Protein AF-0000000087192791 (afdb_homodimer)

Foldseek 3Di:
DFKEKEKEAEFFDADPQLHHDPLRLVLLLLLLVVCLVDQAAEEEFAPGNRGLVSSVNSVVSHVNYYYYYDNLQADAQQADDPDDDPVCCVVCPPPDPVSRVVSNVSLVVNCVVRVAGDPYYHHYYYHHHFLSLLSSVCVLVVHDNVRSPPGGEAHSFIWIWMHGPPDGIDTPDDRHSPSDDPVSGPHPDDDDDDD/DFKEKEKEAEFFDADPQLHHDPLRLVLLLLLLVVCLVDQAAEEEFAPGNRGLVSSVNSVVSHVNYYYYYDNLQADAQQADDPDDDPVCCVVCPPPDPVSRVVSNVSLVVNCVVRVAGDPYYHHYYYHHHFLSLLSSVCVLVVHDNVRSPPGGEAHSFIWIWMHGPPDGIDTPDDRHSPSDDPVSGPHPDDDDDDD

InterPro domains:
  IPR013078 Histidine phosphatase superfamily, clade-1 [PF00300] (6-73)
  IPR013078 Histidine phosphatase superfamily, clade-1 [PF00300] (95-176)
  IPR013078 Histidine phosphatase superfamily, clade-1 [cd07067] (5-175)
  IPR029033 Histidine phosphatase superfamily [G3DSA:3.40.50.1240] (1-186)
  IPR029033 Histidine phosphatase superfamily [SSF53254] (1-183)
  IPR051021 Mitochondrial serine/threonine phosphatase [PTHR20935] (2-183)

pLDDT: mean 96.78, std 3.1, range [84.69, 99.0]

Organism: Streptomyces mobaraensis (NCBI:txid35621)

Structure (mmCIF, N/CA/C/O backbone):
data_AF-0000000087192791-model_v1
#
loop_
_entity.id
_entity.type
_entity.pdbx_description
1 polymer 'Histidine phosphatase family protein'
#
loop_
_atom_site.group_PDB
_atom_site.id
_atom_site.type_symbol
_atom_site.label_atom_id
_atom_site.label_alt_id
_atom_site.label_comp_id
_atom_site.label_asym_id
_atom_site.label_entity_id
_atom_site.label_seq_id
_atom_site.pdbx_PDB_ins_code
_atom_site.Cartn_x
_atom_site.Cartn_y
_atom_site.Cartn_z
_atom_site.occupancy
_atom_site.B_iso_or_equiv
_atom_site.auth_seq_id
_atom_site.auth_comp_id
_atom_site.auth_asym_id
_atom_site.auth_atom_id
_atom_site.pdbx_PDB_model_num
ATOM 1 N N . MET A 1 1 ? -20.125 0.944 16.188 1 90.75 1 MET A N 1
ATOM 2 C CA . MET A 1 1 ? -19.469 2.01 15.43 1 90.75 1 MET A CA 1
ATOM 3 C C . MET A 1 1 ? -19.578 1.751 13.93 1 90.75 1 MET A C 1
ATOM 5 O O . MET A 1 1 ? -19.953 0.657 13.508 1 90.75 1 MET A O 1
ATOM 9 N N . ALA A 1 2 ? -19.375 2.889 13.156 1 94.38 2 ALA A N 1
ATOM 10 C CA . ALA A 1 2 ? -19.484 2.826 11.703 1 94.38 2 ALA A CA 1
ATOM 11 C C . ALA A 1 2 ? -18.109 2.906 11.047 1 94.38 2 ALA A C 1
ATOM 13 O O . ALA A 1 2 ? -17.109 3.189 11.711 1 94.38 2 ALA A O 1
ATOM 14 N N . THR A 1 3 ? -18.094 2.604 9.758 1 96.12 3 THR A N 1
ATOM 15 C CA . THR A 1 3 ? -16.844 2.604 9.016 1 96.12 3 THR A CA 1
ATOM 16 C C . THR A 1 3 ? -16.328 4.027 8.844 1 96.12 3 THR A C 1
ATOM 18 O O . THR A 1 3 ? -17.078 4.934 8.492 1 96.12 3 THR A O 1
ATOM 21 N N . ARG A 1 4 ? -15.094 4.25 9.164 1 98.25 4 ARG A N 1
ATOM 22 C CA . ARG A 1 4 ? -14.367 5.465 8.82 1 98.25 4 ARG A CA 1
ATOM 23 C C . ARG A 1 4 ? -13.461 5.234 7.621 1 98.25 4 ARG A C 1
ATOM 25 O O . ARG A 1 4 ? -12.547 4.406 7.68 1 98.25 4 ARG A O 1
ATOM 32 N N . HIS A 1 5 ? -13.781 5.902 6.496 1 98.38 5 HIS A N 1
ATOM 33 C CA . HIS A 1 5 ? -12.914 5.879 5.32 1 98.38 5 HIS A CA 1
ATOM 34 C C . HIS A 1 5 ? -11.898 7.02 5.359 1 98.38 5 HIS A C 1
ATOM 36 O O . HIS A 1 5 ? -12.273 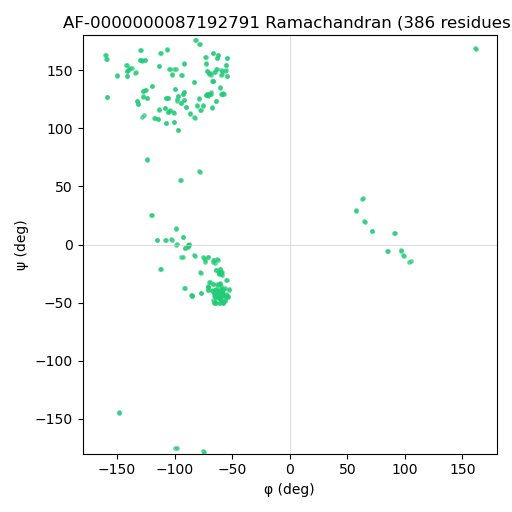8.195 5.332 1 98.38 5 HIS A O 1
ATOM 42 N N . VAL A 1 6 ? -10.648 6.668 5.395 1 98.81 6 VAL A N 1
ATOM 43 C CA . VAL A 1 6 ? -9.594 7.664 5.516 1 98.81 6 VAL A CA 1
ATOM 44 C C . VAL A 1 6 ? -8.758 7.684 4.238 1 98.81 6 VAL A C 1
ATOM 46 O O . VAL A 1 6 ? -8.141 6.68 3.873 1 98.81 6 VAL A O 1
ATOM 49 N N . TYR A 1 7 ? -8.773 8.797 3.537 1 98.94 7 TYR A N 1
ATOM 50 C CA . TYR A 1 7 ? -7.988 9.039 2.334 1 98.94 7 TYR A CA 1
ATOM 51 C C . TYR A 1 7 ? -6.758 9.883 2.645 1 98.94 7 TYR A C 1
ATOM 53 O O . TYR A 1 7 ? -6.871 11.094 2.844 1 98.94 7 TYR A O 1
ATOM 61 N N . LEU A 1 8 ? -5.617 9.242 2.664 1 98.94 8 LEU A N 1
ATOM 62 C CA . LEU A 1 8 ? -4.363 9.898 3.012 1 98.94 8 LEU A CA 1
ATOM 63 C C . LEU A 1 8 ? -3.66 10.422 1.764 1 98.94 8 LEU A C 1
ATOM 65 O O . LEU A 1 8 ? -3.455 9.68 0.803 1 98.94 8 LEU A O 1
ATOM 69 N N . VAL A 1 9 ? -3.287 11.695 1.834 1 98.94 9 VAL A N 1
ATOM 70 C CA . VAL A 1 9 ? -2.6 12.336 0.716 1 98.94 9 VAL A CA 1
ATOM 71 C C . VAL A 1 9 ? -1.372 13.086 1.226 1 98.94 9 VAL A C 1
ATOM 73 O O . VAL A 1 9 ? -1.489 13.984 2.068 1 98.94 9 VAL A O 1
ATOM 76 N N . ARG A 1 10 ? -0.177 12.742 0.73 1 98.94 10 ARG A N 1
ATOM 77 C CA . ARG A 1 10 ? 0.943 13.648 0.944 1 98.94 10 ARG A CA 1
ATOM 78 C C . ARG A 1 10 ? 0.739 14.961 0.187 1 98.94 10 ARG A C 1
ATOM 80 O O . ARG A 1 10 ? 0.28 14.953 -0.958 1 98.94 10 ARG A O 1
ATOM 87 N N . HIS A 1 11 ? 1.088 16.016 0.754 1 98.94 11 HIS A N 1
ATOM 88 C CA . HIS A 1 11 ? 0.929 17.312 0.115 1 98.94 11 HIS A CA 1
ATOM 89 C C . HIS A 1 11 ? 1.596 17.344 -1.257 1 98.94 11 HIS A C 1
ATOM 91 O O . HIS A 1 11 ? 2.451 16.5 -1.552 1 98.94 11 HIS A O 1
ATOM 97 N N . GLY A 1 12 ? 1.159 18.328 -2.092 1 98.94 12 GLY A N 1
ATOM 98 C CA . GLY A 1 12 ? 1.777 18.5 -3.395 1 98.94 12 GLY A CA 1
ATOM 99 C C . GLY A 1 12 ? 3.221 18.969 -3.311 1 98.94 12 GLY A C 1
ATOM 100 O O . GLY A 1 12 ? 3.668 19.438 -2.262 1 98.94 12 GLY A O 1
ATOM 101 N N . ALA A 1 13 ? 3.898 18.844 -4.426 1 98.88 13 ALA A N 1
ATOM 102 C CA . ALA A 1 13 ? 5.293 19.266 -4.484 1 98.88 13 ALA A CA 1
ATOM 103 C C . ALA A 1 13 ? 5.438 20.734 -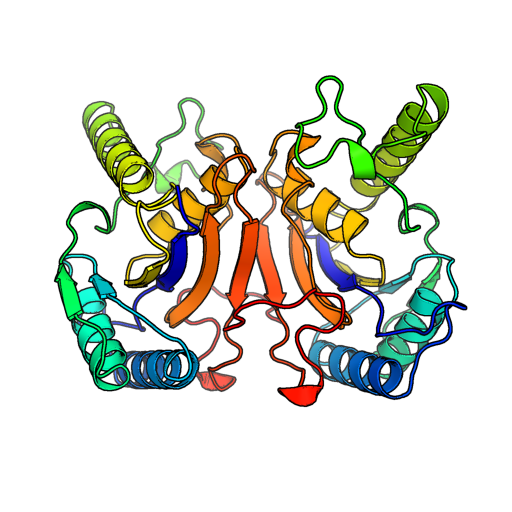4.105 1 98.88 13 ALA A C 1
ATOM 105 O O . ALA A 1 13 ? 4.684 21.578 -4.59 1 98.88 13 ALA A O 1
ATOM 106 N N . ALA A 1 14 ? 6.301 21.031 -3.238 1 98.75 14 ALA A N 1
ATOM 107 C CA . ALA A 1 14 ? 6.516 22.375 -2.725 1 98.75 14 ALA A CA 1
ATOM 108 C C . ALA A 1 14 ? 7.996 22.75 -2.771 1 98.75 14 ALA A C 1
ATOM 110 O O . ALA A 1 14 ? 8.859 21.875 -2.836 1 98.75 14 ALA A O 1
ATOM 111 N N . ASP A 1 15 ? 8.305 24.016 -2.75 1 98 15 ASP A N 1
ATOM 112 C CA . ASP A 1 15 ? 9.695 24.469 -2.703 1 98 15 ASP A CA 1
ATOM 113 C C . ASP A 1 15 ? 10.227 24.438 -1.274 1 98 15 ASP A C 1
ATOM 115 O O . ASP A 1 15 ? 9.508 24.078 -0.341 1 98 15 ASP A O 1
ATOM 119 N N . PRO A 1 16 ? 11.461 24.734 -1.087 1 95.31 16 PRO A N 1
ATOM 120 C CA . PRO A 1 16 ? 12.078 24.609 0.237 1 95.31 16 PRO A CA 1
ATOM 121 C C . PRO A 1 16 ? 11.438 25.547 1.268 1 95.31 16 PRO A C 1
ATOM 123 O O . PRO A 1 16 ? 11.648 25.375 2.471 1 95.31 16 PRO A O 1
ATOM 126 N N . PHE A 1 17 ? 10.633 26.484 0.825 1 95.56 17 PHE A N 1
ATOM 127 C CA . PHE A 1 17 ? 10.016 27.453 1.732 1 95.56 17 PHE A CA 1
ATOM 128 C C . PHE A 1 17 ? 8.586 27.031 2.059 1 95.56 17 PHE A C 1
ATOM 130 O O . PHE A 1 17 ? 7.895 27.719 2.818 1 95.56 17 PHE A O 1
ATOM 137 N N . GLY A 1 18 ? 8.172 25.922 1.483 1 97 18 GLY A N 1
ATOM 138 C CA . GLY A 1 18 ? 6.855 25.391 1.811 1 97 18 GLY A CA 1
ATOM 139 C C . GLY A 1 18 ? 5.762 25.891 0.883 1 97 18 GLY A C 1
ATOM 140 O O . GLY A 1 18 ? 4.578 25.656 1.133 1 97 18 GLY A O 1
ATOM 141 N N . THR A 1 19 ? 6.184 26.531 -0.157 1 98.06 19 THR A N 1
ATOM 142 C CA . THR A 1 19 ? 5.219 27 -1.146 1 98.06 19 THR A CA 1
ATOM 143 C C . THR A 1 19 ? 5.027 25.969 -2.248 1 98.06 19 THR A C 1
ATOM 145 O O . THR A 1 19 ? 6 25.469 -2.814 1 98.06 19 THR A O 1
ATOM 148 N N . LEU A 1 20 ? 3.764 25.688 -2.543 1 98.5 20 LEU A N 1
ATOM 149 C CA . LEU A 1 20 ? 3.514 24.75 -3.627 1 98.5 20 LEU A CA 1
ATOM 150 C C . LEU A 1 20 ? 4.086 25.266 -4.941 1 98.5 20 LEU A C 1
ATOM 152 O O . LEU A 1 20 ? 3.955 26.438 -5.258 1 98.5 20 LEU A O 1
ATOM 156 N N . THR A 1 21 ? 4.738 24.422 -5.648 1 98.69 21 THR A N 1
ATOM 157 C CA . THR A 1 21 ? 5.141 24.719 -7.02 1 98.69 21 THR A CA 1
ATOM 158 C C . THR A 1 21 ? 3.965 24.562 -7.977 1 98.69 21 THR A C 1
ATOM 160 O O . THR A 1 21 ? 2.887 24.109 -7.574 1 98.69 21 THR A O 1
ATOM 163 N N . ASP A 1 22 ? 4.148 24.938 -9.188 1 98.56 22 ASP A N 1
ATOM 164 C CA . ASP A 1 22 ? 3.111 24.688 -10.188 1 98.56 22 ASP A CA 1
ATOM 165 C C . ASP A 1 22 ? 2.801 23.203 -10.305 1 98.56 22 ASP A C 1
ATOM 167 O O . ASP A 1 22 ? 1.644 22.812 -10.492 1 98.56 22 ASP A O 1
ATOM 171 N N . VAL A 1 23 ? 3.795 22.438 -10.219 1 98.75 23 VAL A N 1
ATOM 172 C CA . VAL A 1 23 ? 3.633 20.984 -10.219 1 98.75 23 VAL A CA 1
ATOM 173 C C . VAL A 1 23 ? 2.732 20.578 -9.055 1 98.75 23 VAL A C 1
ATOM 175 O O . VAL A 1 23 ? 1.772 19.812 -9.242 1 98.75 23 VAL A O 1
ATOM 178 N N . GLY A 1 24 ? 3.029 21.062 -7.898 1 98.88 24 GLY A N 1
ATOM 179 C CA . GLY A 1 24 ? 2.266 20.734 -6.707 1 98.88 24 GLY A CA 1
ATOM 180 C C . GLY A 1 24 ? 0.813 21.172 -6.789 1 98.88 24 GLY A C 1
ATOM 181 O O . GLY A 1 24 ? -0.079 20.453 -6.316 1 98.88 24 GLY A O 1
ATOM 182 N N . LYS A 1 25 ? 0.624 22.328 -7.328 1 98.88 25 LYS A N 1
ATOM 183 C CA . LYS A 1 25 ? -0.74 22.828 -7.504 1 98.88 25 LYS A CA 1
ATOM 184 C C . LYS A 1 25 ? -1.532 21.922 -8.445 1 98.88 25 LYS A C 1
ATOM 186 O O . LYS A 1 25 ? -2.672 21.547 -8.148 1 98.88 25 LYS A O 1
ATOM 191 N N . ARG A 1 26 ? -0.875 21.562 -9.555 1 98.88 26 ARG A N 1
ATOM 192 C CA . ARG A 1 26 ? -1.536 20.688 -10.516 1 98.88 26 ARG A CA 1
ATOM 193 C C . ARG A 1 26 ? -1.806 19.312 -9.906 1 98.88 26 ARG A C 1
ATOM 195 O O . ARG A 1 26 ? -2.879 18.75 -10.102 1 98.88 26 ARG A O 1
ATOM 202 N N . GLN A 1 27 ? -0.915 18.797 -9.188 1 98.94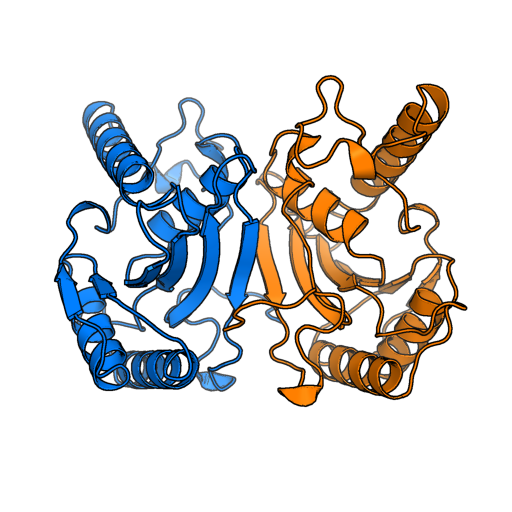 27 GLN A N 1
ATOM 203 C CA . GLN A 1 27 ? -1.085 17.531 -8.477 1 98.94 27 GLN A CA 1
ATOM 204 C C . GLN A 1 27 ? -2.295 17.578 -7.551 1 98.94 27 GLN A C 1
ATOM 206 O O . GLN A 1 27 ? -3.125 16.672 -7.555 1 98.94 27 GLN A O 1
ATOM 211 N N . SER A 1 28 ? -2.354 18.641 -6.781 1 98.94 28 SER A N 1
ATOM 212 C CA . SER A 1 28 ? -3.439 18.797 -5.816 1 98.94 28 SER A CA 1
ATOM 213 C C . SER A 1 28 ? -4.793 18.891 -6.52 1 98.94 28 SER A C 1
ATOM 215 O O . SER A 1 28 ? -5.777 18.312 -6.047 1 98.94 28 SER A O 1
ATOM 217 N N . GLN A 1 29 ? -4.809 19.578 -7.594 1 98.94 29 GLN A N 1
ATOM 218 C CA . GLN A 1 29 ? -6.027 19.656 -8.391 1 98.94 29 GLN A CA 1
ATOM 219 C C . GLN A 1 29 ? -6.484 18.281 -8.844 1 98.94 29 GLN A C 1
ATOM 221 O O . GLN A 1 29 ? -7.668 17.953 -8.758 1 98.94 29 GLN A O 1
ATOM 226 N N . LEU A 1 30 ? -5.555 17.484 -9.297 1 98.88 30 LEU A N 1
ATOM 227 C CA . LEU A 1 30 ? -5.867 16.156 -9.836 1 98.88 30 LEU A CA 1
ATOM 228 C C . LEU A 1 30 ? -6.324 15.211 -8.727 1 98.88 30 LEU A C 1
ATOM 230 O O . LEU A 1 30 ? -7.168 14.344 -8.953 1 98.88 30 LEU A O 1
ATOM 234 N N . VAL A 1 31 ? -5.816 15.359 -7.508 1 98.81 31 VAL A N 1
ATOM 235 C CA . VAL A 1 31 ? -6.32 14.609 -6.363 1 98.81 31 VAL A CA 1
ATOM 236 C C . VAL A 1 31 ? -7.793 14.938 -6.137 1 98.81 31 VAL A C 1
ATOM 238 O O . VAL A 1 31 ? -8.617 14.039 -5.953 1 98.81 31 VAL A O 1
ATOM 241 N N . GLY A 1 32 ? -8.023 16.266 -6.094 1 98.81 32 GLY A N 1
ATOM 242 C CA . GLY A 1 32 ? -9.398 16.703 -5.914 1 98.81 32 GLY A CA 1
ATOM 243 C C . GLY A 1 32 ? -10.352 16.109 -6.938 1 98.81 32 GLY A C 1
ATOM 244 O O . GLY A 1 32 ? -11.43 15.625 -6.582 1 98.81 32 GLY A O 1
ATOM 245 N N . GLU A 1 33 ? -9.945 16.109 -8.164 1 98.5 33 GLU A N 1
ATOM 246 C CA . GLU A 1 33 ? -10.758 15.547 -9.234 1 98.5 33 GLU A CA 1
ATOM 247 C C . GLU A 1 33 ? -11 14.055 -9.023 1 98.5 33 GLU A C 1
ATOM 249 O O . GLU A 1 33 ? -12.109 13.57 -9.227 1 98.5 33 GLU A O 1
ATOM 254 N N . ARG A 1 34 ? -10 13.352 -8.609 1 98.06 34 ARG A N 1
ATOM 255 C CA . ARG A 1 34 ? -10.109 11.914 -8.375 1 98.06 34 ARG A CA 1
ATOM 256 C C . ARG A 1 34 ? -11.117 11.625 -7.262 1 98.06 34 ARG A C 1
ATOM 258 O O . ARG A 1 34 ? -11.859 10.641 -7.332 1 98.06 34 ARG A O 1
ATOM 265 N N . LEU A 1 35 ? -11.18 12.469 -6.273 1 98.25 35 LEU A N 1
ATOM 266 C CA . LEU A 1 35 ? -11.977 12.203 -5.082 1 98.25 35 LEU A CA 1
ATOM 267 C C . LEU A 1 35 ? -13.375 12.805 -5.219 1 98.25 35 LEU A C 1
ATOM 269 O O . LEU A 1 35 ? -14.25 12.547 -4.383 1 98.25 35 LEU A O 1
ATOM 273 N N . ALA A 1 36 ? -13.625 13.609 -6.195 1 96.81 36 ALA A N 1
ATOM 274 C CA . ALA A 1 36 ? -14.859 14.383 -6.367 1 96.81 36 ALA A CA 1
ATOM 275 C C . ALA A 1 36 ? -16.078 13.461 -6.453 1 96.81 36 ALA A C 1
ATOM 277 O O . ALA A 1 36 ? -17.188 13.852 -6.078 1 96.81 36 ALA A O 1
ATOM 278 N N . GLY A 1 37 ? -15.953 12.211 -6.824 1 92.19 37 GLY A N 1
ATOM 279 C CA . GLY A 1 37 ? -17.094 11.312 -6.922 1 92.19 37 GLY A CA 1
ATOM 280 C C . GLY A 1 37 ? -17.406 10.609 -5.609 1 92.19 37 GLY A C 1
ATOM 281 O O . GLY A 1 37 ? -18.422 9.906 -5.508 1 92.19 37 GLY A O 1
ATOM 282 N N . LEU A 1 38 ? -16.703 10.852 -4.574 1 97.06 38 LEU A N 1
ATOM 283 C CA . LEU A 1 38 ? -16.875 10.227 -3.266 1 97.06 38 LEU A CA 1
ATOM 284 C C . LEU A 1 38 ? -17.625 11.156 -2.316 1 97.06 38 LEU A C 1
ATOM 286 O O . LEU A 1 38 ? -17.594 12.383 -2.479 1 97.06 38 LEU A O 1
ATOM 290 N N . PRO A 1 39 ? -18.344 10.625 -1.383 1 96.69 39 PRO A N 1
ATOM 291 C CA . PRO A 1 39 ? -19.047 11.445 -0.395 1 96.69 39 PRO A CA 1
ATOM 292 C C . PRO A 1 39 ? -18.125 11.961 0.707 1 96.69 39 PRO A C 1
ATOM 294 O O . PRO A 1 39 ? -18.359 11.688 1.887 1 96.69 39 PRO A O 1
ATOM 297 N N . VAL A 1 40 ? -17.141 12.781 0.356 1 98.38 40 VAL A N 1
ATOM 298 C CA . VAL A 1 40 ? -16.156 13.281 1.301 1 98.38 40 VAL A CA 1
ATOM 299 C C . VAL A 1 40 ? -16.797 14.289 2.248 1 98.38 40 VAL A C 1
ATOM 301 O O . VAL A 1 40 ? -17.422 15.25 1.805 1 98.38 40 VAL A O 1
ATOM 304 N N . ASP A 1 41 ? -16.594 14.031 3.549 1 97.94 41 ASP A N 1
ATOM 305 C CA . ASP A 1 41 ? -17.172 14.875 4.582 1 97.94 41 ASP A CA 1
ATOM 306 C C . ASP A 1 41 ? -16.234 16 4.977 1 97.94 41 ASP A C 1
ATOM 308 O O . ASP A 1 41 ? -16.672 17.109 5.293 1 97.94 41 ASP A O 1
ATOM 312 N N . SER A 1 42 ? -14.984 15.688 5.008 1 98.56 42 SER A N 1
ATOM 313 C CA . SER A 1 42 ? -14 16.625 5.531 1 98.56 42 SER A CA 1
ATOM 314 C C . SER A 1 42 ? -12.641 16.453 4.859 1 98.56 42 SER A C 1
ATOM 316 O O . SER A 1 42 ? -12.281 15.336 4.465 1 98.56 42 SER A O 1
ATOM 318 N N . VAL A 1 43 ? -11.992 17.547 4.703 1 98.88 43 VAL A N 1
ATOM 319 C CA . VAL A 1 43 ? -10.578 17.594 4.34 1 98.88 43 VAL A CA 1
ATOM 320 C C . VAL A 1 43 ? -9.766 18.188 5.492 1 98.88 43 VAL A C 1
ATOM 322 O O . VAL A 1 43 ? -9.875 19.375 5.789 1 98.88 43 VAL A O 1
ATOM 325 N N . TRP A 1 44 ? -9.031 17.312 6.121 1 98.94 44 TRP A N 1
ATOM 326 C CA . TRP A 1 44 ? -8.125 17.75 7.184 1 98.94 44 TRP A CA 1
ATOM 327 C C . TRP A 1 44 ? -6.727 17.984 6.637 1 98.94 44 TRP A C 1
ATOM 329 O O . TRP A 1 44 ? -6.285 17.297 5.715 1 98.94 44 TRP A O 1
ATOM 339 N N . HIS A 1 45 ? -6.035 18.969 7.199 1 98.94 45 HIS A N 1
ATOM 340 C CA . HIS A 1 45 ? -4.684 19.203 6.703 1 98.94 45 HIS A CA 1
ATOM 341 C C . HIS A 1 45 ? -3.732 19.562 7.844 1 98.94 45 HIS A C 1
ATOM 343 O O . HIS A 1 45 ? -4.156 20.125 8.859 1 98.94 45 HIS A O 1
ATOM 349 N N . SER A 1 46 ? -2.494 19.188 7.648 1 98.75 46 SER A N 1
ATOM 350 C CA . SER A 1 46 ? -1.401 19.656 8.492 1 98.75 46 SER A CA 1
ATOM 351 C C . SER A 1 46 ? -1.354 21.172 8.539 1 98.75 46 SER A C 1
ATOM 353 O O . SER A 1 46 ? -1.724 21.844 7.57 1 98.75 46 SER A O 1
ATOM 355 N N . PRO A 1 47 ? -0.79 21.797 9.648 1 98.62 47 PRO A N 1
ATOM 356 C CA . PRO A 1 47 ? -0.735 23.25 9.75 1 98.62 47 PRO A CA 1
ATOM 357 C C . PRO A 1 47 ? 0.314 23.875 8.828 1 98.62 47 PRO A C 1
ATOM 359 O O . PRO A 1 47 ? 0.333 25.094 8.641 1 98.62 47 PRO A O 1
ATOM 362 N N . LEU A 1 48 ? 1.208 23.125 8.273 1 98.62 48 LEU A N 1
ATOM 363 C CA . LEU A 1 48 ? 2.266 23.688 7.438 1 98.62 48 LEU A CA 1
ATOM 364 C C . LEU A 1 48 ? 1.699 24.203 6.121 1 98.62 48 LEU A C 1
ATOM 366 O O . LEU A 1 48 ? 0.799 23.594 5.539 1 98.62 48 LEU A O 1
ATOM 370 N N . PRO A 1 49 ? 2.211 25.219 5.562 1 98.56 49 PRO A N 1
ATOM 371 C CA . PRO A 1 49 ? 1.629 25.906 4.406 1 98.56 49 PRO A CA 1
ATOM 372 C C . PRO A 1 49 ? 1.483 25 3.189 1 98.56 49 PRO A C 1
ATOM 374 O O . PRO A 1 49 ? 0.479 25.078 2.477 1 98.56 49 PRO A O 1
ATOM 377 N N . ARG A 1 50 ? 2.451 24.172 2.885 1 98.75 50 ARG A N 1
ATOM 378 C CA . ARG A 1 50 ? 2.391 23.281 1.724 1 98.75 50 ARG A CA 1
ATOM 379 C C . ARG A 1 50 ? 1.182 22.359 1.803 1 98.75 50 ARG A C 1
ATOM 381 O O . ARG A 1 50 ? 0.515 22.109 0.795 1 98.75 50 ARG A O 1
ATOM 388 N N . ALA A 1 51 ? 0.838 21.875 2.98 1 98.88 51 ALA A N 1
ATOM 389 C CA . ALA A 1 51 ? -0.314 21 3.172 1 98.88 51 ALA A CA 1
ATOM 390 C C . ALA A 1 51 ? -1.616 21.781 3.166 1 98.88 51 ALA A C 1
ATOM 392 O O . ALA A 1 51 ? -2.607 21.359 2.566 1 98.88 51 ALA A O 1
ATOM 393 N N . ALA A 1 52 ? -1.575 22.922 3.816 1 98.81 52 ALA A N 1
ATOM 394 C CA . ALA A 1 52 ? -2.76 23.766 3.863 1 98.81 52 ALA A CA 1
ATOM 395 C C . ALA A 1 52 ? -3.178 24.203 2.461 1 98.81 52 ALA A C 1
ATOM 397 O O . ALA A 1 52 ? -4.359 24.156 2.113 1 98.81 52 ALA A O 1
ATOM 398 N N . HIS A 1 53 ? -2.195 24.625 1.688 1 98.81 53 HIS A N 1
ATOM 399 C CA . HIS A 1 53 ? -2.486 25.062 0.326 1 98.81 53 HIS A CA 1
ATOM 400 C C . HIS A 1 53 ? -2.986 23.906 -0.525 1 98.81 53 HIS A 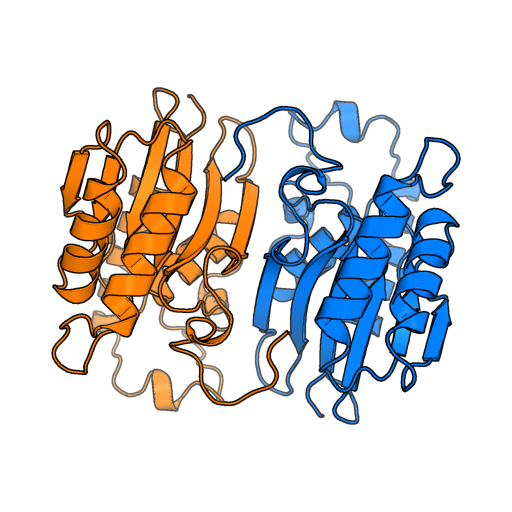C 1
ATOM 402 O O . HIS A 1 53 ? -3.955 24.047 -1.275 1 98.81 53 HIS A O 1
ATOM 408 N N . SER A 1 54 ? -2.354 22.75 -0.408 1 98.94 54 SER A N 1
ATOM 409 C CA . SER A 1 54 ? -2.83 21.562 -1.104 1 98.94 54 SER A CA 1
ATOM 410 C C . SER A 1 54 ? -4.277 21.25 -0.742 1 98.94 54 SER A C 1
ATOM 412 O O . SER A 1 54 ? -5.094 20.969 -1.619 1 98.94 54 SER A O 1
ATOM 414 N N . ALA A 1 55 ? -4.582 21.328 0.542 1 98.94 55 ALA A N 1
ATOM 415 C CA . ALA A 1 55 ? -5.914 20.984 1.038 1 98.94 55 ALA A CA 1
ATOM 416 C C . ALA A 1 55 ? -6.965 21.953 0.484 1 98.94 55 ALA A C 1
ATOM 418 O O . ALA A 1 55 ? -8.086 21.531 0.174 1 98.94 55 ALA A O 1
ATOM 419 N N . ARG A 1 56 ? -6.609 23.156 0.416 1 98.62 56 ARG A N 1
ATOM 420 C CA . ARG A 1 56 ? -7.535 24.141 -0.138 1 98.62 56 ARG A CA 1
ATOM 421 C C . ARG A 1 56 ? -7.867 23.828 -1.593 1 98.62 56 ARG A C 1
ATOM 423 O O . ARG A 1 56 ? -9.031 23.891 -1.999 1 98.62 56 ARG A O 1
ATOM 430 N N . ILE A 1 57 ? -6.863 23.484 -2.375 1 98.88 57 ILE A N 1
ATOM 431 C CA . ILE A 1 57 ? -7.062 23.141 -3.779 1 98.88 57 ILE A CA 1
ATOM 432 C C . ILE A 1 57 ? -7.922 21.891 -3.885 1 98.88 57 ILE A C 1
ATOM 434 O O . ILE A 1 57 ? -8.875 21.844 -4.664 1 98.88 57 ILE A O 1
ATOM 438 N N . VAL A 1 58 ? -7.621 20.844 -3.072 1 98.88 58 VAL A N 1
ATOM 439 C CA . VAL A 1 58 ? -8.391 19.609 -3.061 1 98.88 58 VAL A CA 1
ATOM 440 C C . VAL A 1 58 ? -9.836 19.891 -2.666 1 98.88 58 VAL A C 1
ATOM 442 O O . VAL A 1 58 ? -10.773 19.422 -3.318 1 98.88 58 VAL A O 1
ATOM 445 N N . GLY A 1 59 ? -9.977 20.672 -1.615 1 98.62 59 GLY A N 1
ATOM 446 C CA . GLY A 1 59 ? -11.289 21 -1.095 1 98.62 59 GLY A CA 1
ATOM 447 C C . GLY A 1 59 ? -12.164 21.734 -2.094 1 98.62 59 GLY A C 1
ATOM 448 O O . GLY A 1 59 ? -13.391 21.578 -2.086 1 98.62 59 GLY A O 1
ATOM 449 N N . ALA A 1 60 ? -11.562 22.516 -2.906 1 98.19 60 ALA A N 1
ATOM 450 C CA . ALA A 1 60 ? -12.305 23.266 -3.912 1 98.19 60 ALA A CA 1
ATOM 451 C C . ALA A 1 60 ? -13.023 22.344 -4.883 1 98.19 60 ALA A C 1
ATOM 453 O O . ALA A 1 60 ? -14.055 22.703 -5.457 1 98.19 60 ALA A O 1
ATOM 454 N N . ALA A 1 61 ? -12.539 21.172 -5.027 1 97.88 61 ALA A N 1
ATOM 455 C CA . ALA A 1 61 ? -13.133 20.188 -5.926 1 97.88 61 ALA A CA 1
ATOM 456 C C . ALA A 1 61 ? -14.172 19.328 -5.199 1 97.88 61 ALA A C 1
ATOM 458 O O . ALA A 1 61 ? -14.82 18.484 -5.812 1 97.88 61 ALA A O 1
ATOM 459 N N . LEU A 1 62 ? -14.312 19.578 -3.883 1 98.06 62 LEU A N 1
ATOM 460 C CA . LEU A 1 62 ? -15.18 18.781 -3.035 1 98.06 62 LEU A CA 1
ATOM 461 C C . LEU A 1 62 ? -16.203 19.656 -2.312 1 98.06 62 LEU A C 1
ATOM 463 O O . LEU A 1 62 ? -16.109 19.844 -1.096 1 98.06 62 LEU A O 1
ATOM 467 N N . PRO A 1 63 ? -17.109 20.125 -2.924 1 89.69 63 PRO A N 1
ATOM 468 C CA . PRO A 1 63 ? -18 21.156 -2.369 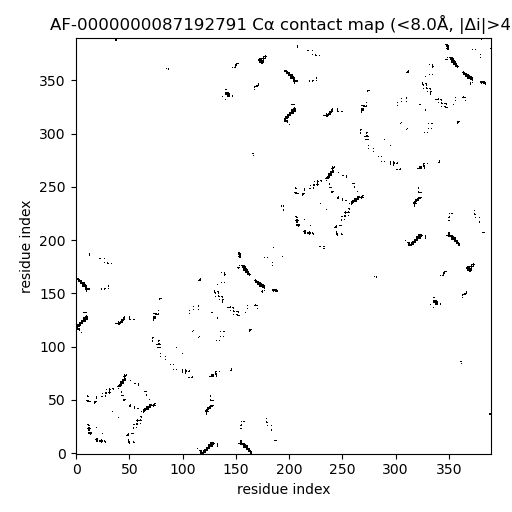1 89.69 63 PRO A CA 1
ATOM 469 C C . PRO A 1 63 ? -18.75 20.688 -1.122 1 89.69 63 PRO A C 1
ATOM 471 O O . PRO A 1 63 ? -19.125 21.5 -0.28 1 89.69 63 PRO A O 1
ATOM 474 N N . GLY A 1 64 ? -18.922 19.484 -0.854 1 93.38 64 GLY A N 1
ATOM 475 C CA . GLY A 1 64 ? -19.594 19.016 0.347 1 93.38 64 GLY A CA 1
ATOM 476 C C . GLY A 1 64 ? -18.656 18.844 1.53 1 93.38 64 GLY A C 1
ATOM 477 O O . GLY A 1 64 ? -19.109 18.609 2.652 1 93.38 64 GLY A O 1
ATOM 478 N N . ALA A 1 65 ? -17.453 19.125 1.296 1 97.56 65 ALA A N 1
ATOM 479 C CA . ALA A 1 65 ? -16.469 18.828 2.332 1 97.56 65 ALA A CA 1
ATOM 480 C C . ALA A 1 65 ? -16.062 20.094 3.082 1 97.56 65 ALA A C 1
ATOM 482 O O . ALA A 1 65 ? -15.977 21.172 2.49 1 97.56 65 ALA A O 1
ATOM 483 N N . VAL A 1 66 ? -15.789 20 4.344 1 98.25 66 VAL A N 1
ATOM 484 C CA . VAL A 1 66 ? -15.242 21.078 5.16 1 98.25 66 VAL A CA 1
ATOM 485 C C . VAL A 1 66 ? -13.727 20.938 5.27 1 98.25 66 VAL A C 1
ATOM 487 O O . VAL A 1 66 ? -13.219 19.875 5.602 1 98.25 66 VAL A O 1
ATOM 490 N N . VAL A 1 67 ? -13.047 22.031 4.949 1 98.69 67 VAL A N 1
ATOM 491 C CA . VAL A 1 67 ? -11.586 22.031 5.039 1 98.69 67 VAL A CA 1
ATOM 492 C C . VAL A 1 67 ? -11.156 22.594 6.391 1 98.69 67 VAL A C 1
ATOM 494 O O . VAL A 1 67 ? -11.516 23.719 6.75 1 98.69 67 VAL A O 1
ATOM 497 N N . ARG A 1 68 ? -10.391 21.781 7.16 1 98.69 68 ARG A N 1
ATOM 498 C CA . ARG A 1 68 ? -9.992 22.188 8.508 1 98.69 68 ARG A CA 1
ATOM 499 C C . ARG A 1 68 ? -8.57 21.734 8.812 1 98.69 68 ARG A C 1
ATOM 501 O O . ARG A 1 68 ? -8.086 20.75 8.25 1 98.69 68 ARG A O 1
ATOM 508 N N . GLU A 1 69 ? -8 22.484 9.719 1 98.81 69 GLU A N 1
ATOM 509 C CA . GLU A 1 69 ? -6.664 22.156 10.203 1 98.81 69 GLU A CA 1
ATOM 510 C C . GLU A 1 69 ? -6.719 21.094 11.289 1 98.81 69 GLU A C 1
ATOM 512 O O . GLU A 1 69 ? -7.602 21.109 12.148 1 98.81 69 GLU A O 1
ATOM 517 N N . ALA A 1 70 ? -5.84 20.156 11.312 1 98.81 70 ALA A N 1
ATOM 518 C CA . ALA A 1 70 ? -5.617 19.156 12.359 1 98.81 70 ALA A CA 1
ATOM 519 C C . ALA A 1 70 ? -4.152 19.125 12.789 1 98.81 70 ALA A C 1
ATOM 521 O O . ALA A 1 70 ? -3.293 18.641 12.047 1 98.81 70 ALA A O 1
ATOM 522 N N . PRO A 1 71 ? -3.828 19.578 14 1 98.56 71 PRO A N 1
ATOM 523 C CA . PRO A 1 71 ? -2.43 19.641 14.43 1 98.56 71 PRO A CA 1
ATOM 524 C C . PRO A 1 71 ? -1.75 18.266 14.438 1 98.56 71 PRO A C 1
ATOM 526 O O . PRO A 1 71 ? -0.531 18.188 14.266 1 98.56 71 PRO A O 1
ATOM 529 N N . GLU A 1 72 ? -2.51 17.188 14.57 1 98.56 72 GLU A N 1
ATOM 530 C CA . GLU A 1 72 ? -1.979 15.828 14.641 1 98.56 72 GLU A CA 1
ATOM 531 C C . GLU A 1 72 ? -1.331 15.422 13.32 1 98.56 72 GLU A C 1
ATOM 533 O O . GLU A 1 72 ? -0.572 14.453 13.273 1 98.56 72 GLU A O 1
ATOM 538 N N . LEU A 1 73 ? -1.601 16.172 12.242 1 98.81 73 LEU A N 1
ATOM 539 C CA . LEU A 1 73 ? -1.137 15.805 10.906 1 98.81 73 LEU A CA 1
ATOM 540 C C . LEU A 1 73 ? 0.205 16.453 10.594 1 98.81 73 LEU A C 1
ATOM 542 O O . LEU A 1 73 ? 0.739 16.297 9.5 1 98.81 73 LEU A O 1
ATOM 546 N N . VAL A 1 74 ? 0.82 17.125 11.57 1 98.69 74 VAL A N 1
ATOM 547 C CA . VAL A 1 74 ? 2.021 17.906 11.328 1 98.69 74 VAL A CA 1
ATOM 548 C C . VAL A 1 74 ? 3.197 16.984 11.023 1 98.69 74 VAL A C 1
ATOM 550 O O . VAL A 1 74 ? 3.289 15.891 11.57 1 98.69 74 VAL A O 1
ATOM 553 N N . ASP A 1 75 ? 4.078 17.5 10.172 1 97.94 75 ASP A N 1
ATOM 554 C CA . ASP A 1 75 ? 5.273 16.766 9.773 1 97.94 75 ASP A CA 1
ATOM 555 C C . ASP A 1 75 ? 6.234 16.609 10.953 1 97.94 75 ASP A C 1
ATOM 557 O O . ASP A 1 75 ? 6.703 17.594 11.516 1 97.94 75 ASP A O 1
ATOM 561 N N . HIS A 1 76 ? 6.512 15.414 11.359 1 97.69 76 HIS A N 1
ATOM 562 C CA . HIS A 1 76 ? 7.445 15.094 12.43 1 97.69 76 HIS A CA 1
ATOM 563 C C . HIS A 1 76 ? 7.906 13.641 12.336 1 97.69 76 HIS A C 1
ATOM 565 O O . HIS A 1 76 ? 7.305 12.836 11.617 1 97.69 76 HIS A O 1
ATOM 571 N N . ILE A 1 77 ? 8.992 13.312 13.008 1 97.56 77 ILE A N 1
ATOM 572 C CA . ILE A 1 77 ? 9.469 11.938 13.125 1 97.56 77 ILE A CA 1
ATOM 573 C C . ILE A 1 77 ? 8.617 11.18 14.141 1 97.56 77 ILE A C 1
ATOM 575 O O . ILE A 1 77 ? 8.68 11.461 15.336 1 97.56 77 ILE A O 1
ATOM 579 N N . PRO A 1 78 ? 7.918 10.195 13.703 1 98.06 78 PRO A N 1
ATOM 580 C CA . PRO A 1 78 ? 6.934 9.594 14.602 1 98.06 78 PRO A CA 1
ATOM 581 C C . PRO A 1 78 ? 7.566 8.656 15.625 1 98.06 78 PRO A C 1
ATOM 583 O O . PRO A 1 78 ? 6.973 8.391 16.672 1 98.06 78 PRO A O 1
ATOM 586 N N . TYR A 1 79 ? 8.727 8.117 15.336 1 97.81 79 TYR A N 1
ATOM 587 C CA . TYR A 1 79 ? 9.359 7.129 16.203 1 97.81 79 TYR A CA 1
ATOM 588 C C . TYR A 1 79 ? 10.859 7.055 15.945 1 97.81 79 TYR A C 1
ATOM 590 O O . TYR A 1 79 ? 11.289 6.887 14.805 1 97.81 79 TYR A O 1
ATOM 598 N N . VAL A 1 80 ? 11.594 7.191 17 1 96.75 80 VAL A N 1
ATOM 599 C CA . VAL A 1 80 ? 13.039 6.996 16.953 1 96.75 80 VAL A CA 1
ATOM 600 C C . VAL A 1 80 ? 13.398 5.648 17.578 1 96.75 80 VAL A C 1
ATOM 602 O O . VAL A 1 80 ? 13.188 5.438 18.781 1 96.75 80 VAL A O 1
ATOM 605 N N . PRO A 1 81 ? 13.938 4.77 16.766 1 94.25 81 PRO A N 1
ATOM 606 C CA . PRO A 1 81 ? 14.258 3.453 17.328 1 94.25 81 PRO A CA 1
ATOM 607 C C . PRO A 1 81 ? 15.359 3.516 18.391 1 94.25 81 PRO A C 1
ATOM 609 O O . PRO A 1 81 ? 16.281 4.34 18.281 1 94.25 81 PRO A O 1
ATOM 612 N N . VAL A 1 82 ? 15.219 2.576 19.344 1 90.81 82 VAL A N 1
ATOM 613 C CA . VAL A 1 82 ? 16.266 2.455 20.359 1 90.81 82 VAL A CA 1
ATOM 614 C C . VAL A 1 82 ? 17.562 1.983 19.688 1 90.81 82 VAL A C 1
ATOM 616 O O . VAL A 1 82 ? 18.625 2.588 19.891 1 90.81 82 VAL A O 1
ATOM 619 N N . ASP A 1 83 ? 17.469 0.939 18.922 1 90.94 83 ASP A N 1
ATOM 620 C CA . ASP A 1 83 ? 18.578 0.459 18.094 1 90.94 83 ASP A CA 1
ATOM 621 C C . ASP A 1 83 ? 18.469 0.971 16.656 1 90.94 83 ASP A C 1
ATOM 623 O O . ASP A 1 83 ? 17.766 0.371 15.836 1 90.94 83 ASP A O 1
ATOM 627 N N . ILE A 1 84 ? 19.203 2.008 16.406 1 90.12 84 ILE A N 1
ATOM 628 C CA . ILE A 1 84 ? 19.125 2.635 15.086 1 90.12 84 ILE A CA 1
ATOM 629 C C . ILE A 1 84 ? 19.875 1.773 14.07 1 90.12 84 ILE A C 1
ATOM 631 O O . ILE A 1 84 ? 21.062 1.516 14.219 1 90.12 84 ILE A O 1
ATOM 635 N N . PRO A 1 85 ? 19.109 1.341 13.094 1 85.56 85 PRO A N 1
ATOM 636 C CA . PRO A 1 85 ? 19.859 0.645 12.039 1 85.56 85 PRO A CA 1
ATOM 637 C C . PRO A 1 85 ? 21 1.485 11.461 1 85.56 85 PRO A C 1
ATOM 639 O O . PRO A 1 85 ? 20.844 2.697 11.289 1 85.56 85 PRO A O 1
ATOM 642 N N . PRO A 1 86 ? 22.078 0.847 11.102 1 88.44 86 PRO A N 1
ATOM 643 C CA . PRO A 1 86 ? 23.25 1.597 10.633 1 88.44 86 PRO A CA 1
ATOM 644 C C . PRO A 1 86 ? 22.922 2.49 9.43 1 88.44 86 PRO A C 1
ATOM 646 O O . PRO A 1 86 ? 23.422 3.615 9.344 1 88.44 86 PRO A O 1
ATOM 649 N N . SER A 1 87 ? 22.109 1.994 8.578 1 87.5 87 SER A N 1
ATOM 650 C CA . SER A 1 87 ? 21.766 2.727 7.359 1 87.5 87 SER A CA 1
ATOM 651 C C . SER A 1 87 ? 21 4.008 7.68 1 87.5 87 SER A C 1
ATOM 653 O O . SER A 1 87 ? 20.891 4.898 6.836 1 87.5 87 SER A O 1
ATOM 655 N N . TRP A 1 88 ? 20.5 4.176 8.93 1 91.56 88 TRP A N 1
ATOM 656 C CA . TRP A 1 88 ? 19.672 5.32 9.297 1 91.56 88 TRP A CA 1
ATOM 657 C C . TRP A 1 88 ? 20.375 6.191 10.328 1 91.56 88 TRP A C 1
ATOM 659 O O . TRP A 1 88 ? 19.812 7.168 10.82 1 91.56 88 TRP A O 1
ATOM 669 N N . ALA A 1 89 ? 21.562 5.836 10.633 1 91.81 89 ALA A N 1
ATOM 670 C CA . ALA A 1 89 ? 22.297 6.539 11.68 1 91.81 89 ALA A CA 1
ATOM 671 C C . ALA A 1 89 ? 22.359 8.039 11.398 1 91.81 89 ALA A C 1
ATOM 673 O O . ALA A 1 89 ? 22.094 8.852 12.281 1 91.81 89 ALA A O 1
ATOM 674 N N . ALA A 1 90 ? 22.656 8.414 10.156 1 93.31 90 ALA A N 1
ATOM 675 C CA . ALA A 1 90 ? 22.766 9.82 9.789 1 93.31 90 ALA A CA 1
ATOM 676 C C . ALA A 1 90 ? 21.406 10.523 9.883 1 93.31 90 ALA A C 1
ATOM 678 O O . ALA A 1 90 ? 21.328 11.68 10.289 1 93.31 90 ALA A O 1
ATOM 679 N N . PHE A 1 91 ? 20.375 9.82 9.586 1 92.88 91 PHE A N 1
ATOM 680 C CA . PHE A 1 91 ? 19.016 10.336 9.586 1 92.88 91 PHE A CA 1
ATOM 681 C C . PHE A 1 91 ? 18.594 10.742 10.992 1 92.88 91 PHE A C 1
ATOM 683 O O . PHE A 1 91 ? 17.953 11.781 11.172 1 92.88 91 PHE A O 1
ATOM 690 N N . PHE A 1 92 ? 18.953 9.992 11.961 1 95.31 92 PHE A N 1
ATOM 691 C CA . PHE A 1 92 ? 18.5 10.234 13.32 1 95.31 92 PHE A CA 1
ATOM 692 C C . PHE A 1 92 ? 19.562 10.984 14.125 1 95.31 92 PHE A C 1
ATOM 694 O O . PHE A 1 92 ? 19.453 11.102 15.344 1 95.31 92 PHE A O 1
ATOM 701 N N . ASP A 1 93 ? 20.469 11.477 13.367 1 91.75 93 ASP A N 1
ATOM 702 C CA . ASP A 1 93 ? 21.516 12.234 14.039 1 91.75 93 ASP A CA 1
ATOM 703 C C . ASP A 1 93 ? 20.953 13.484 14.711 1 91.75 93 ASP A C 1
ATOM 705 O O . ASP A 1 93 ? 20.234 14.258 14.078 1 91.75 93 ASP A O 1
ATOM 709 N N . GLY A 1 94 ? 21.156 13.641 16.016 1 89.44 94 GLY A N 1
ATOM 710 C CA . GLY A 1 94 ? 20.75 14.844 16.734 1 89.44 94 GLY A CA 1
ATOM 711 C C . GLY A 1 94 ? 19.422 14.68 17.469 1 89.44 94 GLY A C 1
ATOM 712 O O . GLY A 1 94 ? 19 15.578 18.188 1 89.44 94 GLY A O 1
ATOM 713 N N . TYR A 1 95 ? 18.859 13.602 17.156 1 91.94 95 TYR A N 1
ATOM 714 C CA . TYR A 1 95 ? 17.625 13.367 17.891 1 91.94 95 TYR A CA 1
ATOM 715 C C . TYR A 1 95 ? 17.906 12.82 19.281 1 91.94 95 TYR A C 1
ATOM 717 O O . TYR A 1 95 ? 18.562 11.789 19.438 1 91.94 95 TYR A O 1
ATOM 725 N N . GLY A 1 96 ? 17.469 13.594 20.328 1 91.38 96 GLY A N 1
ATOM 726 C CA . GLY A 1 96 ? 17.609 13.148 21.703 1 91.38 96 GLY A CA 1
ATOM 727 C C . GLY A 1 96 ? 16.359 12.531 22.266 1 91.38 96 GLY A C 1
ATOM 728 O O . GLY A 1 96 ? 15.352 12.375 21.562 1 91.38 96 GLY A O 1
ATOM 729 N N . ALA A 1 97 ? 16.391 12.203 23.5 1 93.25 97 ALA A N 1
ATOM 730 C CA . ALA A 1 97 ? 15.297 11.523 24.188 1 93.25 97 ALA A CA 1
ATOM 731 C C . ALA A 1 97 ? 14.047 12.391 24.219 1 93.25 97 ALA A C 1
ATOM 733 O O . ALA A 1 97 ? 12.93 11.891 24.062 1 93.25 97 ALA A O 1
ATOM 734 N N . GLU A 1 98 ? 14.203 13.594 24.422 1 95 98 GLU A N 1
ATOM 735 C CA . GLU A 1 98 ? 13.062 14.508 24.5 1 95 98 GLU A CA 1
ATOM 736 C C . GLU A 1 98 ? 12.352 14.633 23.156 1 95 98 GLU A C 1
ATOM 738 O O . GLU A 1 98 ? 11.125 14.578 23.094 1 95 98 GLU A O 1
ATOM 743 N N . GLU A 1 99 ? 13.172 14.844 22.156 1 94.31 99 GLU A N 1
ATOM 744 C CA . GLU A 1 99 ? 12.617 14.922 20.812 1 94.31 99 GLU A CA 1
ATOM 745 C C . GLU A 1 99 ? 11.898 13.633 20.438 1 94.31 99 GLU A C 1
ATOM 747 O O . GLU A 1 99 ? 10.82 13.664 19.844 1 94.31 99 GLU A O 1
ATOM 752 N N . ALA A 1 100 ? 12.484 12.578 20.812 1 95.5 100 ALA A N 1
ATOM 753 C CA . ALA A 1 100 ? 11.891 11.273 20.531 1 95.5 100 ALA A CA 1
ATOM 754 C C . ALA A 1 100 ? 10.547 11.117 21.234 1 95.5 100 ALA A C 1
ATOM 756 O O . ALA A 1 100 ? 9.578 10.625 20.641 1 95.5 100 ALA A O 1
ATOM 757 N N . GLU A 1 101 ? 10.484 11.523 22.438 1 96.62 101 GLU A N 1
ATOM 758 C CA . GLU A 1 101 ? 9.25 11.422 23.203 1 96.62 101 GLU A CA 1
ATOM 759 C C . GLU A 1 101 ? 8.156 12.312 22.625 1 96.62 101 GLU A C 1
ATOM 761 O O . GLU A 1 101 ? 6.992 11.922 22.562 1 96.62 101 GLU A O 1
ATOM 766 N N . ASP A 1 102 ? 8.531 13.453 22.266 1 96.38 102 ASP A N 1
ATOM 767 C CA . ASP A 1 102 ? 7.578 14.359 21.641 1 96.38 102 ASP A CA 1
ATOM 768 C C . ASP A 1 102 ? 7.02 13.758 20.344 1 96.38 102 ASP A C 1
ATOM 770 O O . ASP A 1 102 ? 5.816 13.828 20.094 1 96.38 102 ASP A O 1
ATOM 774 N N . GLY A 1 103 ? 7.934 13.242 19.531 1 96.5 103 GLY A N 1
ATOM 775 C CA . GLY A 1 103 ? 7.504 12.562 18.312 1 96.5 103 GLY A CA 1
ATOM 776 C C . GLY A 1 103 ? 6.516 11.445 18.578 1 96.5 103 GLY A C 1
ATOM 777 O O . GLY A 1 103 ? 5.484 11.352 17.906 1 96.5 103 GLY A O 1
ATOM 778 N N . ARG A 1 104 ? 6.793 10.703 19.562 1 96.75 104 ARG A N 1
ATOM 779 C CA . ARG A 1 104 ? 5.934 9.586 19.922 1 96.75 104 ARG A CA 1
ATOM 780 C C . ARG A 1 104 ? 4.559 10.062 20.375 1 96.75 104 ARG A C 1
ATOM 782 O O . ARG A 1 104 ? 3.535 9.492 19.984 1 96.75 104 ARG A O 1
ATOM 789 N N . ARG A 1 105 ? 4.562 11.047 21.156 1 97.88 105 ARG A N 1
ATOM 790 C CA . ARG A 1 105 ? 3.307 11.602 21.641 1 97.88 105 ARG A CA 1
ATOM 791 C C . ARG A 1 105 ? 2.439 12.102 20.5 1 97.88 105 ARG A C 1
ATOM 793 O O . ARG A 1 105 ? 1.23 11.867 20.469 1 97.88 105 ARG A O 1
ATOM 800 N N . ARG A 1 106 ? 3.014 12.781 19.594 1 98.12 106 ARG A N 1
ATOM 801 C CA . ARG A 1 106 ? 2.287 13.297 18.438 1 98.12 106 ARG A CA 1
ATOM 802 C C . ARG A 1 106 ? 1.77 12.164 17.562 1 98.12 106 ARG A C 1
ATOM 804 O O . ARG A 1 106 ? 0.635 12.211 17.078 1 98.12 106 ARG A O 1
ATOM 811 N N . ALA A 1 107 ? 2.627 11.164 17.391 1 98.44 107 ALA A N 1
ATOM 812 C CA . ALA A 1 107 ? 2.219 10 16.625 1 98.44 107 ALA A CA 1
ATOM 813 C C . ALA A 1 107 ? 1.048 9.281 17.281 1 98.44 107 ALA A C 1
ATOM 815 O O . ALA A 1 107 ? 0.115 8.844 16.594 1 98.44 107 ALA A O 1
ATOM 816 N N . ASP A 1 108 ? 1.092 9.203 18.594 1 98.12 108 ASP A N 1
ATOM 817 C CA . ASP A 1 108 ? -0.001 8.586 19.344 1 98.12 108 ASP A CA 1
ATOM 818 C C . ASP A 1 108 ? -1.291 9.391 19.188 1 98.12 108 ASP A C 1
ATOM 820 O O . ASP A 1 108 ? -2.373 8.812 19.047 1 98.12 108 ASP A O 1
ATOM 824 N N . ALA A 1 109 ? -1.181 10.625 19.219 1 98.69 109 ALA A N 1
ATOM 825 C CA . ALA A 1 109 ? -2.344 11.492 19.047 1 98.69 109 ALA A CA 1
ATOM 826 C C . ALA A 1 109 ? -2.957 11.336 17.672 1 98.69 109 ALA A C 1
ATOM 828 O O . ALA A 1 109 ? -4.184 11.328 17.516 1 98.69 109 ALA A O 1
ATOM 829 N N . LEU A 1 110 ? -2.121 11.242 16.688 1 98.81 110 LEU A N 1
ATOM 830 C CA . LEU A 1 110 ? -2.568 11.023 15.312 1 98.81 110 LEU A CA 1
ATOM 831 C C . LEU A 1 110 ? -3.389 9.742 15.203 1 98.81 110 LEU A C 1
ATOM 833 O O . LEU A 1 110 ? -4.508 9.758 14.68 1 98.81 110 LEU A O 1
ATOM 837 N N . THR A 1 111 ? -2.893 8.633 15.711 1 98.69 111 THR A N 1
ATOM 838 C CA . THR A 1 111 ? -3.576 7.348 15.633 1 98.69 111 THR A CA 1
ATOM 839 C C . THR A 1 111 ? -4.848 7.363 16.469 1 98.69 111 THR A C 1
ATOM 841 O O . THR A 1 111 ? -5.883 6.844 16.062 1 98.69 111 THR A O 1
ATOM 844 N N . ALA A 1 112 ? -4.754 7.988 17.641 1 98.38 112 ALA A N 1
ATOM 845 C CA . ALA A 1 112 ? -5.914 8.047 18.531 1 98.38 112 ALA A CA 1
ATOM 846 C C . ALA A 1 112 ? -7.082 8.766 17.859 1 98.38 112 ALA A C 1
ATOM 848 O O . ALA A 1 112 ? -8.242 8.367 18.031 1 98.38 112 ALA A O 1
ATOM 849 N N . ARG A 1 113 ? -6.785 9.695 17.094 1 98.5 113 ARG A N 1
ATOM 850 C CA . ARG A 1 113 ? -7.855 10.492 16.5 1 98.5 113 ARG A CA 1
ATOM 851 C C . ARG A 1 113 ? -8.391 9.828 15.242 1 98.5 113 ARG A C 1
ATOM 853 O O . ARG A 1 113 ? -9.609 9.75 15.039 1 98.5 113 ARG A O 1
ATOM 860 N N . PHE A 1 114 ? -7.492 9.328 14.383 1 98.62 114 PHE A N 1
ATOM 861 C CA . PHE A 1 114 ? -7.934 9.055 13.016 1 98.62 114 PHE A CA 1
ATOM 862 C C . PHE A 1 114 ? -7.938 7.555 12.742 1 98.62 114 PHE A C 1
ATOM 864 O O . PHE A 1 114 ? -8.57 7.098 11.789 1 98.62 114 PHE A O 1
ATOM 871 N N . ALA A 1 115 ? -7.207 6.75 13.477 1 98.5 115 ALA A N 1
ATOM 872 C CA . ALA A 1 115 ? -7.047 5.328 13.18 1 98.5 115 ALA A CA 1
ATOM 873 C C . ALA A 1 115 ? -8.047 4.488 13.969 1 98.5 115 ALA A C 1
ATOM 875 O O . ALA A 1 115 ? -7.66 3.5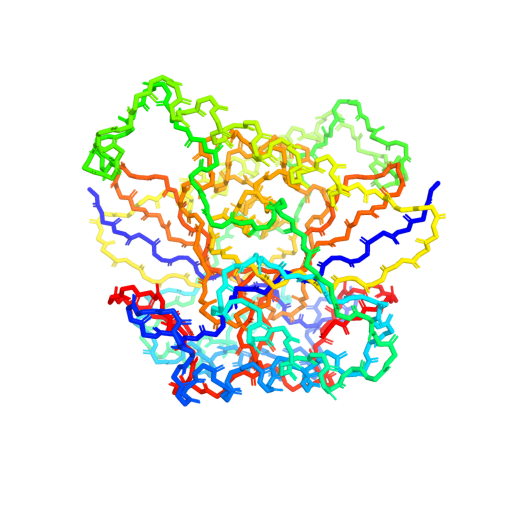62 14.688 1 98.5 115 ALA A O 1
ATOM 876 N N . CYS A 1 116 ? -9.289 4.797 13.82 1 97.94 116 CYS A N 1
ATOM 877 C CA . CYS A 1 116 ? -10.375 4.098 14.5 1 97.94 116 CYS A CA 1
ATOM 878 C C . CYS A 1 116 ? -11.695 4.312 13.773 1 97.94 116 CYS A C 1
ATOM 880 O O . CYS A 1 116 ? -11.828 5.234 12.961 1 97.94 116 CYS A O 1
ATOM 882 N N . PRO A 1 117 ? -12.672 3.4 14.023 1 97.69 117 PRO A N 1
ATOM 883 C CA . PRO A 1 117 ? -14 3.625 13.445 1 97.69 117 PRO A CA 1
ATOM 884 C C . PRO A 1 117 ? -14.656 4.906 13.961 1 97.69 117 PRO A C 1
ATOM 886 O O . PRO A 1 117 ? -14.141 5.543 14.875 1 97.69 117 PRO A O 1
ATOM 889 N N . ALA A 1 118 ? -15.625 5.309 13.266 1 96.94 118 ALA A N 1
ATOM 890 C CA . ALA A 1 118 ? -16.344 6.531 13.617 1 96.94 118 ALA A CA 1
ATOM 891 C C . ALA A 1 118 ? -17.766 6.219 14.07 1 96.94 118 ALA A C 1
ATOM 893 O O . ALA A 1 118 ? -18.25 5.102 13.891 1 96.94 118 ALA A O 1
ATOM 894 N N . ALA A 1 119 ? -18.391 7.246 14.727 1 96.31 119 ALA A N 1
ATOM 895 C CA . ALA A 1 119 ? -19.766 7.082 15.211 1 96.31 119 ALA A CA 1
ATOM 896 C C . ALA A 1 119 ? -20.734 6.879 14.047 1 96.31 119 ALA A C 1
ATOM 898 O O . ALA A 1 119 ? -21.672 6.094 14.148 1 96.31 119 ALA A O 1
ATOM 899 N N . THR A 1 120 ? -20.547 7.574 13.008 1 96.75 120 THR A N 1
ATOM 900 C CA . THR A 1 120 ? -21.266 7.434 11.75 1 96.75 120 THR A CA 1
ATOM 901 C C . THR A 1 120 ? -20.297 7.238 10.586 1 96.75 120 THR A C 1
ATOM 903 O O . THR A 1 120 ? -19.094 7.531 10.711 1 96.75 120 THR A O 1
ATOM 906 N N . GLU A 1 121 ? -20.812 6.676 9.516 1 96.69 121 GLU A N 1
ATOM 907 C CA . GLU A 1 121 ? -19.922 6.492 8.367 1 96.69 121 GLU A CA 1
ATOM 908 C C . GLU A 1 121 ? -19.359 7.824 7.891 1 96.69 121 GLU A C 1
ATOM 910 O O . GLU A 1 121 ? -20.094 8.789 7.703 1 96.69 121 GLU A O 1
ATOM 915 N N . THR A 1 122 ? -18.078 7.875 7.734 1 97.62 122 THR A N 1
ATOM 916 C CA . THR A 1 122 ? -17.422 9.102 7.293 1 97.62 122 THR A CA 1
ATOM 917 C C . THR A 1 122 ? -16.406 8.812 6.195 1 97.62 122 THR A C 1
ATOM 919 O O . THR A 1 122 ? -15.859 7.711 6.121 1 97.62 122 THR A O 1
ATOM 922 N N . HIS A 1 123 ? -16.25 9.75 5.316 1 98.44 123 HIS A N 1
ATOM 923 C CA . HIS A 1 123 ? -15.188 9.844 4.32 1 98.44 123 HIS A CA 1
ATOM 924 C C . HIS A 1 123 ? -14.336 11.086 4.539 1 98.44 123 HIS A C 1
ATOM 926 O O . HIS A 1 123 ? -14.797 12.203 4.332 1 98.44 123 HIS A O 1
ATOM 932 N N . GLU A 1 124 ? -13.07 10.859 5.004 1 98.88 124 GLU A N 1
ATOM 933 C CA . GLU A 1 124 ? -12.211 11.969 5.41 1 98.88 124 GLU A CA 1
ATOM 934 C C . GLU A 1 124 ? -10.891 11.953 4.648 1 98.88 124 GLU A C 1
ATOM 936 O O . GLU A 1 124 ? -10.211 10.93 4.594 1 98.88 124 GLU A O 1
ATOM 941 N N . VAL A 1 125 ? -10.57 13.062 4.016 1 98.94 125 VAL A N 1
ATOM 942 C CA . VAL A 1 125 ? -9.281 13.234 3.361 1 98.94 125 VAL A CA 1
ATOM 943 C C . VAL A 1 125 ? -8.289 13.867 4.336 1 98.94 125 VAL A C 1
ATOM 945 O O . VAL A 1 125 ? -8.594 14.875 4.977 1 98.94 125 VAL A O 1
ATOM 948 N N . LEU A 1 126 ? -7.188 13.234 4.543 1 99 126 LEU A N 1
ATOM 949 C CA . LEU A 1 126 ? -6.109 13.789 5.359 1 99 126 LEU A CA 1
ATOM 950 C C . LEU A 1 126 ? -4.934 14.211 4.484 1 99 126 LEU A C 1
ATOM 952 O O . LEU A 1 126 ? -4.191 13.359 3.98 1 99 126 LEU A O 1
ATOM 956 N N . VAL A 1 127 ? -4.746 15.516 4.254 1 99 127 VAL A N 1
ATOM 957 C CA . VAL A 1 127 ? -3.584 16.047 3.547 1 99 127 VAL A CA 1
ATOM 958 C C . VAL A 1 127 ? -2.436 16.266 4.527 1 99 127 VAL A C 1
ATOM 960 O O . VAL A 1 127 ? -2.502 17.156 5.383 1 99 127 VAL A O 1
ATOM 963 N N . THR A 1 128 ? -1.399 15.5 4.383 1 98.94 128 THR A N 1
ATOM 964 C CA . THR A 1 128 ? -0.343 15.438 5.387 1 98.94 128 THR A CA 1
ATOM 965 C C . THR A 1 128 ? 1.008 15.156 4.734 1 98.94 128 THR A C 1
ATOM 967 O O . THR A 1 128 ? 1.306 15.688 3.66 1 98.94 128 THR A O 1
ATOM 970 N N . HIS A 1 129 ? 1.875 14.422 5.379 1 98.81 129 HIS A N 1
ATOM 971 C CA . HIS A 1 129 ? 3.26 14.242 4.961 1 98.81 129 HIS A CA 1
ATOM 972 C C . HIS A 1 129 ? 3.629 12.766 4.906 1 98.81 129 HIS A C 1
ATOM 974 O O . HIS A 1 129 ? 2.861 11.914 5.359 1 98.81 129 HIS A O 1
ATOM 980 N N . ALA A 1 130 ? 4.754 12.5 4.297 1 98.56 130 ALA A N 1
ATOM 981 C CA . ALA A 1 130 ? 5.156 11.125 4.008 1 98.56 130 ALA A CA 1
ATOM 982 C C . ALA A 1 130 ? 5.258 10.305 5.289 1 98.56 130 ALA A C 1
ATOM 984 O O . ALA A 1 130 ? 4.773 9.172 5.348 1 98.56 130 ALA A O 1
ATOM 985 N N . TYR A 1 131 ? 5.793 10.891 6.371 1 98.44 131 TYR A N 1
ATOM 986 C CA . TYR A 1 131 ? 6.027 10.133 7.598 1 98.44 131 TYR A CA 1
ATOM 987 C C . TYR A 1 131 ? 4.711 9.797 8.289 1 98.44 131 TYR A C 1
ATOM 989 O O . TYR A 1 131 ? 4.566 8.719 8.867 1 98.44 131 TYR A O 1
ATOM 997 N N . GLN A 1 132 ? 3.781 10.672 8.242 1 98.81 132 GLN A N 1
ATOM 998 C CA . GLN A 1 132 ? 2.49 10.43 8.875 1 98.81 132 GLN A CA 1
ATOM 999 C C . GLN A 1 132 ? 1.696 9.375 8.109 1 98.81 132 GLN A C 1
ATOM 1001 O O . GLN A 1 132 ? 0.998 8.555 8.719 1 98.81 132 GLN A O 1
ATOM 1006 N N . VAL A 1 133 ? 1.757 9.391 6.758 1 98.88 133 VAL A N 1
ATOM 1007 C CA . VAL A 1 133 ? 1.14 8.336 5.961 1 98.88 133 VAL A CA 1
ATOM 1008 C C . VAL A 1 133 ? 1.766 6.992 6.312 1 98.88 133 VAL A C 1
ATOM 1010 O O . VAL A 1 133 ? 1.055 6.02 6.574 1 98.88 133 VAL A O 1
ATOM 1013 N N . ALA A 1 134 ? 3.105 6.977 6.375 1 98.75 134 ALA A N 1
ATOM 1014 C CA . ALA A 1 134 ? 3.832 5.754 6.719 1 98.75 134 ALA A CA 1
ATOM 1015 C C . ALA A 1 134 ? 3.412 5.234 8.086 1 98.75 134 ALA A C 1
ATOM 1017 O O . ALA A 1 134 ? 3.199 4.031 8.266 1 98.75 134 ALA A O 1
ATOM 1018 N N . TRP A 1 135 ? 3.25 6.125 9.047 1 98.81 135 TRP A N 1
ATOM 1019 C CA . TRP A 1 135 ? 2.893 5.766 10.414 1 98.81 135 TRP A CA 1
ATOM 1020 C C . TRP A 1 135 ? 1.513 5.117 10.461 1 98.81 135 TRP A C 1
ATOM 1022 O O . TRP A 1 135 ? 1.325 4.09 11.117 1 98.81 135 TRP A O 1
ATOM 1032 N N . LEU A 1 136 ? 0.57 5.676 9.75 1 98.88 136 LEU A N 1
ATOM 1033 C CA . LEU A 1 136 ? -0.798 5.172 9.773 1 98.88 136 LEU A CA 1
ATOM 1034 C C . LEU A 1 136 ? -0.895 3.832 9.047 1 98.88 136 LEU A C 1
ATOM 1036 O O . LEU A 1 136 ? -1.654 2.953 9.461 1 98.88 136 LEU A O 1
ATOM 1040 N N . VAL A 1 137 ? -0.116 3.66 7.945 1 98.75 137 VAL A N 1
ATOM 1041 C CA . VAL A 1 137 ? -0.114 2.389 7.23 1 98.75 137 VAL A CA 1
ATOM 1042 C C . VAL A 1 137 ? 0.453 1.29 8.125 1 98.75 137 VAL A C 1
ATOM 1044 O O . VAL A 1 137 ? -0.155 0.228 8.273 1 98.75 137 VAL A O 1
ATOM 1047 N N . ARG A 1 138 ? 1.661 1.578 8.727 1 98.25 138 ARG A N 1
ATOM 1048 C CA . ARG A 1 138 ? 2.244 0.586 9.617 1 98.25 138 ARG A CA 1
ATOM 1049 C C . ARG A 1 138 ? 1.295 0.262 10.766 1 98.25 138 ARG A C 1
ATOM 1051 O O . ARG A 1 138 ? 1.152 -0.9 11.156 1 98.25 138 ARG A O 1
ATOM 1058 N N . ASP A 1 139 ? 0.621 1.268 11.336 1 98.44 139 ASP A N 1
ATOM 1059 C CA . ASP A 1 139 ? -0.325 1.081 12.438 1 98.44 139 ASP A CA 1
ATOM 1060 C C . ASP A 1 139 ? -1.495 0.199 12.008 1 98.44 139 ASP A C 1
ATOM 1062 O O . ASP A 1 139 ? -1.908 -0.696 12.75 1 98.44 139 ASP A O 1
ATOM 1066 N N . ALA A 1 140 ? -2.02 0.455 10.836 1 98.38 140 ALA A N 1
ATOM 1067 C CA . ALA A 1 140 ? -3.164 -0.291 10.312 1 98.38 140 ALA A CA 1
ATOM 1068 C C . ALA A 1 140 ? -2.85 -1.781 10.219 1 98.38 140 ALA A C 1
ATOM 1070 O O . ALA A 1 140 ? -3.752 -2.619 10.305 1 98.38 140 ALA A O 1
ATOM 1071 N N . LEU A 1 141 ? -1.565 -2.117 10.078 1 98.06 141 LEU A N 1
ATOM 1072 C CA . LEU A 1 141 ? -1.165 -3.512 9.93 1 98.06 141 LEU A CA 1
ATOM 1073 C C . LEU A 1 141 ? -0.604 -4.062 11.234 1 98.06 141 LEU A C 1
ATOM 1075 O O . LEU A 1 141 ? -0.071 -5.172 11.266 1 98.06 141 LEU A O 1
ATOM 1079 N N . ASP A 1 142 ? -0.632 -3.277 12.281 1 97.75 142 ASP A N 1
ATOM 1080 C CA . ASP A 1 142 ? -0.081 -3.641 13.586 1 97.75 142 ASP A CA 1
ATOM 1081 C C . ASP A 1 142 ? 1.402 -3.986 13.477 1 97.75 142 ASP A C 1
ATOM 1083 O O . ASP A 1 142 ? 1.888 -4.883 14.172 1 97.75 142 ASP A O 1
ATOM 1087 N N . ALA A 1 143 ? 2.076 -3.395 12.523 1 98.06 143 ALA A N 1
ATOM 1088 C CA . ALA A 1 143 ? 3.508 -3.619 12.344 1 98.06 143 ALA A CA 1
ATOM 1089 C C . ALA A 1 143 ? 4.316 -2.934 13.445 1 98.06 143 ALA A C 1
ATOM 1091 O O . ALA A 1 143 ? 3.846 -1.975 14.062 1 98.06 143 ALA A O 1
ATOM 1092 N N . PRO A 1 144 ? 5.531 -3.383 13.734 1 97.44 144 PRO A N 1
ATOM 1093 C CA . PRO A 1 144 ? 6.363 -2.73 14.75 1 97.44 144 PRO A CA 1
ATOM 1094 C C . PRO A 1 144 ? 6.578 -1.244 14.469 1 97.44 144 PRO A C 1
ATOM 1096 O O . PRO A 1 144 ? 6.633 -0.835 13.305 1 97.44 144 PRO A O 1
ATOM 1099 N N . PRO A 1 145 ? 6.734 -0.438 15.523 1 96.94 145 PRO A N 1
ATOM 1100 C CA . PRO A 1 145 ? 6.871 1.01 15.352 1 96.94 145 PRO A CA 1
ATOM 1101 C C . PRO A 1 145 ? 8 1.388 14.398 1 96.94 145 PRO A C 1
ATOM 1103 O O . PRO A 1 145 ? 7.891 2.371 13.656 1 96.94 145 PRO A O 1
ATOM 1106 N N . VAL A 1 146 ? 9.047 0.595 14.328 1 96 146 VAL A N 1
ATOM 1107 C CA . VAL A 1 146 ? 10.227 0.933 13.539 1 96 146 VAL A CA 1
ATOM 1108 C C . VAL A 1 146 ? 9.906 0.826 12.055 1 96 146 VAL A C 1
ATOM 1110 O O . VAL A 1 146 ? 10.602 1.402 11.219 1 96 146 VAL A O 1
ATOM 1113 N N . ARG A 1 147 ? 8.797 0.275 11.68 1 96.5 147 ARG A N 1
ATOM 1114 C CA . ARG A 1 147 ? 8.578 -0.11 10.289 1 96.5 147 ARG A CA 1
ATOM 1115 C C . ARG A 1 147 ? 7.988 1.046 9.484 1 96.5 147 ARG A C 1
ATOM 1117 O O . ARG A 1 147 ? 7.789 0.931 8.273 1 96.5 147 ARG A O 1
ATOM 1124 N N . TRP A 1 148 ? 7.766 2.123 10.203 1 96.75 148 TRP A N 1
ATOM 1125 C CA . TRP A 1 148 ? 7.465 3.293 9.383 1 96.75 148 TRP A CA 1
ATOM 1126 C C . TRP A 1 148 ? 8.633 3.621 8.453 1 96.75 148 TRP A C 1
ATOM 1128 O O . TRP A 1 148 ? 8.43 4.188 7.379 1 96.75 148 TRP A O 1
ATOM 1138 N N . LEU A 1 149 ? 9.805 3.094 9.016 1 93.44 149 LEU A N 1
ATOM 1139 C CA . LEU A 1 149 ? 10.969 3.18 8.141 1 93.44 149 LEU A CA 1
ATOM 1140 C C . LEU A 1 149 ? 10.82 2.246 6.945 1 93.44 149 LEU A C 1
ATOM 1142 O O . LEU A 1 149 ? 10.414 1.092 7.102 1 93.44 149 LEU A O 1
ATOM 1146 N N . GLY A 1 150 ? 11.008 2.652 5.73 1 90.81 150 GLY A N 1
ATOM 1147 C CA . GLY A 1 150 ? 10.875 1.85 4.527 1 90.81 150 GLY A CA 1
ATOM 1148 C C . GLY A 1 150 ? 9.609 2.158 3.74 1 90.81 150 GLY A C 1
ATOM 1149 O O . GLY A 1 150 ? 9.422 1.653 2.633 1 90.81 150 GLY A O 1
ATOM 1150 N N . LEU A 1 151 ? 8.711 2.865 4.422 1 96.81 151 LEU A N 1
ATOM 1151 C CA . LEU A 1 151 ? 7.531 3.379 3.734 1 96.81 151 LEU A CA 1
ATOM 1152 C C . LEU A 1 151 ? 7.723 4.84 3.344 1 96.81 151 LEU A C 1
ATOM 1154 O O . LEU A 1 151 ? 8.148 5.656 4.168 1 96.81 151 LEU A O 1
ATOM 1158 N N . ASN A 1 152 ? 7.547 5.102 2.098 1 96.25 152 ASN A N 1
ATOM 1159 C CA . ASN A 1 152 ? 7.531 6.441 1.524 1 96.25 152 ASN A CA 1
ATOM 1160 C C . ASN A 1 152 ? 6.465 6.578 0.442 1 96.25 152 ASN A C 1
ATOM 1162 O O . ASN A 1 152 ? 6.031 5.582 -0.136 1 96.25 152 ASN A O 1
ATOM 1166 N N . CYS A 1 153 ? 5.938 7.746 0.279 1 98.38 153 CYS A N 1
ATOM 1167 C CA . CYS A 1 153 ? 4.949 7.969 -0.77 1 98.38 153 CYS A CA 1
ATOM 1168 C C . CYS A 1 153 ? 5.207 9.289 -1.491 1 98.38 153 CYS A C 1
ATOM 1170 O O . CYS A 1 153 ? 5.84 10.188 -0.938 1 98.38 153 CYS A O 1
ATOM 1172 N N . GLY A 1 154 ? 4.82 9.352 -2.719 1 98.56 154 GLY A N 1
ATOM 1173 C CA . GLY A 1 154 ? 5.023 10.539 -3.535 1 98.56 154 GLY A CA 1
ATOM 1174 C C . GLY A 1 154 ? 4.098 11.68 -3.168 1 98.56 154 GLY A C 1
ATOM 1175 O O . GLY A 1 154 ? 3.123 11.484 -2.439 1 98.56 154 GLY A O 1
ATOM 1176 N N . ASN A 1 155 ? 4.516 12.906 -3.607 1 98.88 155 ASN A N 1
ATOM 1177 C CA . ASN A 1 155 ? 3.607 14.031 -3.453 1 98.88 155 ASN A CA 1
ATOM 1178 C C . ASN A 1 155 ? 2.287 13.797 -4.184 1 98.88 155 ASN A C 1
ATOM 1180 O O . ASN A 1 155 ? 2.279 13.352 -5.332 1 98.88 155 ASN A O 1
ATOM 1184 N N . ALA A 1 156 ? 1.188 14.008 -3.447 1 98.88 156 ALA A N 1
ATOM 1185 C CA . ALA A 1 156 ? -0.177 13.922 -3.955 1 98.88 156 ALA A CA 1
ATOM 1186 C C . ALA A 1 156 ? -0.565 12.477 -4.242 1 98.88 156 ALA A C 1
ATOM 1188 O O . ALA A 1 156 ? -1.533 12.219 -4.961 1 98.88 156 ALA A O 1
ATOM 1189 N N . ALA A 1 157 ? 0.232 11.508 -3.785 1 98.88 157 ALA A N 1
ATOM 1190 C CA . ALA A 1 157 ? -0.163 10.109 -3.887 1 98.88 157 ALA A CA 1
ATOM 1191 C C . ALA A 1 157 ? -1.29 9.781 -2.91 1 98.88 157 ALA A C 1
ATOM 1193 O O . ALA A 1 157 ? -1.377 10.375 -1.833 1 98.88 157 ALA A O 1
ATOM 1194 N N . LEU A 1 158 ? -2.104 8.859 -3.293 1 98.88 158 LEU A N 1
ATOM 1195 C CA . LEU A 1 158 ? -3.287 8.508 -2.514 1 98.88 158 LEU A CA 1
ATOM 1196 C C . LEU A 1 158 ? -3.088 7.176 -1.797 1 98.88 158 LEU A C 1
ATOM 1198 O O . LEU A 1 158 ? -2.67 6.191 -2.41 1 98.88 158 LEU A O 1
ATOM 1202 N N . THR A 1 159 ? -3.277 7.113 -0.511 1 98.94 159 THR A N 1
ATOM 1203 C CA . THR A 1 159 ? -3.381 5.93 0.34 1 98.94 159 THR A CA 1
ATOM 1204 C C . THR A 1 159 ? -4.738 5.883 1.035 1 98.94 159 THR A C 1
ATOM 1206 O O . THR A 1 159 ? -5.234 6.906 1.511 1 98.94 159 THR A O 1
ATOM 1209 N N . VAL A 1 160 ? -5.371 4.707 1.078 1 98.81 160 VAL A N 1
ATOM 1210 C CA . VAL A 1 160 ? -6.719 4.602 1.63 1 98.81 160 VAL A CA 1
ATOM 1211 C C . VAL A 1 160 ? -6.762 3.502 2.688 1 98.81 160 VAL A C 1
ATOM 1213 O O . VAL A 1 160 ? -6.34 2.371 2.434 1 98.81 160 VAL A O 1
ATOM 1216 N N . ILE A 1 161 ? -7.246 3.84 3.836 1 98.69 161 ILE A N 1
ATOM 1217 C CA . ILE A 1 161 ? -7.445 2.893 4.926 1 98.69 161 ILE A CA 1
ATOM 1218 C C . ILE A 1 161 ? -8.898 2.947 5.402 1 98.69 161 ILE A C 1
ATOM 1220 O O . ILE A 1 161 ? -9.461 4.031 5.574 1 98.69 161 ILE A O 1
ATOM 1224 N N . GLU A 1 162 ? -9.516 1.858 5.57 1 98 162 GLU A N 1
ATOM 1225 C CA . GLU A 1 162 ? -10.859 1.74 6.137 1 98 162 GLU A CA 1
ATOM 1226 C C . GLU A 1 162 ? -10.812 1.155 7.543 1 98 162 GLU A C 1
ATOM 1228 O O . GLU A 1 162 ? -10.195 0.114 7.77 1 98 162 GLU A O 1
ATOM 1233 N N . TYR A 1 163 ? -11.391 1.844 8.43 1 97.75 163 TYR A N 1
ATOM 1234 C CA . TYR A 1 163 ? -11.547 1.373 9.805 1 97.75 163 TYR A CA 1
ATOM 1235 C C . TYR A 1 163 ? -12.984 0.952 10.078 1 97.75 163 TYR A C 1
ATOM 1237 O O . TYR A 1 163 ? -13.898 1.777 10.023 1 97.75 163 TYR A O 1
ATOM 1245 N N . ARG A 1 164 ? -13.203 -0.321 10.32 1 94.31 164 ARG A N 1
ATOM 1246 C CA . ARG A 1 164 ? -14.523 -0.885 10.594 1 94.31 164 ARG A CA 1
ATOM 1247 C C . ARG A 1 164 ? -14.609 -1.4 12.023 1 94.31 164 ARG A C 1
ATOM 1249 O O . ARG A 1 164 ? -13.602 -1.807 12.609 1 94.31 164 ARG A O 1
ATOM 1256 N N . ASP A 1 165 ? -15.797 -1.397 12.492 1 90.56 165 ASP A N 1
ATOM 1257 C CA . ASP A 1 165 ? -16.016 -1.923 13.836 1 90.56 165 ASP A CA 1
ATOM 1258 C C . ASP A 1 165 ? -15.875 -3.443 13.859 1 90.56 165 ASP A C 1
ATOM 1260 O O . ASP A 1 165 ? -16.422 -4.137 13.008 1 90.56 165 ASP A O 1
ATOM 1264 N N . GLY A 1 166 ? -15.07 -3.928 14.789 1 86.25 166 GLY A N 1
ATOM 1265 C CA . GLY A 1 166 ? -15 -5.359 15.039 1 86.25 166 GLY A CA 1
ATOM 1266 C C . GLY A 1 166 ? -14.039 -6.082 14.125 1 86.25 166 GLY A C 1
ATOM 1267 O O . GLY A 1 166 ? -13.898 -7.305 14.195 1 86.25 166 GLY A O 1
ATOM 1268 N N . THR A 1 167 ? -13.5 -5.391 13.188 1 89.06 167 THR A N 1
ATOM 1269 C CA . THR A 1 167 ? -12.531 -6.023 12.297 1 89.06 167 THR A CA 1
ATOM 1270 C C . THR A 1 167 ? -11.25 -5.199 12.211 1 89.06 167 THR A C 1
ATOM 1272 O O . THR A 1 167 ? -11.242 -4.023 12.578 1 89.06 167 THR A O 1
ATOM 1275 N N . ALA A 1 168 ? -10.172 -5.836 11.82 1 91.25 168 ALA A N 1
ATOM 1276 C CA . ALA A 1 168 ? -8.914 -5.121 11.586 1 91.25 168 ALA A CA 1
ATOM 1277 C C . ALA A 1 168 ? -9.062 -4.121 10.445 1 91.25 168 ALA A C 1
ATOM 1279 O O . ALA A 1 168 ? -9.844 -4.336 9.516 1 91.25 168 ALA A O 1
ATOM 1280 N N . PRO A 1 169 ? -8.281 -3.049 10.5 1 96.44 169 PRO A N 1
ATOM 1281 C CA . PRO A 1 169 ? -8.32 -2.066 9.414 1 96.44 169 PRO A CA 1
ATOM 1282 C C . PRO A 1 169 ? -7.961 -2.67 8.055 1 96.44 169 PRO A C 1
ATOM 1284 O O . PRO A 1 169 ? -7.199 -3.639 7.988 1 96.44 169 PRO A O 1
ATOM 1287 N N . THR A 1 170 ? -8.516 -2.129 7.035 1 96.44 170 THR A N 1
ATOM 1288 C CA . THR A 1 170 ? -8.195 -2.523 5.664 1 96.44 170 THR A CA 1
ATOM 1289 C C . THR A 1 170 ? -7.387 -1.438 4.965 1 96.44 170 THR A C 1
ATOM 1291 O O . THR A 1 170 ? -7.832 -0.294 4.855 1 96.44 170 THR A O 1
ATOM 1294 N N . VAL A 1 171 ? -6.164 -1.746 4.578 1 98.31 171 VAL A N 1
ATOM 1295 C CA . VAL A 1 171 ? -5.422 -0.884 3.662 1 98.31 171 VAL A CA 1
ATOM 1296 C C . VAL A 1 171 ? -5.836 -1.185 2.223 1 98.31 171 VAL A C 1
ATOM 1298 O O . VAL A 1 171 ? -5.492 -2.236 1.68 1 98.31 171 VAL A O 1
ATOM 1301 N N . LEU A 1 172 ? -6.531 -0.302 1.627 1 97.94 172 LEU A N 1
ATOM 1302 C CA . LEU A 1 172 ? -7.125 -0.535 0.314 1 97.94 172 LEU A CA 1
ATOM 1303 C C . LEU A 1 172 ? -6.125 -0.227 -0.795 1 97.94 172 LEU A C 1
ATOM 1305 O O . LEU A 1 172 ? -6.055 -0.948 -1.792 1 97.94 172 LEU A O 1
ATOM 1309 N N . LEU A 1 173 ? -5.43 0.878 -0.628 1 98.12 173 LEU A N 1
ATOM 1310 C CA . LEU A 1 173 ? -4.398 1.386 -1.527 1 98.12 173 LEU A CA 1
ATOM 1311 C C . LEU A 1 173 ? -3.244 1.998 -0.741 1 98.12 173 LEU A C 1
ATOM 1313 O O . LEU A 1 173 ? -3.461 2.629 0.297 1 98.12 173 LEU A O 1
ATOM 1317 N N . TYR A 1 174 ? -2.074 1.808 -1.287 1 98.81 174 TYR A N 1
ATOM 1318 C CA . TYR A 1 174 ? -0.93 2.549 -0.768 1 98.81 174 TYR A CA 1
ATOM 1319 C C . TYR A 1 174 ? -0.127 3.178 -1.9 1 98.81 174 TYR A C 1
ATOM 1321 O O . TYR A 1 174 ? 0.267 2.49 -2.846 1 98.81 174 TYR A O 1
ATOM 1329 N N . ASN A 1 175 ? 0.079 4.539 -1.873 1 98.88 175 ASN A N 1
ATOM 1330 C CA . ASN A 1 175 ? 0.943 5.312 -2.76 1 98.88 175 ASN A CA 1
ATOM 1331 C C . ASN A 1 175 ? 0.466 5.242 -4.207 1 98.88 175 ASN A C 1
ATOM 1333 O O . ASN A 1 175 ? 1.275 5.113 -5.129 1 98.88 175 ASN A O 1
ATOM 1337 N N . ASP A 1 176 ? -0.882 5.297 -4.375 1 98.75 176 ASP A N 1
ATOM 1338 C CA . ASP A 1 176 ? -1.472 5.262 -5.707 1 98.75 176 ASP A CA 1
ATOM 1339 C C . ASP A 1 176 ? -1.382 6.629 -6.383 1 98.75 176 ASP A C 1
ATOM 1341 O O . ASP A 1 176 ? -1.793 7.641 -5.809 1 98.75 176 ASP A O 1
ATOM 1345 N N . MET A 1 177 ? -0.815 6.676 -7.566 1 98.69 177 MET A N 1
ATOM 1346 C CA . MET A 1 177 ? -0.632 7.922 -8.305 1 98.69 177 MET A CA 1
ATOM 1347 C C . MET A 1 177 ? -1.354 7.871 -9.648 1 98.69 177 MET A C 1
ATOM 1349 O O . MET A 1 177 ? -0.967 8.555 -10.594 1 98.69 177 MET A O 1
ATOM 1353 N N . GLY A 1 178 ? -2.406 7.039 -9.719 1 97.81 178 GLY A N 1
ATOM 1354 C CA . GLY A 1 178 ? -3.098 6.789 -10.977 1 97.81 178 GLY A CA 1
ATOM 1355 C C . GLY A 1 178 ? -3.777 8.023 -11.539 1 97.81 178 GLY A C 1
ATOM 1356 O O . GLY A 1 178 ? -4.055 8.094 -12.734 1 97.81 178 GLY A O 1
ATOM 1357 N N . HIS A 1 179 ? -4.055 8.977 -10.695 1 98.38 179 HIS A N 1
ATOM 1358 C CA . HIS A 1 179 ? -4.707 10.211 -11.133 1 98.38 179 HIS A CA 1
ATOM 1359 C C . HIS A 1 179 ? -3.699 11.195 -11.711 1 98.38 179 HIS A C 1
ATOM 1361 O O . HIS A 1 179 ? -4.082 12.203 -12.305 1 98.38 179 HIS A O 1
ATOM 1367 N N . LEU A 1 180 ? -2.42 10.906 -11.562 1 98.62 180 LEU A N 1
ATOM 1368 C CA . LEU A 1 180 ? -1.369 11.805 -12.039 1 98.62 180 LEU A CA 1
ATOM 1369 C C . LEU A 1 180 ? -0.819 11.328 -13.375 1 98.62 180 LEU A C 1
ATOM 1371 O O . LEU A 1 180 ? -0.545 10.141 -13.555 1 98.62 180 LEU A O 1
ATOM 1375 N N . PRO A 1 181 ? -0.665 12.234 -14.336 1 98.06 181 PRO A N 1
ATOM 1376 C CA . PRO A 1 181 ? 0.117 11.867 -15.523 1 98.06 181 PRO A CA 1
ATOM 1377 C C . PRO A 1 181 ? 1.577 11.562 -15.188 1 98.06 181 PRO A C 1
ATOM 1379 O O . PRO A 1 181 ? 2.068 11.953 -14.125 1 98.06 181 PRO A O 1
ATOM 1382 N N . ALA A 1 182 ? 2.246 10.875 -16.047 1 96.12 182 ALA A N 1
ATOM 1383 C CA . ALA A 1 182 ? 3.572 10.312 -15.805 1 96.12 182 ALA A CA 1
ATOM 1384 C C . ALA A 1 182 ? 4.535 11.383 -15.305 1 96.12 182 ALA A C 1
ATOM 1386 O O . ALA A 1 182 ? 5.328 11.133 -14.391 1 96.12 182 ALA A O 1
ATOM 1387 N N . GLU A 1 183 ? 4.469 12.594 -15.844 1 96.81 183 GLU A N 1
ATOM 1388 C CA . GLU A 1 183 ? 5.449 13.633 -15.555 1 96.81 183 GLU A CA 1
ATOM 1389 C C . GLU A 1 183 ? 5.25 14.211 -14.156 1 96.81 183 GLU A C 1
ATOM 1391 O O . GLU A 1 183 ? 6.113 14.93 -13.648 1 96.81 183 GLU A O 1
ATOM 1396 N N . LEU A 1 184 ? 4.098 13.891 -13.492 1 98.5 184 LEU A N 1
ATOM 1397 C CA . LEU A 1 184 ? 3.803 14.43 -12.172 1 98.5 184 LEU A CA 1
ATOM 1398 C C . LEU A 1 184 ? 3.938 13.352 -11.102 1 98.5 184 LEU A C 1
ATOM 1400 O O . LEU A 1 184 ? 3.621 13.586 -9.93 1 98.5 184 LEU A O 1
ATOM 1404 N N . ARG A 1 185 ? 4.359 12.188 -11.508 1 98.19 185 ARG A N 1
ATOM 1405 C CA . ARG A 1 185 ? 4.473 11.055 -10.594 1 98.19 185 ARG A CA 1
ATOM 1406 C C . ARG A 1 185 ? 5.863 10.984 -9.977 1 98.19 185 ARG A C 1
ATOM 1408 O O . ARG A 1 185 ? 6.82 11.531 -10.523 1 98.19 185 ARG A O 1
ATOM 1415 N N . TRP A 1 186 ? 5.953 10.359 -8.82 1 97.94 186 TRP A N 1
ATOM 1416 C CA . TRP A 1 186 ? 7.184 9.977 -8.133 1 97.94 186 TRP A CA 1
ATOM 1417 C C . TRP A 1 186 ? 7.98 11.211 -7.715 1 97.94 186 TRP A C 1
ATOM 1419 O O . TRP A 1 186 ? 9.203 11.141 -7.562 1 97.94 186 TRP A O 1
ATOM 1429 N N . THR A 1 187 ? 7.246 12.344 -7.652 1 97.31 187 THR A N 1
ATOM 1430 C CA . THR A 1 187 ? 7.883 13.484 -6.996 1 97.31 187 THR A CA 1
ATOM 1431 C C . THR A 1 187 ? 8.07 13.211 -5.504 1 97.31 187 THR A C 1
ATOM 1433 O O . THR A 1 187 ? 7.273 12.5 -4.895 1 97.31 187 THR A O 1
ATOM 1436 N N . GLY A 1 188 ? 9.164 13.609 -4.926 1 93.25 188 GLY A N 1
ATOM 1437 C CA . GLY A 1 188 ? 9.453 13.359 -3.521 1 93.25 188 GLY A CA 1
ATOM 1438 C C . GLY A 1 188 ? 10.32 12.141 -3.301 1 93.25 188 GLY A C 1
ATOM 1439 O O . GLY A 1 188 ? 10.719 11.844 -2.17 1 93.25 188 GLY A O 1
ATOM 1440 N N . PHE A 1 189 ? 10.602 11.43 -4.352 1 93.75 189 PHE A N 1
ATOM 1441 C CA . PHE A 1 189 ? 11.484 10.273 -4.297 1 93.75 189 PHE A CA 1
ATOM 1442 C C . PHE A 1 189 ? 12.852 10.602 -4.883 1 93.75 189 PHE A C 1
ATOM 1444 O O . PHE A 1 189 ? 12.969 11.492 -5.73 1 93.75 189 PHE A O 1
ATOM 1451 N N . GLY A 1 190 ? 13.844 9.898 -4.363 1 88 190 GLY A N 1
ATOM 1452 C CA . GLY A 1 190 ? 15.141 9.961 -5.008 1 88 190 GLY A CA 1
ATOM 1453 C C . GLY A 1 190 ? 15.203 9.164 -6.297 1 88 190 GLY A C 1
ATOM 1454 O O . GLY A 1 190 ? 14.18 8.68 -6.785 1 88 190 GLY A O 1
ATOM 1455 N N . ALA A 1 191 ? 16.344 9.133 -6.898 1 84.69 191 ALA A N 1
ATOM 1456 C CA . ALA A 1 191 ? 16.562 8.367 -8.125 1 84.69 191 ALA A CA 1
ATOM 1457 C C . ALA A 1 191 ? 16.281 6.883 -7.898 1 84.69 191 ALA A C 1
ATOM 1459 O O . ALA A 1 191 ? 16.406 6.383 -6.777 1 84.69 191 ALA A O 1
ATOM 1460 N N . GLY A 1 192 ? 15.766 6.168 -8.891 1 87.31 192 GLY A N 1
ATOM 1461 C CA . GLY A 1 192 ? 15.508 4.738 -8.812 1 87.31 192 GLY A CA 1
ATOM 1462 C C . GLY A 1 192 ? 14.539 4.25 -9.875 1 87.31 192 GLY A C 1
ATOM 1463 O O . GLY A 1 192 ? 13.984 5.051 -10.625 1 87.31 192 GLY A O 1
ATOM 1464 N N . THR A 1 193 ? 14.422 3.014 -10.031 1 89.56 193 THR A N 1
ATOM 1465 C CA . THR A 1 193 ? 13.477 2.408 -10.961 1 89.56 193 THR A CA 1
ATOM 1466 C C . THR A 1 193 ? 12.047 2.533 -10.43 1 89.56 193 THR A C 1
ATOM 1468 O O . THR A 1 193 ? 11.789 2.248 -9.258 1 89.56 193 THR A O 1
ATOM 1471 N N . ARG A 1 194 ? 11.203 3.047 -11.312 1 93.5 194 ARG A N 1
ATOM 1472 C CA . ARG A 1 194 ? 9.812 3.23 -10.906 1 93.5 194 ARG A CA 1
ATOM 1473 C C . ARG A 1 194 ? 8.859 2.578 -11.898 1 93.5 194 ARG A C 1
ATOM 1475 O O . ARG A 1 194 ? 9.047 2.691 -13.117 1 93.5 194 ARG A O 1
ATOM 1482 N N . PRO A 1 195 ? 7.93 1.823 -11.383 1 92.94 195 PRO A N 1
ATOM 1483 C CA . PRO A 1 195 ? 6.988 1.146 -12.273 1 92.94 195 PRO A CA 1
ATOM 1484 C C . PRO A 1 195 ? 5.934 2.092 -12.844 1 92.94 195 PRO A C 1
ATOM 1486 O O . PRO A 1 195 ? 5.613 3.109 -12.227 1 92.94 195 PRO A O 1
ATOM 1489 N N . MET B 1 1 ? 24.75 -8.477 -0.781 1 91.06 1 MET B N 1
ATOM 1490 C CA . MET B 1 1 ? 23.625 -8.812 -1.654 1 91.06 1 MET B CA 1
ATOM 1491 C C . MET B 1 1 ? 23.094 -7.566 -2.361 1 91.06 1 MET B C 1
ATOM 1493 O O . MET B 1 1 ? 23.469 -6.445 -2.008 1 91.06 1 MET B O 1
ATOM 1497 N N . ALA B 1 2 ? 22.359 -7.859 -3.506 1 94.62 2 ALA B N 1
ATOM 1498 C CA . ALA B 1 2 ? 21.828 -6.777 -4.328 1 94.62 2 ALA B CA 1
ATOM 1499 C C . ALA B 1 2 ? 20.312 -6.645 -4.148 1 94.62 2 ALA B C 1
ATOM 1501 O O . ALA B 1 2 ? 19.672 -7.504 -3.533 1 94.62 2 ALA B O 1
ATOM 1502 N N . THR B 1 3 ? 19.797 -5.539 -4.645 1 96.25 3 THR B N 1
ATOM 1503 C CA . THR B 1 3 ? 18.359 -5.27 -4.504 1 96.25 3 THR B CA 1
ATOM 1504 C C . THR B 1 3 ? 17.547 -6.23 -5.363 1 96.25 3 THR B C 1
ATOM 1506 O O . THR B 1 3 ? 17.875 -6.469 -6.527 1 96.25 3 THR B O 1
ATOM 1509 N N . ARG B 1 4 ? 16.578 -6.848 -4.785 1 98.25 4 ARG B N 1
ATOM 1510 C CA . ARG B 1 4 ? 15.555 -7.59 -5.508 1 98.25 4 ARG B CA 1
ATOM 1511 C C . ARG B 1 4 ? 14.266 -6.777 -5.609 1 98.25 4 ARG B C 1
ATOM 1513 O O . ARG B 1 4 ? 13.664 -6.43 -4.594 1 98.25 4 ARG B O 1
ATOM 1520 N N . HIS B 1 5 ? 13.906 -6.398 -6.848 1 98.44 5 HIS B N 1
ATOM 1521 C CA . HIS B 1 5 ? 12.625 -5.738 -7.109 1 98.44 5 HIS B CA 1
ATOM 1522 C C . HIS B 1 5 ? 11.539 -6.754 -7.422 1 98.44 5 HIS B C 1
ATOM 1524 O O . HIS B 1 5 ? 11.617 -7.473 -8.422 1 98.44 5 HIS B O 1
ATOM 1530 N N . VAL B 1 6 ? 10.539 -6.781 -6.602 1 98.81 6 VAL B N 1
ATOM 1531 C CA . VAL B 1 6 ? 9.469 -7.766 -6.75 1 98.81 6 VAL B CA 1
ATOM 1532 C C . VAL B 1 6 ? 8.164 -7.059 -7.109 1 98.81 6 VAL B C 1
ATOM 1534 O O . VAL B 1 6 ? 7.664 -6.23 -6.344 1 98.81 6 VAL B O 1
ATOM 1537 N N . TYR B 1 7 ? 7.641 -7.332 -8.289 1 98.94 7 TYR B N 1
ATOM 1538 C CA . TYR B 1 7 ? 6.367 -6.816 -8.781 1 98.94 7 TYR B CA 1
ATOM 1539 C C . TYR B 1 7 ? 5.266 -7.863 -8.648 1 98.94 7 TYR B C 1
ATOM 1541 O O . TYR B 1 7 ? 5.211 -8.812 -9.43 1 98.94 7 TYR B O 1
ATOM 1549 N N . LEU B 1 8 ? 4.406 -7.645 -7.68 1 98.94 8 LEU B N 1
ATOM 1550 C CA . LEU B 1 8 ? 3.34 -8.594 -7.379 1 98.94 8 LEU B CA 1
ATOM 1551 C C . LEU B 1 8 ? 2.064 -8.234 -8.133 1 98.94 8 LEU B C 1
ATOM 1553 O O . LEU B 1 8 ? 1.601 -7.09 -8.062 1 98.94 8 LEU B O 1
ATOM 1557 N N . VAL B 1 9 ? 1.521 -9.242 -8.812 1 98.94 9 VAL B N 1
ATOM 1558 C CA . VAL B 1 9 ? 0.295 -9.047 -9.586 1 98.94 9 VAL B CA 1
ATOM 1559 C C . VAL B 1 9 ? -0.696 -10.164 -9.273 1 98.94 9 VAL B C 1
ATOM 1561 O O . VAL B 1 9 ? -0.392 -11.344 -9.461 1 98.94 9 VAL B O 1
ATOM 1564 N N . ARG B 1 10 ? -1.895 -9.82 -8.781 1 98.94 10 ARG B N 1
ATOM 1565 C CA . ARG B 1 10 ? -2.957 -10.82 -8.789 1 98.94 10 ARG B CA 1
ATOM 1566 C C . ARG B 1 10 ? -3.377 -11.156 -10.219 1 98.94 10 ARG B C 1
ATOM 1568 O O . ARG B 1 10 ? -3.492 -10.266 -11.062 1 98.94 10 ARG B O 1
ATOM 1575 N N . HIS B 1 11 ? -3.639 -12.344 -10.477 1 98.94 11 HIS B N 1
ATOM 1576 C CA . HIS B 1 11 ? -4.043 -12.766 -11.812 1 98.94 11 HIS B CA 1
ATOM 1577 C C . HIS B 1 11 ? -5.242 -11.961 -12.305 1 98.94 11 HIS B C 1
ATOM 1579 O O . HIS B 1 11 ? -5.953 -11.352 -11.508 1 98.94 11 HIS B O 1
ATOM 1585 N N . GLY B 1 12 ? -5.426 -11.977 -13.656 1 98.94 12 GLY B N 1
ATOM 1586 C CA . GLY B 1 12 ? -6.586 -11.32 -14.242 1 98.94 12 GLY B CA 1
ATOM 1587 C C . GLY B 1 12 ? -7.895 -11.984 -13.867 1 98.94 12 GLY B C 1
ATOM 1588 O O . GLY B 1 12 ? -7.91 -13.125 -13.406 1 98.94 12 GLY B O 1
ATOM 1589 N N . ALA B 1 13 ? -8.961 -11.258 -14.109 1 98.88 13 ALA B N 1
ATOM 1590 C CA . ALA B 1 13 ? -10.289 -11.789 -13.812 1 98.88 13 ALA B CA 1
ATOM 1591 C C . ALA B 1 13 ? -10.539 -13.094 -14.562 1 98.88 13 ALA B C 1
ATOM 1593 O O . ALA B 1 13 ? -10.266 -13.195 -15.758 1 98.88 13 ALA B O 1
ATOM 1594 N N . ALA B 1 14 ? -10.969 -14.07 -13.883 1 98.75 14 ALA B N 1
ATOM 1595 C CA . ALA B 1 14 ? -11.195 -15.406 -14.43 1 98.75 14 ALA B CA 1
ATOM 1596 C C . ALA B 1 14 ? -12.578 -15.922 -14.062 1 98.75 14 ALA B C 1
ATOM 1598 O O . ALA B 1 14 ? -13.195 -15.445 -13.102 1 98.75 14 ALA B O 1
ATOM 1599 N N . ASP B 1 15 ? -13.086 -16.859 -14.789 1 97.94 15 ASP B N 1
ATOM 1600 C CA . ASP B 1 15 ? -14.359 -17.484 -14.461 1 97.94 15 ASP B CA 1
ATOM 1601 C C . ASP B 1 15 ? -14.188 -18.562 -13.398 1 97.94 15 ASP B C 1
ATOM 1603 O O . ASP B 1 15 ? -13.078 -18.828 -12.938 1 97.94 15 ASP B O 1
ATOM 1607 N N . PRO B 1 16 ? -15.234 -19.156 -12.938 1 95.31 16 PRO B N 1
ATOM 1608 C CA . PRO B 1 16 ? -15.156 -20.125 -11.836 1 95.31 16 PRO B CA 1
ATOM 1609 C C . PRO B 1 16 ? -14.32 -21.359 -12.18 1 95.31 16 PRO B C 1
ATOM 1611 O O . PRO B 1 16 ? -13.93 -22.109 -11.289 1 95.31 16 PRO B O 1
ATOM 1614 N N . PHE B 1 17 ? -14.008 -21.547 -13.453 1 95.5 17 PHE B N 1
ATOM 1615 C CA . PHE B 1 17 ? -13.25 -22.703 -13.883 1 95.5 17 PHE B CA 1
ATOM 1616 C C . PHE B 1 17 ? -11.773 -22.359 -14.047 1 95.5 17 PHE B C 1
ATOM 1618 O O . PHE B 1 17 ? -10.969 -23.219 -14.398 1 95.5 17 PHE B O 1
ATOM 1625 N N . GLY B 1 18 ? -11.445 -21.109 -13.773 1 96.94 18 GLY B N 1
ATOM 1626 C CA . GLY B 1 18 ? -10.055 -20.703 -13.805 1 96.94 18 GLY B CA 1
ATOM 1627 C C . GLY B 1 18 ? -9.609 -20.188 -15.164 1 96.94 18 GLY B C 1
ATOM 1628 O O . GLY B 1 18 ? -8.422 -19.953 -15.383 1 96.94 18 GLY B O 1
ATOM 1629 N N . THR B 1 19 ? -10.57 -20 -16.016 1 98.06 19 THR B N 1
ATOM 1630 C CA . THR B 1 19 ? -10.258 -19.438 -17.328 1 98.06 19 THR B CA 1
ATOM 1631 C C . THR B 1 19 ? -10.383 -17.922 -17.328 1 98.06 19 THR B C 1
ATOM 1633 O O . THR B 1 19 ? -11.383 -17.375 -16.859 1 98.06 19 THR B O 1
ATOM 1636 N N . LEU B 1 20 ? -9.352 -17.281 -17.859 1 98.5 20 LEU B N 1
ATOM 1637 C CA . LEU B 1 20 ? -9.438 -15.82 -17.922 1 98.5 20 LEU B CA 1
ATOM 1638 C C . LEU B 1 20 ? -10.625 -15.383 -18.766 1 98.5 20 LEU B C 1
ATOM 1640 O O . LEU B 1 20 ? -10.883 -15.953 -19.828 1 98.5 20 LEU B O 1
ATOM 1644 N N . THR B 1 21 ? -11.344 -14.438 -18.297 1 98.69 21 THR B N 1
ATOM 1645 C CA . THR B 1 21 ? -12.359 -13.781 -19.094 1 98.69 21 THR B CA 1
ATOM 1646 C C . THR B 1 21 ? -11.734 -12.766 -20.047 1 98.69 21 THR B C 1
ATOM 1648 O O . THR B 1 21 ? -10.523 -12.523 -20 1 98.69 21 THR B O 1
ATOM 1651 N N . ASP B 1 22 ? -12.516 -12.227 -20.906 1 98.56 22 ASP B N 1
ATOM 1652 C CA . ASP B 1 22 ? -12.008 -11.156 -21.766 1 98.56 22 ASP B CA 1
ATOM 1653 C C . ASP B 1 22 ? -11.5 -9.977 -20.938 1 98.56 22 ASP B C 1
ATOM 1655 O O . ASP B 1 22 ? -10.5 -9.352 -21.297 1 98.56 22 ASP B O 1
ATOM 1659 N N . VAL B 1 23 ? -12.172 -9.703 -19.906 1 98.75 23 VAL B N 1
ATOM 1660 C CA . VAL B 1 23 ? -11.742 -8.672 -18.969 1 98.75 23 VAL B CA 1
ATOM 1661 C C . VAL B 1 23 ? -10.352 -9.008 -18.438 1 98.75 23 VAL B C 1
ATOM 1663 O O . VAL B 1 23 ? -9.453 -8.172 -18.453 1 98.75 23 VAL B O 1
ATOM 1666 N N . GLY B 1 24 ? -10.195 -10.203 -18 1 98.88 24 GLY B N 1
ATOM 1667 C CA . GLY B 1 24 ? -8.93 -10.656 -17.438 1 98.88 24 GLY B CA 1
ATOM 1668 C C . GLY B 1 24 ? -7.785 -10.617 -18.438 1 98.88 24 GLY B C 1
ATOM 1669 O O . GLY B 1 24 ? -6.656 -10.281 -18.078 1 98.88 24 GLY B O 1
ATOM 1670 N N . LYS B 1 25 ? -8.094 -11.016 -19.625 1 98.88 25 LYS B N 1
ATOM 1671 C CA . LYS B 1 25 ? -7.078 -10.961 -20.672 1 98.88 25 LYS B CA 1
ATOM 1672 C C . LYS B 1 25 ? -6.629 -9.523 -20.938 1 98.88 25 LYS B C 1
ATOM 1674 O O . LYS B 1 25 ? -5.43 -9.25 -21.016 1 98.88 25 LYS B O 1
ATOM 1679 N N . ARG B 1 26 ? -7.625 -8.648 -21.031 1 98.88 26 ARG B N 1
ATOM 1680 C CA . ARG B 1 26 ? -7.305 -7.242 -21.25 1 98.88 26 ARG B CA 1
ATOM 1681 C C . ARG B 1 26 ? -6.527 -6.66 -20.078 1 98.88 26 ARG B C 1
ATOM 1683 O O . ARG B 1 26 ? -5.566 -5.914 -20.266 1 98.88 26 ARG B O 1
ATOM 1690 N N . GLN B 1 27 ? -6.879 -6.969 -18.906 1 98.94 27 GLN B N 1
ATOM 1691 C CA . GLN B 1 27 ? -6.164 -6.559 -17.703 1 98.94 27 GLN B CA 1
ATOM 1692 C C . GLN B 1 27 ? -4.703 -6.996 -17.75 1 98.94 27 GLN B C 1
ATOM 1694 O O . GLN B 1 27 ? -3.799 -6.199 -17.5 1 98.94 27 GLN B O 1
ATOM 1699 N N . SER B 1 28 ? -4.523 -8.258 -18.094 1 98.94 28 SER B N 1
ATOM 1700 C CA . SER B 1 28 ? -3.176 -8.812 -18.141 1 98.94 28 SER B CA 1
ATOM 1701 C C . SER B 1 28 ? -2.326 -8.117 -19.203 1 98.94 28 SER B C 1
ATOM 1703 O O . SER B 1 28 ? -1.144 -7.852 -18.984 1 98.94 28 SER B O 1
ATOM 1705 N N . GLN B 1 29 ? -2.934 -7.852 -20.297 1 98.94 29 GLN B N 1
ATOM 1706 C CA . GLN B 1 29 ? -2.244 -7.113 -21.344 1 98.94 29 GLN B CA 1
ATOM 1707 C C . GLN B 1 29 ? -1.771 -5.75 -20.844 1 98.94 29 GLN B C 1
ATOM 1709 O O . GLN B 1 29 ? -0.633 -5.352 -21.094 1 98.94 29 GLN B O 1
ATOM 1714 N N . LEU B 1 30 ? -2.619 -5.066 -20.125 1 98.88 30 LEU B N 1
ATOM 1715 C CA . LEU B 1 30 ? -2.326 -3.717 -19.656 1 98.88 30 LEU B CA 1
ATOM 1716 C C . LEU B 1 30 ? -1.244 -3.742 -18.578 1 98.88 30 LEU B C 1
ATOM 1718 O O . LEU B 1 30 ? -0.437 -2.814 -18.484 1 98.88 30 LEU B O 1
ATOM 1722 N N . VAL B 1 31 ? -1.172 -4.801 -17.766 1 98.81 31 VAL B N 1
ATOM 1723 C CA . VAL B 1 31 ? -0.071 -4.973 -16.828 1 98.81 31 VAL B CA 1
ATOM 1724 C C . VAL B 1 31 ? 1.25 -5.066 -17.594 1 98.81 31 VAL B C 1
ATOM 1726 O O . VAL B 1 31 ? 2.229 -4.41 -17.234 1 98.81 31 VAL B O 1
ATOM 1729 N N . GLY B 1 32 ? 1.202 -5.965 -18.594 1 98.81 32 GLY B N 1
ATOM 1730 C CA . GLY B 1 32 ? 2.395 -6.113 -19.406 1 98.81 32 GLY B CA 1
ATOM 1731 C C . GLY B 1 32 ? 2.885 -4.801 -19.984 1 98.81 32 GLY B C 1
ATOM 1732 O O . GLY B 1 32 ? 4.078 -4.5 -19.938 1 98.81 32 GLY B O 1
ATOM 1733 N N . GLU B 1 33 ? 1.984 -4.035 -20.5 1 98.5 33 GLU B N 1
ATOM 1734 C CA . GLU B 1 33 ? 2.326 -2.738 -21.078 1 98.5 33 GLU B CA 1
ATOM 1735 C C . GLU B 1 33 ? 2.924 -1.808 -20.031 1 98.5 33 GLU B C 1
ATOM 1737 O O . GLU B 1 33 ? 3.9 -1.104 -20.297 1 98.5 33 GLU B O 1
ATOM 1742 N N . ARG B 1 34 ? 2.375 -1.813 -18.859 1 98.06 34 ARG B N 1
ATOM 1743 C CA . ARG B 1 34 ? 2.861 -0.967 -17.781 1 98.06 34 ARG B CA 1
ATOM 1744 C C . ARG B 1 34 ? 4.293 -1.329 -17.391 1 98.06 34 ARG B C 1
ATOM 1746 O O . ARG B 1 34 ? 5.098 -0.451 -17.078 1 98.06 34 ARG B O 1
ATOM 1753 N N . LEU B 1 35 ? 4.629 -2.584 -17.469 1 98.25 35 LEU B N 1
ATOM 1754 C CA . LEU B 1 35 ? 5.91 -3.064 -16.969 1 98.25 35 LEU B CA 1
ATOM 1755 C C . LEU B 1 35 ? 6.949 -3.107 -18.078 1 98.25 35 LEU B C 1
ATOM 1757 O O . LEU B 1 35 ? 8.133 -3.35 -17.828 1 98.25 35 LEU B O 1
ATOM 1761 N N . ALA B 1 36 ? 6.57 -2.934 -19.312 1 96.75 36 ALA B N 1
ATOM 1762 C CA . ALA B 1 36 ? 7.41 -3.105 -20.5 1 96.75 36 ALA B CA 1
ATOM 1763 C C . ALA B 1 36 ? 8.625 -2.18 -20.453 1 96.75 36 ALA B C 1
ATOM 1765 O O . ALA B 1 36 ? 9.68 -2.498 -21.016 1 96.75 36 ALA B O 1
ATOM 1766 N N . GLY B 1 37 ? 8.617 -1.082 -19.75 1 92.25 37 GLY B N 1
ATOM 1767 C CA . GLY B 1 37 ? 9.758 -0.176 -19.688 1 92.25 37 GLY B CA 1
ATOM 1768 C C . GLY B 1 37 ? 10.758 -0.542 -18.609 1 92.25 37 GLY B C 1
ATOM 1769 O O . GLY B 1 37 ? 11.82 0.067 -18.5 1 92.25 37 GLY B O 1
ATOM 1770 N N . LEU B 1 38 ? 10.539 -1.561 -17.859 1 97.06 38 LEU B N 1
ATOM 1771 C CA . LEU B 1 38 ? 11.398 -2 -16.766 1 97.06 38 LEU B CA 1
ATOM 1772 C C . LEU B 1 38 ? 12.297 -3.154 -17.219 1 97.06 38 LEU B C 1
ATOM 1774 O O . LEU B 1 38 ? 11.945 -3.898 -18.141 1 97.06 38 LEU B O 1
ATOM 1778 N N . PRO B 1 39 ? 13.445 -3.287 -16.641 1 96.62 39 PRO B N 1
ATOM 1779 C CA . PRO B 1 39 ? 14.336 -4.402 -16.953 1 96.62 39 PRO B CA 1
ATOM 1780 C C . PRO B 1 39 ? 13.922 -5.707 -16.281 1 96.62 39 PRO B C 1
ATOM 1782 O O . PRO B 1 39 ? 14.703 -6.289 -15.523 1 96.62 39 PRO B O 1
ATOM 1785 N N . VAL B 1 40 ? 12.742 -6.215 -16.609 1 98.38 40 VAL B N 1
ATOM 1786 C CA . VAL B 1 40 ? 12.195 -7.41 -15.969 1 98.38 40 VAL B CA 1
ATOM 1787 C C . VAL B 1 40 ? 12.984 -8.641 -16.422 1 98.38 40 VAL B C 1
ATOM 1789 O O . VAL B 1 40 ? 13.148 -8.867 -17.625 1 98.38 40 VAL B O 1
ATOM 1792 N N . ASP B 1 41 ? 13.43 -9.414 -15.414 1 97.94 41 ASP B N 1
ATOM 1793 C CA . ASP B 1 41 ? 14.234 -10.594 -15.68 1 97.94 41 ASP B CA 1
ATOM 1794 C C . ASP B 1 41 ? 13.359 -11.836 -15.82 1 97.94 41 ASP B C 1
ATOM 1796 O O . ASP B 1 41 ? 13.664 -12.734 -16.625 1 97.94 41 ASP B O 1
ATOM 1800 N N . SER B 1 42 ? 12.352 -11.891 -15.031 1 98.56 42 SER B N 1
ATOM 1801 C CA . SER B 1 42 ? 11.539 -13.102 -14.953 1 98.56 42 SER B CA 1
ATOM 1802 C C . SER B 1 42 ? 10.094 -12.773 -14.602 1 98.56 42 SER B C 1
ATOM 1804 O O . SER B 1 42 ? 9.828 -11.797 -13.891 1 98.56 42 SER B O 1
ATOM 1806 N N . VAL B 1 43 ? 9.227 -13.562 -15.164 1 98.88 43 VAL B N 1
ATOM 1807 C CA . VAL B 1 43 ? 7.828 -13.617 -14.766 1 98.88 43 VAL B CA 1
ATOM 1808 C C . VAL B 1 43 ? 7.512 -14.984 -14.164 1 98.88 43 VAL B C 1
ATOM 1810 O O . VAL B 1 43 ? 7.5 -15.992 -14.875 1 98.88 43 VAL B O 1
ATOM 1813 N N . TRP B 1 44 ? 7.332 -14.961 -12.867 1 98.94 44 TRP B N 1
ATOM 1814 C CA . TRP B 1 44 ? 6.93 -16.172 -12.172 1 98.94 44 TRP B CA 1
ATOM 1815 C C . TRP B 1 44 ? 5.414 -16.25 -12.023 1 98.94 44 TRP B C 1
ATOM 1817 O O . TRP B 1 44 ? 4.754 -15.211 -11.867 1 98.94 44 TRP B O 1
ATOM 1827 N N . HIS B 1 45 ? 4.867 -17.453 -12.078 1 98.94 45 HIS B N 1
ATOM 1828 C CA . HIS B 1 45 ? 3.42 -17.547 -11.914 1 98.94 45 HIS B CA 1
ATOM 1829 C C . HIS B 1 45 ? 3.031 -18.766 -11.094 1 98.94 45 HIS B C 1
ATOM 1831 O O . HIS B 1 45 ? 3.752 -19.766 -11.094 1 98.94 45 HIS B O 1
ATOM 1837 N N . SER B 1 46 ? 1.935 -18.609 -10.391 1 98.75 46 SER B N 1
ATOM 1838 C CA . SER B 1 46 ? 1.274 -19.75 -9.75 1 98.75 46 SER B CA 1
ATOM 1839 C C . SER B 1 46 ? 0.951 -20.844 -10.758 1 98.75 46 SER B C 1
ATOM 1841 O O . SER B 1 46 ? 0.704 -20.562 -11.93 1 98.75 46 SER B O 1
ATOM 1843 N N . PRO B 1 47 ? 0.829 -22.156 -10.312 1 98.62 47 PRO B N 1
ATOM 1844 C CA . PRO B 1 47 ? 0.538 -23.25 -11.242 1 98.62 47 PRO B CA 1
ATOM 1845 C C . PRO B 1 47 ? -0.91 -23.234 -11.727 1 98.62 47 PRO B C 1
ATOM 1847 O O . PRO B 1 47 ? -1.252 -23.953 -12.672 1 98.62 47 PRO B O 1
ATOM 1850 N N . LEU B 1 48 ? -1.797 -22.516 -11.117 1 98.62 48 LEU B N 1
ATOM 1851 C CA . LEU B 1 48 ? -3.203 -22.516 -11.5 1 98.62 48 LEU B CA 1
ATOM 1852 C C . LEU B 1 48 ? -3.4 -21.859 -12.859 1 98.62 48 LEU B C 1
ATOM 1854 O O . LEU B 1 48 ? -2.75 -20.844 -13.164 1 98.62 48 LEU B O 1
ATOM 1858 N N . PRO B 1 49 ? -4.293 -22.266 -13.656 1 98.56 49 PRO B N 1
ATOM 1859 C CA . PRO B 1 49 ? -4.438 -21.828 -15.047 1 98.56 49 PRO B CA 1
ATOM 1860 C C . PRO B 1 49 ? -4.676 -20.328 -15.164 1 98.56 49 PRO B C 1
ATOM 1862 O O . PRO B 1 49 ? -4.137 -19.672 -16.062 1 98.56 49 PRO B O 1
ATOM 1865 N N . ARG B 1 50 ? -5.488 -19.734 -14.328 1 98.81 50 ARG B N 1
ATOM 1866 C CA . ARG B 1 50 ? -5.777 -18.297 -14.391 1 98.81 50 ARG B CA 1
ATOM 1867 C C . ARG B 1 50 ? -4.504 -17.484 -14.242 1 98.81 50 ARG B C 1
ATOM 1869 O O . ARG B 1 50 ? -4.324 -16.469 -14.938 1 98.81 50 ARG B O 1
ATOM 1876 N N . ALA B 1 51 ? -3.588 -17.891 -13.398 1 98.88 51 ALA B N 1
ATOM 1877 C CA . ALA B 1 51 ? -2.324 -17.188 -13.195 1 98.88 51 ALA B CA 1
ATOM 1878 C C . ALA B 1 51 ? -1.347 -17.469 -14.328 1 98.88 51 ALA B C 1
ATOM 1880 O O . ALA B 1 51 ? -0.668 -16.562 -14.82 1 98.88 51 ALA B O 1
ATOM 1881 N N . ALA B 1 52 ? -1.314 -18.719 -14.734 1 98.81 52 ALA B N 1
ATOM 1882 C CA . ALA B 1 52 ? -0.428 -19.094 -15.828 1 98.81 52 ALA B CA 1
ATOM 1883 C C . ALA B 1 52 ? -0.776 -18.344 -17.109 1 98.81 52 ALA B C 1
ATOM 1885 O O . ALA B 1 52 ? 0.112 -17.828 -17.797 1 98.81 52 ALA B O 1
ATOM 1886 N N . HIS B 1 53 ? -2.057 -18.297 -17.406 1 98.81 53 HIS B N 1
ATOM 1887 C CA . HIS B 1 53 ? -2.496 -17.594 -18.594 1 98.81 53 HIS B CA 1
ATOM 1888 C C . HIS B 1 53 ? -2.211 -16.109 -18.5 1 98.81 53 HIS B C 1
ATOM 1890 O O . HIS B 1 53 ? -1.729 -15.492 -19.453 1 98.81 53 HIS B O 1
ATOM 1896 N N . SER B 1 54 ? -2.486 -15.516 -17.344 1 98.94 54 SER B N 1
ATOM 1897 C CA . SER B 1 54 ? -2.146 -14.117 -17.125 1 98.94 54 SER B CA 1
ATOM 1898 C C . SER B 1 54 ? -0.659 -13.867 -17.344 1 98.94 54 SER B C 1
ATOM 1900 O O . SER B 1 54 ? -0.28 -12.891 -18.016 1 98.94 54 SER B O 1
ATOM 1902 N N . ALA B 1 55 ? 0.165 -14.742 -16.828 1 98.94 55 ALA B N 1
ATOM 1903 C CA . ALA B 1 55 ? 1.615 -14.594 -16.906 1 98.94 55 ALA B CA 1
ATOM 1904 C C . ALA B 1 55 ? 2.096 -14.664 -18.344 1 98.94 55 ALA B C 1
ATOM 1906 O O . ALA B 1 55 ? 3.016 -13.938 -18.734 1 98.94 55 ALA B O 1
ATOM 1907 N N . ARG B 1 56 ? 1.515 -15.516 -19.062 1 98.62 56 ARG B N 1
ATOM 1908 C CA . ARG B 1 56 ? 1.884 -15.625 -20.469 1 98.62 56 ARG B CA 1
ATOM 1909 C C . ARG B 1 56 ? 1.585 -14.336 -21.219 1 98.62 56 ARG B C 1
ATOM 1911 O O . ARG B 1 56 ? 2.404 -13.867 -22.016 1 98.62 56 ARG B O 1
ATOM 1918 N N . ILE B 1 57 ? 0.432 -13.773 -20.984 1 98.88 57 ILE B N 1
ATOM 1919 C CA . ILE B 1 57 ? 0.046 -12.523 -21.625 1 98.88 57 ILE B CA 1
ATOM 1920 C C . ILE B 1 57 ? 0.997 -11.406 -21.188 1 98.88 57 ILE B C 1
ATOM 1922 O O . ILE B 1 57 ? 1.492 -10.648 -22.031 1 98.88 57 ILE B O 1
ATOM 1926 N N . VAL B 1 58 ? 1.302 -11.305 -19.891 1 98.88 58 VAL B N 1
ATOM 1927 C CA . VAL B 1 58 ? 2.225 -10.305 -19.359 1 98.88 58 VAL B CA 1
ATOM 1928 C C . VAL B 1 58 ? 3.604 -10.492 -19.984 1 98.88 58 VAL B C 1
ATOM 1930 O O . VAL B 1 58 ? 4.219 -9.523 -20.438 1 98.88 58 VAL B O 1
ATOM 1933 N N . GLY B 1 59 ? 4.043 -11.727 -20 1 98.62 59 GLY B N 1
ATOM 1934 C CA . GLY B 1 59 ? 5.363 -12.055 -20.516 1 98.62 59 GLY B CA 1
ATOM 1935 C C . GLY B 1 59 ? 5.531 -11.688 -21.984 1 98.62 59 GLY B C 1
ATOM 1936 O O . GLY B 1 59 ? 6.629 -11.344 -22.422 1 98.62 59 GLY B O 1
ATOM 1937 N N . ALA B 1 60 ? 4.484 -11.797 -22.719 1 98.19 60 ALA B N 1
ATOM 1938 C CA . ALA B 1 60 ? 4.531 -11.469 -24.141 1 98.19 60 ALA B CA 1
ATOM 1939 C C . ALA B 1 60 ? 4.906 -10.008 -24.359 1 98.19 60 ALA B C 1
ATOM 1941 O O . ALA B 1 60 ? 5.477 -9.656 -25.391 1 98.19 60 ALA B O 1
ATOM 1942 N N . ALA B 1 61 ? 4.652 -9.188 -23.406 1 97.88 61 ALA B N 1
ATOM 1943 C CA . ALA B 1 61 ? 4.961 -7.766 -23.5 1 97.88 61 ALA B CA 1
ATOM 1944 C C . ALA B 1 61 ? 6.359 -7.473 -22.953 1 97.88 61 ALA B C 1
ATOM 1946 O O . ALA B 1 61 ? 6.82 -6.332 -23 1 97.88 61 ALA B O 1
ATOM 1947 N N . LEU B 1 62 ? 7.023 -8.531 -22.438 1 98.06 62 LEU B N 1
ATOM 1948 C CA . LEU B 1 62 ? 8.32 -8.391 -21.797 1 98.06 62 LEU B CA 1
ATOM 1949 C C . LEU B 1 62 ? 9.359 -9.289 -22.453 1 98.06 62 LEU B C 1
ATOM 1951 O O . LEU B 1 62 ? 9.797 -10.281 -21.844 1 98.06 62 LEU B O 1
ATOM 1955 N N . PRO B 1 63 ? 9.797 -9.016 -23.531 1 89.69 63 PRO B N 1
ATOM 1956 C CA . PRO B 1 63 ? 10.617 -9.93 -24.328 1 89.69 63 PRO B CA 1
ATOM 1957 C C . PRO B 1 63 ? 11.914 -10.32 -23.625 1 89.69 63 PRO B C 1
ATOM 1959 O O . PRO B 1 63 ? 12.461 -11.398 -23.891 1 89.69 63 PRO B O 1
ATOM 1962 N N . GLY B 1 64 ? 12.414 -9.648 -22.719 1 93.25 64 GLY B N 1
ATOM 1963 C CA . GLY B 1 64 ? 13.633 -10.031 -22.016 1 93.25 64 GLY B CA 1
ATOM 1964 C C . GLY B 1 64 ? 13.375 -10.922 -20.812 1 93.25 64 GLY B C 1
ATOM 1965 O O . GLY B 1 64 ? 14.32 -11.438 -20.203 1 93.25 64 GLY B O 1
ATOM 1966 N N . ALA B 1 65 ? 12.164 -11.188 -20.609 1 97.56 65 ALA B N 1
ATOM 1967 C CA . ALA B 1 65 ? 11.828 -11.906 -19.375 1 97.56 65 ALA B CA 1
ATOM 1968 C C . ALA B 1 65 ? 11.562 -13.383 -19.656 1 97.56 65 ALA B C 1
ATOM 1970 O O . ALA B 1 65 ? 11 -13.734 -20.703 1 97.56 65 ALA B O 1
ATOM 1971 N N . VAL B 1 66 ? 11.898 -14.242 -18.75 1 98.19 66 VAL B N 1
ATOM 1972 C CA . VAL B 1 66 ? 11.57 -15.664 -18.797 1 98.19 66 VAL B CA 1
ATOM 1973 C C . VAL B 1 66 ? 10.328 -15.945 -17.969 1 98.19 66 VAL B C 1
ATOM 1975 O O . VAL B 1 66 ? 10.242 -15.539 -16.812 1 98.19 66 VAL B O 1
ATOM 1978 N N . VAL B 1 67 ? 9.367 -16.609 -18.594 1 98.69 67 VAL B N 1
ATOM 1979 C CA . VAL B 1 67 ? 8.141 -16.953 -17.891 1 98.69 67 VAL B CA 1
ATOM 1980 C C . VAL B 1 67 ? 8.258 -18.375 -17.328 1 98.69 67 VAL B C 1
ATOM 1982 O O . VAL B 1 67 ? 8.508 -19.328 -18.062 1 98.69 67 VAL B O 1
ATOM 1985 N N . ARG B 1 68 ? 8.109 -18.5 -15.984 1 98.69 68 ARG B N 1
ATOM 1986 C CA . ARG B 1 68 ? 8.281 -19.797 -15.328 1 98.69 68 ARG B CA 1
ATOM 1987 C C . ARG B 1 68 ? 7.266 -19.984 -14.211 1 98.69 68 ARG B C 1
ATOM 1989 O O . ARG B 1 68 ? 6.781 -19 -13.625 1 98.69 68 ARG B O 1
ATOM 1996 N N . GLU B 1 69 ? 7.016 -21.25 -13.969 1 98.81 69 GLU B N 1
ATOM 1997 C CA . GLU B 1 69 ? 6.129 -21.609 -12.867 1 98.81 69 GLU B CA 1
ATOM 1998 C C . GLU B 1 69 ? 6.875 -21.625 -11.539 1 98.81 69 GLU B C 1
ATOM 2000 O O . GLU B 1 69 ? 8.023 -22.062 -11.469 1 98.81 69 GLU B O 1
ATOM 2005 N N . ALA B 1 70 ? 6.309 -21.156 -10.484 1 98.81 70 ALA B N 1
ATOM 2006 C CA . ALA B 1 70 ? 6.781 -21.25 -9.102 1 98.81 70 ALA B CA 1
ATOM 2007 C C . ALA B 1 70 ? 5.695 -21.828 -8.195 1 98.81 70 ALA B C 1
ATOM 2009 O O . ALA B 1 70 ? 4.711 -21.141 -7.895 1 98.81 70 ALA B O 1
ATOM 2010 N N . PRO B 1 71 ? 5.867 -23.031 -7.668 1 98.56 71 PRO B N 1
ATOM 2011 C CA . PRO B 1 71 ? 4.828 -23.656 -6.844 1 98.56 71 PRO B CA 1
ATOM 2012 C C . PRO B 1 71 ? 4.508 -22.844 -5.59 1 98.56 71 PRO B C 1
ATOM 2014 O O . PRO B 1 71 ? 3.387 -22.906 -5.082 1 98.56 71 PRO B O 1
ATOM 2017 N N . GLU B 1 72 ? 5.445 -22.047 -5.098 1 98.56 72 GLU B N 1
ATOM 2018 C CA . GLU B 1 72 ? 5.281 -21.25 -3.879 1 98.56 72 GLU B CA 1
ATOM 2019 C C . GLU B 1 72 ? 4.211 -20.188 -4.055 1 98.56 72 GLU B C 1
ATOM 2021 O O . GLU B 1 72 ? 3.715 -19.625 -3.07 1 98.56 72 GLU B O 1
ATOM 2026 N N . LEU B 1 73 ? 3.811 -19.891 -5.305 1 98.81 73 LEU B N 1
ATOM 2027 C CA . LEU B 1 73 ? 2.885 -18.797 -5.594 1 98.81 73 LEU B CA 1
ATOM 2028 C C . LEU B 1 73 ? 1.444 -19.297 -5.621 1 98.81 73 LEU B C 1
ATOM 2030 O O . LEU B 1 73 ? 0.519 -18.531 -5.891 1 98.81 73 LEU B O 1
ATOM 2034 N N . VAL B 1 74 ? 1.215 -20.562 -5.262 1 98.69 74 VAL B N 1
ATOM 2035 C CA . VAL B 1 74 ? -0.098 -21.172 -5.41 1 98.69 74 VAL B CA 1
ATOM 2036 C C . VAL B 1 74 ? -1.076 -20.562 -4.414 1 98.69 74 VAL B C 1
ATOM 2038 O O . VAL B 1 74 ? -0.691 -20.203 -3.299 1 98.69 74 VAL B O 1
ATOM 2041 N N . ASP B 1 75 ? -2.328 -20.5 -4.852 1 97.94 75 ASP B N 1
ATOM 2042 C CA . ASP B 1 75 ? -3.404 -19.953 -4.031 1 97.94 75 ASP B CA 1
ATOM 2043 C C . ASP B 1 75 ? -3.689 -20.844 -2.826 1 97.94 75 ASP B C 1
ATOM 2045 O O . ASP B 1 75 ? -4.059 -22.016 -2.984 1 97.94 75 ASP B O 1
ATOM 2049 N N . HIS B 1 76 ? -3.508 -20.359 -1.646 1 97.69 76 HIS B N 1
ATOM 2050 C CA . HIS B 1 76 ? -3.783 -21.062 -0.399 1 97.69 76 HIS B CA 1
ATOM 2051 C C . HIS B 1 76 ? -3.938 -20.094 0.761 1 97.69 76 HIS B C 1
ATOM 2053 O O . HIS B 1 76 ? -3.582 -18.906 0.64 1 97.69 76 HIS B O 1
ATOM 2059 N N . ILE B 1 77 ? -4.512 -20.547 1.858 1 97.56 77 ILE B N 1
ATOM 2060 C CA . ILE B 1 77 ? -4.605 -19.766 3.09 1 97.56 77 ILE B CA 1
ATOM 2061 C C . ILE B 1 77 ? -3.26 -19.797 3.812 1 97.56 77 ILE B C 1
ATOM 2063 O O . ILE B 1 77 ? -2.834 -20.828 4.32 1 97.56 77 ILE B O 1
ATOM 2067 N N . PRO B 1 78 ? -2.65 -18.672 3.938 1 98.06 78 PRO B N 1
ATOM 2068 C CA . PRO B 1 78 ? -1.269 -18.672 4.426 1 98.06 78 PRO B CA 1
ATOM 2069 C C . PRO B 1 78 ? -1.178 -18.875 5.938 1 98.06 78 PRO B C 1
ATOM 2071 O O . PRO B 1 78 ? -0.137 -19.297 6.445 1 98.06 78 PRO B O 1
ATOM 2074 N N . TYR B 1 79 ? -2.217 -18.531 6.664 1 97.81 79 TYR B N 1
ATOM 2075 C CA . TYR B 1 79 ? -2.184 -18.578 8.125 1 97.81 79 TYR B CA 1
ATOM 2076 C C . TYR B 1 79 ? -3.594 -18.641 8.695 1 97.81 79 TYR B C 1
ATOM 2078 O O . TYR B 1 79 ? -4.445 -17.812 8.367 1 97.81 79 TYR B O 1
ATOM 2086 N N . VAL B 1 80 ? -3.787 -19.609 9.523 1 96.75 80 VAL B N 1
ATOM 2087 C CA . VAL B 1 80 ? -5.031 -19.734 10.281 1 96.75 80 VAL B CA 1
ATOM 2088 C C . VAL B 1 80 ? -4.797 -19.312 11.727 1 96.75 80 VAL B C 1
ATOM 2090 O O . VAL B 1 80 ? -4.043 -19.953 12.453 1 96.75 80 VAL B O 1
ATOM 2093 N N . PRO B 1 81 ? -5.453 -18.234 12.125 1 94.25 81 PRO B N 1
ATOM 2094 C CA . PRO B 1 81 ? -5.227 -17.781 13.5 1 94.25 81 PRO B CA 1
ATOM 2095 C C . PRO B 1 81 ? -5.727 -18.781 14.539 1 94.25 81 PRO B C 1
ATOM 2097 O O . PRO B 1 81 ? -6.73 -19.469 14.312 1 94.25 81 PRO B O 1
ATOM 2100 N N . VAL B 1 82 ? -4.992 -18.766 15.672 1 90.75 82 VAL B N 1
ATOM 2101 C CA . VAL B 1 82 ? -5.438 -19.594 16.797 1 90.75 82 VAL B CA 1
ATOM 2102 C C . VAL B 1 82 ? -6.766 -19.062 17.328 1 90.75 82 VAL B C 1
ATOM 2104 O O . VAL B 1 82 ? -7.723 -19.828 17.484 1 90.75 82 VAL B O 1
ATOM 2107 N N . ASP B 1 83 ? -6.832 -17.781 17.578 1 90.81 83 ASP B N 1
ATOM 2108 C CA . ASP B 1 83 ? -8.07 -17.094 17.938 1 90.81 83 ASP B CA 1
ATOM 2109 C C . ASP B 1 83 ? -8.703 -16.438 16.719 1 90.81 83 ASP B C 1
ATOM 2111 O O . ASP B 1 83 ? -8.344 -15.312 16.359 1 90.81 83 ASP B O 1
ATOM 2115 N N . ILE B 1 84 ? -9.664 -17.109 16.172 1 90.12 84 ILE B N 1
ATOM 2116 C CA . ILE B 1 84 ? -10.312 -16.609 14.969 1 90.12 84 ILE B CA 1
ATOM 2117 C C . ILE B 1 84 ? -11.242 -15.461 15.32 1 90.12 84 ILE B C 1
ATOM 2119 O O . ILE B 1 84 ? -12.18 -15.625 16.109 1 90.12 84 ILE B O 1
ATOM 2123 N N . PRO B 1 85 ? -10.938 -14.32 14.742 1 85.44 85 PRO B N 1
ATOM 2124 C CA . PRO B 1 85 ? -11.914 -13.258 14.961 1 85.44 85 PRO B CA 1
ATOM 2125 C C . PRO B 1 85 ? -13.336 -13.664 14.555 1 85.44 85 PRO B C 1
ATOM 2127 O O . PRO B 1 85 ? -13.516 -14.359 13.555 1 85.44 85 PRO B O 1
ATOM 2130 N N . PRO B 1 86 ? -14.312 -13.195 15.281 1 88.38 86 PRO B N 1
ATOM 2131 C CA . PRO B 1 86 ? -15.695 -13.617 15.008 1 88.38 86 PRO B CA 1
ATOM 2132 C C . PRO B 1 86 ? -16.125 -13.336 13.57 1 88.38 86 PRO B C 1
ATOM 2134 O O . PRO B 1 86 ? -16.828 -14.156 12.961 1 88.38 86 PRO B O 1
ATOM 2137 N N . SER B 1 87 ? -15.68 -12.234 13.07 1 87.5 87 SER B N 1
ATOM 2138 C CA . SER B 1 87 ? -16.078 -11.82 11.727 1 87.5 87 SER B CA 1
ATOM 2139 C C . SER B 1 87 ? -15.523 -12.773 10.672 1 87.5 87 SER B C 1
ATOM 2141 O O . SER B 1 87 ? -15.984 -12.781 9.531 1 87.5 87 SER B O 1
ATOM 2143 N N . TRP B 1 88 ? -14.562 -13.664 11.031 1 91.44 88 TRP B N 1
ATOM 2144 C CA . TRP B 1 88 ? -13.914 -14.547 10.07 1 91.44 88 TRP B CA 1
ATOM 2145 C C . TRP B 1 88 ? -14.25 -16 10.367 1 91.44 88 TRP B C 1
ATOM 2147 O O . TRP B 1 88 ? -13.727 -16.906 9.711 1 91.44 88 TRP B O 1
ATOM 2157 N N . ALA B 1 89 ? -15.07 -16.203 11.32 1 91.88 89 ALA B N 1
ATOM 2158 C CA . ALA B 1 89 ? -15.383 -17.562 11.75 1 91.88 89 ALA B CA 1
ATOM 2159 C C . ALA B 1 89 ? -15.859 -18.422 10.578 1 91.88 89 ALA B C 1
ATOM 2161 O O . ALA B 1 89 ? -15.398 -19.547 10.391 1 91.88 89 ALA B O 1
ATOM 2162 N N . ALA B 1 90 ? -16.734 -17.875 9.75 1 93.25 90 ALA B N 1
ATOM 2163 C CA . ALA B 1 90 ? -17.281 -18.609 8.609 1 93.25 90 ALA B CA 1
ATOM 2164 C C . ALA B 1 90 ? -16.188 -18.891 7.574 1 93.25 90 ALA B C 1
ATOM 2166 O O . ALA B 1 90 ? -16.172 -19.953 6.961 1 93.25 90 ALA B O 1
ATOM 2167 N N . PHE B 1 91 ? -15.281 -18 7.445 1 92.75 91 PHE B N 1
ATOM 2168 C CA . PHE B 1 91 ? -14.195 -18.094 6.473 1 92.75 91 PHE B CA 1
ATOM 2169 C C . PHE B 1 91 ? -13.273 -19.266 6.793 1 92.75 91 PHE B C 1
ATOM 2171 O O . PHE B 1 91 ? -12.836 -19.984 5.891 1 92.75 91 PHE B O 1
ATOM 2178 N N . PHE B 1 92 ? -13.016 -19.484 8.023 1 95.31 92 PHE B N 1
ATOM 2179 C CA . PHE B 1 92 ? -12.055 -20.5 8.422 1 95.31 92 PHE B CA 1
ATOM 2180 C C . PHE B 1 92 ? -12.773 -21.797 8.82 1 95.31 92 PHE B C 1
ATOM 2182 O O . PHE B 1 92 ? -12.156 -22.703 9.383 1 95.31 92 PHE B O 1
ATOM 2189 N N . ASP B 1 93 ? -14 -21.781 8.461 1 91.88 93 ASP B N 1
ATOM 2190 C CA . ASP B 1 93 ? -14.773 -22.969 8.781 1 91.88 93 ASP B CA 1
ATOM 2191 C C . ASP B 1 93 ? -14.227 -24.188 8.039 1 91.88 93 ASP B C 1
ATOM 2193 O O . ASP B 1 93 ? -14.023 -24.156 6.824 1 91.88 93 ASP B O 1
ATOM 2197 N N . GLY B 1 94 ? -13.859 -25.266 8.766 1 89.94 94 GLY B N 1
ATOM 2198 C CA . GLY B 1 94 ? -13.422 -26.5 8.141 1 89.94 94 GLY B CA 1
ATOM 2199 C C . GLY B 1 94 ? -11.914 -26.641 8.102 1 89.94 94 GLY B C 1
ATOM 2200 O O . GLY B 1 94 ? -11.391 -27.688 7.695 1 89.94 94 GLY B O 1
ATOM 2201 N N . TYR B 1 95 ? -11.32 -25.578 8.43 1 92.19 95 TYR B N 1
ATOM 2202 C CA . TYR B 1 95 ? -9.867 -25.688 8.461 1 92.19 95 TYR B CA 1
ATOM 2203 C C . TYR B 1 95 ? -9.398 -26.328 9.758 1 92.19 95 TYR B C 1
ATOM 2205 O O . TYR B 1 95 ? -9.727 -25.875 10.852 1 92.19 95 TYR B O 1
ATOM 2213 N N . GLY B 1 96 ? -8.688 -27.484 9.594 1 91.56 96 GLY B N 1
ATOM 2214 C CA . GLY B 1 96 ? -8.109 -28.172 10.742 1 91.56 96 GLY B CA 1
ATOM 2215 C C . GLY B 1 96 ? -6.629 -27.891 10.922 1 91.56 96 GLY B C 1
ATOM 2216 O O . GLY B 1 96 ? -6.047 -27.094 10.188 1 91.56 96 GLY B O 1
ATOM 2217 N N . ALA B 1 97 ? -6.059 -28.531 11.844 1 93.12 97 ALA B N 1
ATOM 2218 C CA . ALA B 1 97 ? -4.66 -28.312 12.203 1 93.12 97 ALA B CA 1
ATOM 2219 C C . ALA B 1 97 ? -3.732 -28.688 11.047 1 93.12 97 ALA B C 1
ATOM 2221 O O . ALA B 1 97 ? -2.734 -28.016 10.805 1 93.12 97 ALA B O 1
ATOM 2222 N N . GLU B 1 98 ? -4.023 -29.703 10.422 1 95 98 GLU B N 1
ATOM 2223 C CA . GLU B 1 98 ? -3.186 -30.172 9.32 1 95 98 GLU B CA 1
ATOM 2224 C C . GLU B 1 98 ? -3.193 -29.172 8.156 1 95 98 GLU B C 1
ATOM 2226 O O . GLU B 1 98 ? -2.143 -28.859 7.605 1 95 98 GLU B O 1
ATOM 2231 N N . GLU B 1 99 ? -4.402 -28.797 7.812 1 94.38 99 GLU B N 1
ATOM 2232 C CA . GLU B 1 99 ? -4.539 -27.797 6.754 1 94.38 99 GLU B CA 1
ATOM 2233 C C . GLU B 1 99 ? -3.818 -26.5 7.117 1 94.38 99 GLU B C 1
ATOM 2235 O O . GLU B 1 99 ? -3.156 -25.891 6.273 1 94.38 99 GLU B O 1
ATOM 2240 N N . ALA B 1 100 ? -3.939 -26.156 8.32 1 95.5 100 ALA B N 1
ATOM 2241 C CA . ALA B 1 100 ? -3.287 -24.938 8.805 1 95.5 100 ALA B CA 1
ATOM 2242 C C . ALA B 1 100 ? -1.769 -25.047 8.703 1 95.5 100 ALA B C 1
ATOM 2244 O O . ALA B 1 100 ? -1.096 -24.109 8.281 1 95.5 100 ALA B O 1
ATOM 2245 N N . GLU B 1 101 ? -1.266 -26.156 9.07 1 96.56 101 GLU B N 1
ATOM 2246 C CA . GLU B 1 101 ? 0.176 -26.375 9.023 1 96.56 101 GLU B CA 1
ATOM 2247 C C . GLU B 1 101 ? 0.688 -26.375 7.582 1 96.56 101 GLU B C 1
ATOM 2249 O O . GLU B 1 101 ? 1.757 -25.828 7.301 1 96.56 101 GLU B O 1
ATOM 2254 N N . ASP B 1 102 ? -0.022 -26.984 6.754 1 96.38 102 ASP B N 1
ATOM 2255 C CA . ASP B 1 102 ? 0.344 -26.984 5.34 1 96.38 102 ASP B CA 1
ATOM 2256 C C . ASP B 1 102 ? 0.375 -25.578 4.781 1 96.38 102 ASP B C 1
ATOM 2258 O O . ASP B 1 102 ? 1.302 -25.203 4.055 1 96.38 102 ASP B O 1
ATOM 2262 N N . GLY B 1 103 ? -0.684 -24.812 5.098 1 96.5 103 GLY B N 1
ATOM 2263 C CA . GLY B 1 103 ? -0.714 -23.422 4.695 1 96.5 103 GLY B CA 1
ATOM 2264 C C . GLY B 1 103 ? 0.489 -22.641 5.176 1 96.5 103 GLY B C 1
ATOM 2265 O O . GLY B 1 103 ? 1.107 -21.906 4.406 1 96.5 103 GLY B O 1
ATOM 2266 N N . ARG B 1 104 ? 0.84 -22.875 6.363 1 96.75 104 ARG B N 1
ATOM 2267 C CA . ARG B 1 104 ? 1.975 -22.172 6.957 1 96.75 104 ARG B CA 1
ATOM 2268 C C . ARG B 1 104 ? 3.277 -22.547 6.258 1 96.75 104 ARG B C 1
ATOM 2270 O O . ARG B 1 104 ? 4.109 -21.688 5.98 1 96.75 104 ARG B O 1
ATOM 2277 N N . ARG B 1 105 ? 3.422 -23.766 6.027 1 97.94 105 ARG B N 1
ATOM 2278 C CA . ARG B 1 105 ? 4.625 -24.25 5.355 1 97.94 105 ARG B CA 1
ATOM 2279 C C . ARG B 1 105 ? 4.77 -23.625 3.975 1 97.94 105 ARG B C 1
ATOM 2281 O O . ARG B 1 105 ? 5.859 -23.203 3.586 1 97.94 105 ARG B O 1
ATOM 2288 N N . ARG B 1 106 ? 3.73 -23.578 3.262 1 98.12 106 ARG B N 1
ATOM 2289 C CA . ARG B 1 106 ? 3.744 -22.984 1.927 1 98.12 106 ARG B CA 1
ATOM 2290 C C . ARG B 1 106 ? 4.031 -21.5 1.991 1 98.12 106 ARG B C 1
ATOM 2292 O O . ARG B 1 106 ? 4.797 -20.969 1.179 1 98.12 106 ARG B O 1
ATOM 2299 N N . ALA B 1 107 ? 3.408 -20.859 2.971 1 98.44 107 ALA B N 1
ATOM 2300 C CA . ALA B 1 107 ? 3.648 -19.438 3.16 1 98.44 107 ALA B CA 1
ATOM 2301 C C . ALA B 1 107 ? 5.109 -19.172 3.508 1 98.44 107 ALA B C 1
ATOM 2303 O O . ALA B 1 107 ? 5.707 -18.203 3.01 1 98.44 107 ALA B O 1
ATOM 2304 N N . ASP B 1 108 ? 5.676 -20.031 4.32 1 98.12 108 ASP B N 1
ATOM 2305 C CA . ASP B 1 108 ? 7.086 -19.906 4.68 1 98.12 108 ASP B CA 1
ATOM 2306 C C . ASP B 1 108 ? 7.98 -20.109 3.457 1 98.12 108 ASP B C 1
ATOM 2308 O O . ASP B 1 108 ? 8.977 -19.391 3.295 1 98.12 108 ASP B O 1
ATOM 2312 N N . ALA B 1 109 ? 7.66 -21 2.66 1 98.69 109 ALA B N 1
ATOM 2313 C CA . ALA B 1 109 ? 8.43 -21.25 1.445 1 98.69 109 ALA B CA 1
ATOM 2314 C C . ALA B 1 109 ? 8.375 -20.062 0.501 1 98.69 109 ALA B C 1
ATOM 2316 O O . ALA B 1 109 ? 9.375 -19.703 -0.126 1 98.69 109 ALA B O 1
ATOM 2317 N N . LEU B 1 110 ? 7.211 -19.484 0.388 1 98.81 110 LEU B N 1
ATOM 2318 C CA . LEU B 1 110 ? 7.031 -18.297 -0.433 1 98.81 110 LEU B CA 1
ATOM 2319 C C . LEU B 1 110 ? 7.953 -17.172 0.028 1 98.81 110 LEU B C 1
ATOM 2321 O O . LEU B 1 110 ? 8.688 -16.594 -0.776 1 98.81 110 LEU B O 1
ATOM 2325 N N . THR B 1 111 ? 7.973 -16.859 1.308 1 98.69 111 THR B N 1
ATOM 2326 C CA . THR B 1 111 ? 8.789 -15.773 1.854 1 98.69 111 THR B CA 1
ATOM 2327 C C . THR B 1 111 ? 10.273 -16.109 1.748 1 98.69 111 THR B C 1
ATOM 2329 O O . THR B 1 111 ? 11.094 -15.258 1.409 1 98.69 111 THR B O 1
ATOM 2332 N N . ALA B 1 112 ? 10.586 -17.375 2.006 1 98.38 112 ALA B N 1
ATOM 2333 C CA . ALA B 1 112 ? 11.984 -17.812 1.943 1 98.38 112 ALA B CA 1
ATOM 2334 C C . ALA B 1 112 ? 12.562 -17.594 0.545 1 98.38 112 ALA B C 1
ATOM 2336 O O . ALA B 1 112 ? 13.727 -17.219 0.397 1 98.38 112 ALA B O 1
ATOM 2337 N N . ARG B 1 113 ? 11.781 -17.766 -0.388 1 98.5 113 ARG B N 1
ATOM 2338 C CA . ARG B 1 113 ? 12.289 -17.703 -1.754 1 98.5 113 ARG B CA 1
ATOM 2339 C C . ARG B 1 113 ? 12.32 -16.25 -2.248 1 98.5 113 ARG B C 1
ATOM 2341 O O . ARG B 1 113 ? 13.305 -15.82 -2.855 1 98.5 113 ARG B O 1
ATOM 2348 N N . PHE B 1 114 ? 11.25 -15.492 -1.984 1 98.62 114 PHE B N 1
ATOM 2349 C CA . PHE B 1 114 ? 11.078 -14.266 -2.758 1 98.62 114 PHE B CA 1
ATOM 2350 C C . PHE B 1 114 ? 11.258 -13.039 -1.873 1 98.62 114 PHE B C 1
ATOM 2352 O O . PHE B 1 114 ? 11.477 -11.938 -2.373 1 98.62 114 PHE B O 1
ATOM 2359 N N . ALA B 1 115 ? 11.109 -13.141 -0.576 1 98.5 115 ALA B N 1
ATOM 2360 C CA . ALA B 1 115 ? 11.125 -11.992 0.318 1 98.5 115 ALA B CA 1
ATOM 2361 C C . ALA B 1 115 ? 12.516 -11.758 0.898 1 98.5 115 ALA B C 1
ATOM 2363 O O . ALA B 1 115 ? 12.688 -11.68 2.117 1 98.5 115 ALA B O 1
ATOM 2364 N N . CYS B 1 116 ? 13.477 -11.617 0.041 1 97.94 116 CYS B N 1
ATOM 2365 C CA . CYS B 1 116 ? 14.867 -11.391 0.42 1 97.94 116 CYS B CA 1
ATOM 2366 C C . CYS B 1 116 ? 15.656 -10.773 -0.729 1 97.94 116 CYS B C 1
ATOM 2368 O O . CYS B 1 116 ? 15.219 -10.82 -1.882 1 97.94 116 CYS B O 1
ATOM 2370 N N . PRO B 1 117 ? 16.797 -10.133 -0.392 1 97.69 117 PRO B N 1
ATOM 2371 C CA . PRO B 1 117 ? 17.656 -9.625 -1.466 1 97.69 117 PRO B CA 1
ATOM 2372 C C . PRO B 1 117 ? 18.188 -10.734 -2.361 1 97.69 117 PRO B C 1
ATOM 2374 O O . PRO B 1 117 ? 18.031 -11.914 -2.053 1 97.69 117 PRO B O 1
ATOM 2377 N N . ALA B 1 118 ? 18.641 -10.336 -3.463 1 97.06 118 ALA B N 1
ATOM 2378 C CA . ALA B 1 118 ? 19.188 -11.281 -4.438 1 97.06 118 ALA B CA 1
ATOM 2379 C C . ALA B 1 118 ? 20.688 -11.102 -4.598 1 97.06 118 ALA B C 1
ATOM 2381 O O . ALA B 1 118 ? 21.266 -10.109 -4.137 1 97.06 118 ALA B O 1
ATOM 2382 N N . ALA B 1 119 ? 21.328 -12.148 -5.234 1 96.38 119 ALA B N 1
ATOM 2383 C CA . ALA B 1 119 ? 22.766 -12.094 -5.461 1 96.38 119 ALA B CA 1
ATOM 2384 C C . ALA B 1 119 ? 23.141 -10.953 -6.402 1 96.38 119 ALA B C 1
ATOM 2386 O O . ALA B 1 119 ? 24.172 -10.297 -6.219 1 96.38 119 ALA B O 1
ATOM 2387 N N . THR B 1 120 ? 22.375 -10.742 -7.379 1 96.81 120 THR B N 1
ATOM 2388 C CA . THR B 1 120 ? 22.469 -9.625 -8.312 1 96.81 120 THR B CA 1
ATOM 2389 C C . THR B 1 120 ? 21.141 -8.875 -8.391 1 96.81 120 THR B C 1
ATOM 2391 O O . THR B 1 120 ? 20.094 -9.398 -7.992 1 96.81 120 THR B O 1
ATOM 2394 N N . GLU B 1 121 ? 21.234 -7.637 -8.844 1 96.75 121 GLU B N 1
ATOM 2395 C CA . GLU B 1 121 ? 19.984 -6.887 -8.961 1 96.75 121 GLU B CA 1
ATOM 2396 C C . GLU B 1 121 ? 19 -7.586 -9.898 1 96.75 121 GLU B C 1
ATOM 2398 O O . GLU B 1 121 ? 19.375 -7.977 -11.008 1 96.75 121 GLU B O 1
ATOM 2403 N N . THR B 1 122 ? 17.812 -7.766 -9.445 1 97.69 122 THR B N 1
ATOM 2404 C CA . THR B 1 122 ? 16.797 -8.438 -10.258 1 97.69 122 THR B CA 1
ATOM 2405 C C . THR B 1 122 ? 15.477 -7.676 -10.219 1 97.69 122 THR B C 1
ATOM 2407 O O . THR B 1 122 ? 15.188 -6.973 -9.25 1 97.69 122 THR B O 1
ATOM 2410 N N . HIS B 1 123 ? 14.766 -7.746 -11.297 1 98.44 123 HIS B N 1
ATOM 2411 C CA . HIS B 1 123 ? 13.383 -7.328 -11.445 1 98.44 123 HIS B CA 1
ATOM 2412 C C . HIS B 1 123 ? 12.484 -8.508 -11.805 1 98.44 123 HIS B C 1
ATOM 2414 O O . HIS B 1 123 ? 12.57 -9.047 -12.906 1 98.44 123 HIS B O 1
ATOM 2420 N N . GLU B 1 124 ? 11.633 -8.922 -10.82 1 98.88 124 GLU B N 1
ATOM 2421 C CA . GLU B 1 124 ? 10.852 -10.141 -10.977 1 98.88 124 GLU B CA 1
ATOM 2422 C C . GLU B 1 124 ? 9.359 -9.867 -10.805 1 98.88 124 GLU B C 1
ATOM 2424 O O . GLU B 1 124 ? 8.945 -9.266 -9.812 1 98.88 124 GLU B O 1
ATOM 2429 N N . VAL B 1 125 ? 8.578 -10.258 -11.789 1 98.94 125 VAL B N 1
ATOM 2430 C CA . VAL B 1 125 ? 7.125 -10.18 -11.703 1 98.94 125 VAL B CA 1
ATOM 2431 C C . VAL B 1 125 ? 6.57 -11.492 -11.156 1 98.94 125 VAL B C 1
ATOM 2433 O O . VAL B 1 125 ? 6.918 -12.57 -11.633 1 98.94 125 VAL B O 1
ATOM 2436 N N . LEU B 1 126 ? 5.828 -11.414 -10.102 1 99 126 LEU B N 1
ATOM 2437 C CA . LEU B 1 126 ? 5.141 -12.57 -9.547 1 99 126 LEU B CA 1
ATOM 2438 C C . LEU B 1 126 ? 3.639 -12.492 -9.812 1 99 126 LEU B C 1
ATOM 2440 O O . LEU B 1 126 ? 2.936 -11.703 -9.172 1 99 126 LEU B O 1
ATOM 2444 N N . VAL B 1 127 ? 3.113 -13.273 -10.766 1 99 127 VAL B N 1
ATOM 2445 C CA . VAL B 1 127 ? 1.681 -13.375 -11.016 1 99 127 VAL B CA 1
ATOM 2446 C C . VAL B 1 127 ? 1.073 -14.438 -10.102 1 99 127 VAL B C 1
ATOM 2448 O O . VAL B 1 127 ? 1.337 -15.633 -10.273 1 99 127 VAL B O 1
ATOM 2451 N N . THR B 1 128 ? 0.25 -14.023 -9.188 1 98.94 128 THR B N 1
ATOM 2452 C CA . THR B 1 128 ? -0.206 -14.883 -8.102 1 98.94 128 THR B CA 1
ATOM 2453 C C . THR B 1 128 ? -1.622 -14.508 -7.672 1 98.94 128 THR B C 1
ATOM 2455 O O . THR B 1 128 ? -2.473 -14.211 -8.508 1 98.94 128 THR B O 1
ATOM 2458 N N . HIS B 1 129 ? -1.934 -14.602 -6.406 1 98.81 129 HIS B N 1
ATOM 2459 C CA . HIS B 1 129 ? -3.293 -14.469 -5.898 1 98.81 129 HIS B CA 1
ATOM 2460 C C . HIS B 1 129 ? -3.35 -13.477 -4.734 1 98.81 129 HIS B C 1
ATOM 2462 O O . HIS B 1 129 ? -2.311 -13.047 -4.23 1 98.81 129 HIS B O 1
ATOM 2468 N N . ALA B 1 130 ? -4.551 -13.094 -4.387 1 98.5 130 ALA B N 1
ATOM 2469 C CA . ALA B 1 130 ? -4.762 -12.023 -3.42 1 98.5 130 ALA B CA 1
ATOM 2470 C C . ALA B 1 130 ? -4.117 -12.359 -2.078 1 98.5 130 ALA B C 1
ATOM 2472 O O . ALA B 1 130 ? -3.447 -11.523 -1.476 1 98.5 130 ALA B O 1
ATOM 2473 N N . TYR B 1 131 ? -4.219 -13.625 -1.633 1 98.38 131 TYR B N 1
ATOM 2474 C CA . TYR B 1 131 ? -3.727 -13.992 -0.311 1 98.38 131 TYR B CA 1
ATOM 2475 C C . TYR B 1 131 ? -2.203 -13.984 -0.274 1 98.38 131 TYR B C 1
ATOM 2477 O O . TYR B 1 131 ? -1.602 -13.609 0.737 1 98.38 131 TYR B O 1
ATOM 2485 N N . 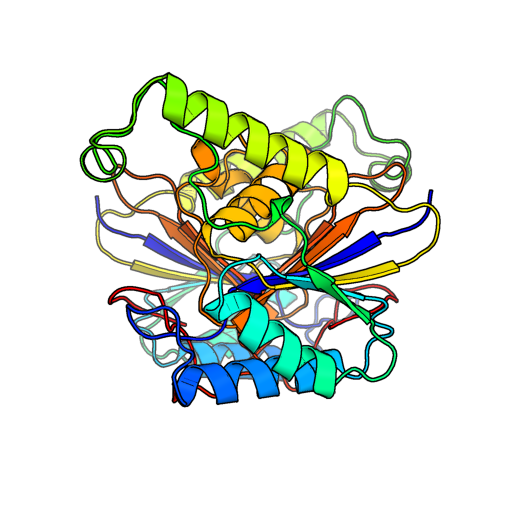GLN B 1 132 ? -1.59 -14.375 -1.326 1 98.81 132 GLN B N 1
ATOM 2486 C CA . GLN B 1 132 ? -0.131 -14.391 -1.379 1 98.81 132 GLN B CA 1
ATOM 2487 C C . GLN B 1 132 ? 0.431 -12.969 -1.426 1 98.81 132 GLN B C 1
ATOM 2489 O O . GLN B 1 132 ? 1.473 -12.688 -0.828 1 98.81 132 GLN B O 1
ATOM 2494 N N . VAL B 1 133 ? -0.228 -12.062 -2.18 1 98.88 133 VAL B N 1
ATOM 2495 C CA . VAL B 1 133 ? 0.163 -10.656 -2.172 1 98.88 133 VAL B CA 1
ATOM 2496 C C . VAL B 1 133 ? 0.042 -10.094 -0.758 1 98.88 133 VAL B C 1
ATOM 2498 O O . VAL B 1 133 ? 0.972 -9.461 -0.253 1 98.88 133 VAL B O 1
ATOM 2501 N N . ALA B 1 134 ? -1.095 -10.391 -0.11 1 98.75 134 ALA B N 1
ATOM 2502 C CA . ALA B 1 134 ? -1.333 -9.93 1.256 1 98.75 134 ALA B CA 1
ATOM 2503 C C . ALA B 1 134 ? -0.25 -10.438 2.203 1 98.75 134 ALA B C 1
ATOM 2505 O O . ALA B 1 134 ? 0.251 -9.688 3.043 1 98.75 134 ALA B O 1
ATOM 2506 N N . TRP B 1 135 ? 0.141 -11.68 2.045 1 98.81 135 TRP B N 1
ATOM 2507 C CA . TRP B 1 135 ? 1.135 -12.312 2.908 1 98.81 135 TRP B CA 1
ATOM 2508 C C . TRP B 1 135 ? 2.488 -11.625 2.77 1 98.81 135 TRP B C 1
ATOM 2510 O O . TRP B 1 135 ? 3.148 -11.336 3.771 1 98.81 135 TRP B O 1
ATOM 2520 N N . LEU B 1 136 ? 2.885 -11.336 1.562 1 98.88 136 LEU B N 1
ATOM 2521 C CA . LEU B 1 136 ? 4.191 -10.734 1.315 1 98.88 136 LEU B CA 1
ATOM 2522 C C . LEU B 1 136 ? 4.215 -9.289 1.792 1 98.88 136 LEU B C 1
ATOM 2524 O O . LEU B 1 136 ? 5.238 -8.812 2.293 1 98.88 136 LEU B O 1
ATOM 2528 N N . VAL B 1 137 ? 3.074 -8.555 1.632 1 98.75 137 VAL B N 1
ATOM 2529 C CA . VAL B 1 137 ? 3.002 -7.18 2.111 1 98.75 137 VAL B CA 1
ATOM 2530 C C . VAL B 1 137 ? 3.127 -7.152 3.633 1 98.75 137 VAL B C 1
ATOM 2532 O O . VAL B 1 137 ? 3.934 -6.402 4.184 1 98.75 137 VAL B O 1
ATOM 2535 N N . ARG B 1 138 ? 2.293 -8.008 4.309 1 98.25 138 ARG B N 1
ATOM 2536 C CA . ARG B 1 138 ? 2.385 -8.055 5.766 1 98.25 138 ARG B CA 1
ATOM 2537 C C . ARG B 1 138 ? 3.793 -8.438 6.211 1 98.25 138 ARG B C 1
ATOM 2539 O O . ARG B 1 138 ? 4.32 -7.871 7.172 1 98.25 138 ARG B O 1
ATOM 2546 N N . ASP B 1 139 ? 4.438 -9.391 5.539 1 98.44 139 ASP B N 1
ATOM 2547 C CA . ASP B 1 139 ? 5.789 -9.836 5.863 1 98.44 139 ASP B CA 1
ATOM 2548 C C . ASP B 1 139 ? 6.793 -8.688 5.711 1 98.44 139 ASP B C 1
ATOM 2550 O O . ASP B 1 139 ? 7.66 -8.5 6.566 1 98.44 139 ASP B O 1
ATOM 2554 N N . ALA B 1 140 ? 6.66 -7.949 4.637 1 98.44 140 ALA B N 1
ATOM 2555 C CA . ALA B 1 140 ? 7.57 -6.848 4.348 1 98.44 140 ALA B CA 1
ATOM 2556 C C . ALA B 1 140 ? 7.551 -5.809 5.465 1 98.44 140 ALA B C 1
ATOM 2558 O O . ALA B 1 140 ? 8.539 -5.102 5.684 1 98.44 140 ALA B O 1
ATOM 2559 N N . LEU B 1 141 ? 6.441 -5.738 6.199 1 98.12 141 LEU B N 1
ATOM 2560 C CA . LEU B 1 141 ? 6.301 -4.746 7.258 1 98.12 141 LEU B CA 1
ATOM 2561 C C . LEU B 1 141 ? 6.496 -5.383 8.633 1 98.12 141 LEU B C 1
ATOM 2563 O O . LEU B 1 141 ? 6.258 -4.746 9.656 1 98.12 141 LEU B O 1
ATOM 2567 N N . ASP B 1 142 ? 6.844 -6.645 8.664 1 97.81 142 ASP B N 1
ATOM 2568 C CA . ASP B 1 142 ? 7.016 -7.402 9.898 1 97.81 142 ASP B CA 1
ATOM 2569 C C . ASP B 1 142 ? 5.738 -7.379 10.734 1 97.81 142 ASP B C 1
ATOM 2571 O O . ASP B 1 142 ? 5.797 -7.332 11.969 1 97.81 142 ASP B O 1
ATOM 2575 N N . ALA B 1 143 ? 4.602 -7.273 10.078 1 98.06 143 ALA B N 1
ATOM 2576 C CA . ALA B 1 143 ? 3.312 -7.277 10.766 1 98.06 143 ALA B CA 1
ATOM 2577 C C . ALA B 1 143 ? 2.967 -8.672 11.273 1 98.06 143 ALA B C 1
ATOM 2579 O O . ALA B 1 143 ? 3.465 -9.672 10.75 1 98.06 143 ALA B O 1
ATOM 2580 N N . PRO B 1 144 ? 2.131 -8.812 12.305 1 97.44 144 PRO B N 1
ATOM 2581 C CA . PRO B 1 144 ? 1.732 -10.133 12.797 1 97.44 144 PRO B CA 1
ATOM 2582 C C . PRO B 1 144 ? 1.125 -11.008 11.703 1 97.44 144 PRO B C 1
ATOM 2584 O O . PRO B 1 144 ? 0.478 -10.5 10.789 1 97.44 144 PRO B O 1
ATOM 2587 N N . PRO B 1 145 ? 1.296 -12.328 11.82 1 96.88 145 PRO B N 1
ATOM 2588 C CA . PRO B 1 145 ? 0.814 -13.242 10.781 1 96.88 145 PRO B CA 1
ATOM 2589 C C . PRO B 1 145 ? -0.674 -13.062 10.484 1 96.88 145 PRO B C 1
ATOM 2591 O O . PRO B 1 145 ? -1.104 -13.219 9.336 1 96.88 145 PRO B O 1
ATOM 2594 N N . VAL B 1 146 ? -1.45 -12.672 11.461 1 95.88 146 VAL B N 1
ATOM 2595 C CA . VAL B 1 146 ? -2.898 -12.594 11.312 1 95.88 146 VAL B CA 1
ATOM 2596 C C . VAL B 1 146 ? -3.258 -11.422 10.398 1 95.88 146 VAL B C 1
ATOM 2598 O O . VAL B 1 146 ? -4.352 -11.383 9.828 1 95.88 146 VAL B O 1
ATOM 2601 N N . ARG B 1 147 ? -2.359 -10.562 10.07 1 96.38 147 ARG B N 1
ATOM 2602 C CA . ARG B 1 147 ? -2.707 -9.289 9.453 1 96.38 147 ARG B CA 1
ATOM 2603 C C . ARG B 1 147 ? -2.779 -9.414 7.938 1 96.38 147 ARG B C 1
ATOM 2605 O O . ARG B 1 147 ? -3.123 -8.453 7.246 1 96.38 147 ARG B O 1
ATOM 2612 N N . TRP B 1 148 ? -2.488 -10.609 7.5 1 96.62 148 TRP B N 1
ATOM 2613 C CA . TRP B 1 148 ? -2.822 -10.789 6.09 1 96.62 148 TRP B CA 1
ATOM 2614 C C . TRP B 1 148 ? -4.32 -10.609 5.859 1 96.62 148 TRP B C 1
ATOM 2616 O O . TRP B 1 148 ? -4.738 -10.219 4.766 1 96.62 148 TRP B O 1
ATOM 2626 N N . LEU B 1 149 ? -5 -10.875 7.051 1 93.38 149 LEU B N 1
ATOM 2627 C CA . LEU B 1 149 ? -6.426 -10.562 7.016 1 93.38 149 LEU B CA 1
ATOM 2628 C C . LEU B 1 149 ? -6.648 -9.055 6.922 1 93.38 149 LEU B C 1
ATOM 2630 O O . LEU B 1 149 ? -6.004 -8.281 7.629 1 93.38 149 LEU B O 1
ATOM 2634 N N . GLY B 1 150 ? -7.469 -8.57 6.023 1 90.44 150 GLY B N 1
ATOM 2635 C CA . GLY B 1 150 ? -7.738 -7.152 5.836 1 90.44 150 GLY B CA 1
ATOM 2636 C C . GLY B 1 150 ? -7.039 -6.566 4.625 1 90.44 150 GLY B C 1
ATOM 2637 O O . GLY B 1 150 ? -7.297 -5.422 4.246 1 90.44 150 GLY B O 1
ATOM 2638 N N . LEU B 1 151 ? -6.074 -7.324 4.113 1 96.62 151 LEU B N 1
ATOM 2639 C CA . LEU B 1 151 ? -5.445 -6.957 2.85 1 96.62 151 LEU B CA 1
ATOM 2640 C C . LEU B 1 151 ? -6.062 -7.734 1.69 1 96.62 151 LEU B C 1
ATOM 2642 O O . LEU B 1 151 ? -6.219 -8.953 1.768 1 96.62 151 LEU B O 1
ATOM 2646 N N . ASN B 1 152 ? -6.535 -7.016 0.743 1 96.12 152 ASN B N 1
ATOM 2647 C CA . ASN B 1 152 ? -7.039 -7.543 -0.522 1 96.12 152 ASN B CA 1
ATOM 2648 C C . ASN B 1 152 ? -6.613 -6.668 -1.699 1 96.12 152 ASN B C 1
ATOM 2650 O O . ASN B 1 152 ? -6.285 -5.496 -1.521 1 96.12 152 ASN B O 1
ATOM 2654 N N . CYS B 1 153 ? -6.473 -7.254 -2.842 1 98.38 153 CYS B N 1
ATOM 2655 C CA . CYS B 1 153 ? -6.117 -6.48 -4.027 1 98.38 153 CYS B CA 1
ATOM 2656 C C . CYS B 1 153 ? -6.918 -6.941 -5.238 1 98.38 153 CYS B C 1
ATOM 2658 O O . CYS B 1 153 ? -7.402 -8.07 -5.277 1 98.38 153 CYS B O 1
ATOM 2660 N N . GLY B 1 154 ? -7.137 -6.043 -6.145 1 98.5 154 GLY B N 1
ATOM 2661 C CA . GLY B 1 154 ? -7.91 -6.336 -7.34 1 98.5 154 GLY B CA 1
ATOM 2662 C C . GLY B 1 154 ? -7.168 -7.207 -8.336 1 98.5 154 GLY B C 1
ATOM 2663 O O . GLY B 1 154 ? -5.953 -7.395 -8.219 1 98.5 154 GLY B O 1
ATOM 2664 N N . ASN B 1 155 ? -7.957 -7.828 -9.258 1 98.88 155 ASN B N 1
ATOM 2665 C CA . ASN B 1 155 ? -7.316 -8.539 -10.359 1 98.88 155 ASN B CA 1
ATOM 2666 C C . ASN B 1 155 ? -6.441 -7.605 -11.195 1 98.88 155 ASN B C 1
ATOM 2668 O O . ASN B 1 155 ? -6.859 -6.5 -11.539 1 98.88 155 ASN B O 1
ATOM 2672 N N . ALA B 1 156 ? -5.199 -8.047 -11.414 1 98.88 156 ALA B N 1
ATOM 2673 C CA . ALA B 1 156 ? -4.215 -7.367 -12.25 1 98.88 156 ALA B CA 1
ATOM 2674 C C . ALA B 1 156 ? -3.711 -6.094 -11.578 1 98.88 156 ALA B C 1
ATOM 2676 O O . ALA B 1 156 ? -3.121 -5.23 -12.234 1 98.88 156 ALA B O 1
ATOM 2677 N N . ALA B 1 157 ? -4.016 -5.902 -10.289 1 98.88 157 ALA B N 1
ATOM 2678 C CA . ALA B 1 157 ? -3.434 -4.785 -9.555 1 98.88 157 ALA B CA 1
ATOM 2679 C C . ALA B 1 157 ? -1.95 -5.016 -9.281 1 98.88 157 ALA B C 1
ATOM 2681 O O . ALA B 1 157 ? -1.512 -6.16 -9.133 1 98.88 157 ALA B O 1
ATOM 2682 N N . LEU B 1 158 ? -1.228 -3.947 -9.219 1 98.88 158 LEU B N 1
ATOM 2683 C CA . LEU B 1 158 ? 0.222 -4.012 -9.062 1 98.88 158 LEU B CA 1
ATOM 2684 C C . LEU B 1 158 ? 0.631 -3.629 -7.645 1 98.88 158 LEU B C 1
ATOM 2686 O O . LEU B 1 158 ? 0.189 -2.604 -7.121 1 98.88 158 LEU B O 1
ATOM 2690 N N . THR B 1 159 ? 1.375 -4.449 -6.961 1 98.94 159 THR B N 1
ATOM 2691 C CA . THR B 1 159 ? 2.076 -4.203 -5.703 1 98.94 159 THR B CA 1
ATOM 2692 C C . THR B 1 159 ? 3.58 -4.387 -5.883 1 98.94 159 THR B C 1
ATOM 2694 O O . THR B 1 159 ? 4.023 -5.328 -6.543 1 98.94 159 THR B O 1
ATOM 2697 N N . VAL B 1 160 ? 4.387 -3.467 -5.324 1 98.81 160 VAL B N 1
ATOM 2698 C CA . VAL B 1 160 ? 5.828 -3.512 -5.543 1 98.81 160 VAL B CA 1
ATOM 2699 C C . VAL B 1 160 ? 6.555 -3.48 -4.199 1 98.81 160 VAL B C 1
ATOM 2701 O O . VAL B 1 160 ? 6.297 -2.609 -3.367 1 98.81 160 VAL B O 1
ATOM 2704 N N . ILE B 1 161 ? 7.422 -4.426 -4 1 98.69 161 ILE B N 1
ATOM 2705 C CA . ILE B 1 161 ? 8.273 -4.488 -2.816 1 98.69 161 ILE B CA 1
ATOM 2706 C C . ILE B 1 161 ? 9.734 -4.57 -3.234 1 98.69 161 ILE B C 1
ATOM 2708 O O . ILE B 1 161 ? 10.094 -5.324 -4.141 1 98.69 161 ILE B O 1
ATOM 2712 N N . GLU B 1 162 ? 10.578 -3.807 -2.654 1 98.06 162 GLU B N 1
ATOM 2713 C CA . GLU B 1 162 ? 12.023 -3.852 -2.854 1 98.06 162 GLU B CA 1
ATOM 2714 C C . GLU B 1 162 ? 12.727 -4.438 -1.636 1 98.06 162 GLU B C 1
ATOM 2716 O O . GLU B 1 162 ? 12.5 -3.998 -0.507 1 98.06 162 GLU B O 1
ATOM 2721 N N . TYR B 1 163 ? 13.5 -5.414 -1.867 1 97.81 163 TYR B N 1
ATOM 2722 C CA . TYR B 1 163 ? 14.344 -6.012 -0.839 1 97.81 163 TYR B CA 1
ATOM 2723 C C . TYR B 1 163 ? 15.805 -5.625 -1.035 1 97.81 163 TYR B C 1
ATOM 2725 O O . TYR B 1 163 ? 16.406 -5.973 -2.051 1 97.81 163 TYR B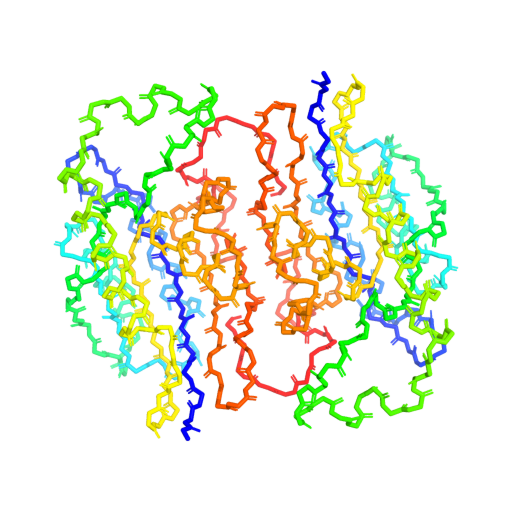 O 1
ATOM 2733 N N . ARG B 1 164 ? 16.344 -4.879 -0.102 1 94.44 164 ARG B N 1
ATOM 2734 C CA . ARG B 1 164 ? 17.734 -4.418 -0.145 1 94.44 164 ARG B CA 1
ATOM 2735 C C . ARG B 1 164 ? 18.562 -5.043 0.979 1 94.44 164 ARG B C 1
ATOM 2737 O O . ARG B 1 164 ? 18.016 -5.379 2.035 1 94.44 164 ARG B O 1
ATOM 2744 N N . ASP B 1 165 ? 19.797 -5.129 0.716 1 90.62 165 ASP B N 1
ATOM 2745 C CA . ASP B 1 165 ? 20.703 -5.664 1.74 1 90.62 165 ASP B CA 1
ATOM 2746 C C . ASP B 1 165 ? 20.891 -4.668 2.881 1 90.62 165 ASP B C 1
ATOM 2748 O O . ASP B 1 165 ? 21.109 -3.479 2.643 1 90.62 165 ASP B O 1
ATOM 2752 N N . GLY B 1 166 ? 20.703 -5.148 4.094 1 86.38 166 GLY B N 1
ATOM 2753 C CA . GLY B 1 166 ? 21.031 -4.355 5.266 1 86.38 166 GLY B CA 1
ATOM 2754 C C . GLY B 1 166 ? 19.922 -3.4 5.68 1 86.38 166 GLY B C 1
ATOM 2755 O O . GLY B 1 166 ? 20.078 -2.633 6.629 1 86.38 166 GLY B O 1
ATOM 2756 N N . THR B 1 167 ? 18.906 -3.324 4.914 1 89.12 167 THR B N 1
ATOM 2757 C CA . THR B 1 167 ? 17.797 -2.455 5.273 1 89.12 167 THR B CA 1
ATOM 2758 C C . THR B 1 167 ? 16.469 -3.215 5.219 1 89.12 167 THR B C 1
ATOM 2760 O O . THR B 1 167 ? 16.391 -4.277 4.594 1 89.12 167 THR B O 1
ATOM 2763 N N . ALA B 1 168 ? 15.477 -2.715 5.922 1 91.44 168 ALA B N 1
ATOM 2764 C CA . ALA B 1 168 ? 14.141 -3.291 5.852 1 91.44 168 ALA B CA 1
ATOM 2765 C C . ALA B 1 168 ? 13.555 -3.152 4.445 1 91.44 168 ALA B C 1
ATOM 2767 O O . ALA B 1 168 ? 13.867 -2.201 3.729 1 91.44 168 ALA B O 1
ATOM 2768 N N . PRO B 1 169 ? 12.68 -4.082 4.074 1 96.56 169 PRO B N 1
ATOM 2769 C CA . PRO B 1 169 ? 12.039 -3.992 2.764 1 96.56 169 PRO B CA 1
ATOM 2770 C C . PRO B 1 169 ? 11.234 -2.705 2.582 1 96.56 169 PRO B C 1
ATOM 2772 O O . PRO B 1 169 ? 10.742 -2.139 3.561 1 96.56 169 PRO B O 1
ATOM 2775 N N . THR B 1 170 ? 11.156 -2.26 1.386 1 96.5 170 THR B N 1
ATOM 2776 C CA . THR B 1 170 ? 10.344 -1.1 1.032 1 96.5 170 THR B CA 1
ATOM 2777 C C . THR B 1 170 ? 9.109 -1.525 0.246 1 96.5 170 THR B C 1
ATOM 2779 O O . THR B 1 170 ? 9.219 -2.168 -0.799 1 96.5 170 THR B O 1
ATOM 2782 N N . VAL B 1 171 ? 7.93 -1.273 0.788 1 98.38 171 VAL B N 1
ATOM 2783 C CA . VAL B 1 171 ? 6.703 -1.382 0.002 1 98.38 171 VAL B CA 1
ATOM 2784 C C . VAL B 1 171 ? 6.484 -0.095 -0.79 1 98.38 171 VAL B C 1
ATOM 2786 O O . VAL B 1 171 ? 6.152 0.946 -0.215 1 98.38 171 VAL B O 1
ATOM 2789 N N . LEU B 1 172 ? 6.641 -0.156 -2.053 1 98 172 LEU B N 1
ATOM 2790 C CA . LEU B 1 172 ? 6.621 1.032 -2.898 1 98 172 LEU B CA 1
ATOM 2791 C C . LEU B 1 172 ? 5.191 1.39 -3.295 1 98 172 LEU B C 1
ATOM 2793 O O . LEU B 1 172 ? 4.828 2.568 -3.328 1 98 172 LEU B O 1
ATOM 2797 N N . LEU B 1 173 ? 4.441 0.37 -3.662 1 98.25 173 LEU B N 1
ATOM 2798 C CA . LEU B 1 173 ? 3.039 0.442 -4.062 1 98.25 173 LEU B CA 1
ATOM 2799 C C . LEU B 1 173 ? 2.26 -0.754 -3.525 1 98.25 173 LEU B C 1
ATOM 2801 O O . LEU B 1 173 ? 2.783 -1.868 -3.469 1 98.25 173 LEU B O 1
ATOM 2805 N N . TYR B 1 174 ? 1.029 -0.469 -3.184 1 98.81 174 TYR B N 1
ATOM 2806 C CA . TYR B 1 174 ? 0.115 -1.568 -2.893 1 98.81 174 TYR B CA 1
ATOM 2807 C C . TYR B 1 174 ? -1.215 -1.377 -3.611 1 98.81 174 TYR B C 1
ATOM 2809 O O . TYR B 1 174 ? -1.845 -0.323 -3.496 1 98.81 174 TYR B O 1
ATOM 2817 N N . ASN B 1 175 ? -1.647 -2.381 -4.441 1 98.88 175 ASN B N 1
ATOM 2818 C CA . ASN B 1 175 ? -2.949 -2.473 -5.098 1 98.88 175 ASN B CA 1
ATOM 2819 C C . ASN B 1 175 ? -3.162 -1.325 -6.078 1 98.88 175 ASN B C 1
ATOM 2821 O O . ASN B 1 175 ? -4.254 -0.759 -6.152 1 98.88 175 ASN B O 1
ATOM 2825 N N . ASP B 1 176 ? -2.068 -0.972 -6.805 1 98.75 176 ASP B N 1
ATOM 2826 C CA . ASP B 1 176 ? -2.141 0.095 -7.797 1 98.75 176 ASP B CA 1
ATOM 2827 C C . ASP B 1 176 ? -2.791 -0.399 -9.086 1 98.75 176 ASP B C 1
ATOM 2829 O O . ASP B 1 176 ? -2.375 -1.413 -9.648 1 98.75 176 ASP B O 1
ATOM 2833 N N . MET B 1 177 ? -3.83 0.281 -9.531 1 98.69 177 MET B N 1
ATOM 2834 C CA . MET B 1 177 ? -4.57 -0.105 -10.727 1 98.69 177 MET B CA 1
ATOM 2835 C C . MET B 1 177 ? -4.527 1.006 -11.773 1 98.69 177 MET B C 1
ATOM 2837 O O . MET B 1 177 ? -5.434 1.115 -12.602 1 98.69 177 MET B O 1
ATOM 2841 N N . GLY B 1 178 ? -3.479 1.838 -11.703 1 97.81 178 GLY B N 1
ATOM 2842 C CA . GLY B 1 178 ? -3.385 3.02 -12.547 1 97.81 178 GLY B CA 1
ATOM 2843 C C . GLY B 1 178 ? -3.293 2.691 -14.031 1 97.81 178 GLY B C 1
ATOM 2844 O O . GLY B 1 178 ? -3.605 3.529 -14.875 1 97.81 178 GLY B O 1
ATOM 2845 N N . HIS B 1 179 ? -2.865 1.496 -14.344 1 98.38 179 HIS B N 1
ATOM 2846 C CA . HIS B 1 179 ? -2.734 1.077 -15.734 1 98.38 179 HIS B CA 1
ATOM 2847 C C . HIS B 1 179 ? -4.066 0.594 -16.297 1 98.38 179 HIS B C 1
ATOM 2849 O O . HIS B 1 179 ? -4.199 0.382 -17.5 1 98.38 179 HIS B O 1
ATOM 2855 N N . LEU B 1 180 ? -5.062 0.44 -15.445 1 98.62 180 LEU B N 1
ATOM 2856 C CA . LEU B 1 180 ? -6.367 -0.059 -15.867 1 98.62 180 LEU B CA 1
ATOM 2857 C C . LEU B 1 180 ? -7.355 1.089 -16.047 1 98.62 180 LEU B C 1
ATOM 2859 O O . LEU B 1 180 ? -7.441 1.98 -15.203 1 98.62 180 LEU B O 1
ATOM 2863 N N . PRO B 1 181 ? -8.094 1.095 -17.156 1 98.12 181 PRO B N 1
ATOM 2864 C CA . PRO B 1 181 ? -9.234 2.014 -17.219 1 98.12 181 PRO B CA 1
ATOM 2865 C C . PRO B 1 181 ? -10.297 1.703 -16.156 1 98.12 181 PRO B C 1
ATOM 2867 O O . PRO B 1 181 ? -10.32 0.6 -15.609 1 98.12 181 PRO B O 1
ATOM 2870 N N . ALA B 1 182 ? -11.133 2.652 -15.875 1 96.12 182 ALA B N 1
ATOM 2871 C CA . ALA B 1 182 ? -12.062 2.604 -14.75 1 96.12 182 ALA B CA 1
ATOM 2872 C C . ALA B 1 182 ? -12.898 1.323 -14.773 1 96.12 182 ALA B C 1
ATOM 2874 O O . ALA B 1 182 ? -13.125 0.704 -13.734 1 96.12 182 ALA B O 1
ATOM 2875 N N . GLU B 1 183 ? -13.312 0.876 -15.945 1 96.81 183 GLU B N 1
ATOM 2876 C CA . GLU B 1 183 ? -14.25 -0.238 -16.062 1 96.81 183 GLU B CA 1
ATOM 2877 C C . GLU B 1 183 ? -13.562 -1.569 -15.773 1 96.81 183 GLU B C 1
ATOM 2879 O O . GLU B 1 183 ? -14.234 -2.59 -15.594 1 96.81 183 GLU B O 1
ATOM 2884 N N . LEU B 1 184 ? -12.203 -1.575 -15.688 1 98.5 184 LEU B N 1
ATOM 2885 C CA . LEU B 1 184 ? -11.461 -2.807 -15.445 1 98.5 184 LEU B CA 1
ATOM 2886 C C . LEU B 1 184 ? -10.883 -2.828 -14.031 1 98.5 184 LEU B C 1
ATOM 2888 O O . LEU B 1 184 ? -10.133 -3.738 -13.68 1 98.5 184 LEU B O 1
ATOM 2892 N N . ARG B 1 185 ? -11.195 -1.829 -13.266 1 98.19 185 ARG B N 1
ATOM 2893 C CA . ARG B 1 185 ? -10.664 -1.705 -11.914 1 98.19 185 ARG B CA 1
ATOM 2894 C C . ARG B 1 185 ? -11.594 -2.361 -10.891 1 98.19 185 ARG B C 1
ATOM 2896 O O . ARG B 1 185 ? -12.781 -2.545 -11.156 1 98.19 185 ARG B O 1
ATOM 2903 N N . TRP B 1 186 ? -11.031 -2.748 -9.773 1 98 186 TRP B N 1
ATOM 2904 C CA . TRP B 1 186 ? -11.727 -3.201 -8.57 1 98 186 TRP B CA 1
ATOM 2905 C C . TRP B 1 186 ? -12.477 -4.504 -8.828 1 98 186 TRP B C 1
ATOM 2907 O O . TRP B 1 186 ? -13.453 -4.812 -8.141 1 98 186 TRP B O 1
ATOM 2917 N N . THR B 1 187 ? -12.039 -5.184 -9.914 1 97.25 187 THR B N 1
ATOM 2918 C CA . THR B 1 187 ? -12.523 -6.555 -10.047 1 97.25 187 THR B CA 1
ATOM 2919 C C . THR B 1 187 ? -11.969 -7.43 -8.93 1 97.25 187 THR B C 1
ATOM 2921 O O . THR B 1 187 ? -10.852 -7.207 -8.453 1 97.25 187 THR B O 1
ATOM 2924 N N . GLY B 1 188 ? -12.75 -8.32 -8.383 1 93.06 188 GLY B N 1
ATOM 2925 C CA . GLY B 1 188 ? -12.32 -9.172 -7.281 1 93.06 188 GLY B CA 1
ATOM 2926 C C . GLY B 1 188 ? -12.734 -8.641 -5.922 1 93.06 188 GLY B C 1
ATOM 2927 O O . GLY B 1 188 ? -12.516 -9.297 -4.902 1 93.06 188 GLY B O 1
ATOM 2928 N N . PHE B 1 189 ? -13.312 -7.48 -5.902 1 93.75 189 PHE B N 1
ATOM 2929 C CA . PHE B 1 189 ? -13.828 -6.891 -4.672 1 93.75 189 PHE B CA 1
ATOM 2930 C C . PHE B 1 189 ? -15.344 -6.977 -4.629 1 93.75 189 PHE B C 1
ATOM 2932 O O . PHE B 1 189 ? -16 -7.023 -5.672 1 93.75 189 PHE B O 1
ATOM 2939 N N . GLY B 1 190 ? -15.836 -7.043 -3.412 1 88 190 GLY B N 1
ATOM 2940 C CA . GLY B 1 190 ? -17.266 -6.895 -3.234 1 88 190 GLY B CA 1
ATOM 2941 C C . GLY B 1 190 ? -17.75 -5.461 -3.385 1 88 190 GLY B C 1
ATOM 2942 O O . GLY B 1 190 ? -16.969 -4.582 -3.76 1 88 190 GLY B O 1
ATOM 2943 N N . ALA B 1 191 ? -19 -5.266 -3.211 1 85.06 191 ALA B N 1
ATOM 2944 C CA . ALA B 1 191 ? -19.594 -3.928 -3.281 1 85.06 191 ALA B CA 1
ATOM 2945 C C . ALA B 1 191 ? -18.953 -2.998 -2.25 1 85.06 191 ALA B C 1
ATOM 2947 O O . ALA B 1 191 ? -18.484 -3.451 -1.204 1 85.06 191 ALA B O 1
ATOM 2948 N N . GLY B 1 192 ? -18.812 -1.704 -2.541 1 87.44 192 GLY B N 1
ATOM 2949 C CA . GLY B 1 192 ? -18.281 -0.713 -1.62 1 87.44 192 GLY B CA 1
ATOM 2950 C C . GLY B 1 192 ? -17.797 0.549 -2.314 1 87.44 192 GLY B C 1
ATOM 2951 O O . GLY B 1 192 ? -17.797 0.625 -3.545 1 87.44 192 GLY B O 1
ATOM 2952 N N . THR B 1 193 ? -17.516 1.543 -1.587 1 89.88 193 THR B N 1
ATOM 2953 C CA . THR B 1 193 ? -16.984 2.793 -2.113 1 89.88 193 THR B CA 1
ATOM 2954 C C . THR B 1 193 ? -15.523 2.619 -2.535 1 89.88 193 THR B C 1
ATOM 2956 O O . THR B 1 193 ? -14.719 2.059 -1.789 1 89.88 193 THR B O 1
ATOM 2959 N N . ARG B 1 194 ? -15.281 3.045 -3.77 1 93.75 194 ARG B N 1
ATOM 2960 C CA . ARG B 1 194 ? -13.922 2.902 -4.289 1 93.75 194 ARG B CA 1
ATOM 2961 C C . ARG B 1 194 ? -13.398 4.23 -4.824 1 93.75 194 ARG B C 1
ATOM 2963 O O . ARG B 1 194 ? -14.125 4.961 -5.504 1 93.75 194 ARG B O 1
ATOM 2970 N N . PRO B 1 195 ? -12.203 4.566 -4.434 1 93 195 PRO B N 1
ATOM 2971 C CA . PRO B 1 195 ? -11.648 5.84 -4.895 1 93 195 PRO B CA 1
ATOM 2972 C C . PRO B 1 195 ? -11.172 5.785 -6.344 1 93 195 PRO B C 1
ATOM 2974 O O . PRO B 1 195 ? -10.836 4.711 -6.848 1 93 195 PRO B O 1
#

Nearest PDB structures (foldseek):
  6cnl-assembly1_C  TM=8.868E-01  e=9.499E-16  Homo sapiens
  6cnl-assembly1_L  TM=8.956E-01  e=1.292E-15  Homo sapiens
  5muf-assembly1_C  TM=8.967E-01  e=1.074E-15  Homo sapiens
  5muf-assembly1_A  TM=8.960E-01  e=2.248E-15  Homo sapiens
  6cnl-assembly1_K  TM=8.880E-01  e=3.459E-15  Homo sapiens

Solvent-accessible surface area (backbone atoms only — not comparable to full-atom values): 19588 Å² total; per-residue (Å²): 107,21,42,22,38,38,38,36,26,22,25,22,45,47,47,99,86,35,44,60,35,74,66,9,50,53,38,16,42,35,46,12,60,58,49,46,84,50,81,44,49,31,34,35,12,11,74,51,59,26,15,38,52,26,36,52,46,23,37,68,48,30,82,75,32,47,73,43,79,35,75,56,37,44,84,58,67,50,66,67,59,90,78,63,54,76,88,42,46,77,77,54,60,86,66,48,71,66,58,35,50,52,21,34,51,43,41,49,49,31,42,70,69,64,70,45,47,26,84,52,72,44,29,35,35,38,22,25,33,43,57,57,52,19,45,51,55,29,53,52,41,61,20,52,77,68,41,29,58,45,41,57,48,28,36,38,14,37,25,32,40,36,20,40,60,90,49,70,34,25,56,57,30,32,40,31,48,55,70,44,57,78,92,60,48,67,39,86,56,77,90,76,92,76,125,106,20,43,22,37,38,39,36,25,23,24,21,45,47,47,100,84,34,46,58,36,73,66,8,49,52,38,16,41,35,44,13,60,59,49,44,85,50,82,43,49,31,34,34,12,10,74,51,58,25,16,39,54,25,36,51,46,23,37,70,47,30,83,74,32,48,74,42,79,35,75,56,38,46,84,60,66,48,65,68,60,90,78,63,53,76,87,44,45,77,77,54,58,87,65,47,71,65,58,34,49,52,22,34,52,42,42,50,50,30,42,71,69,65,69,45,49,26,86,52,72,43,29,35,36,38,24,24,32,43,58,56,52,19,43,52,54,29,53,52,42,60,20,51,78,68,41,30,57,45,41,57,47,28,37,36,13,38,26,32,38,36,20,39,60,91,49,72,34,25,55,57,31,33,41,33,48,57,70,45,58,80,91,61,48,66,40,86,56,77,92,76,92,75,123

Secondary structure (DSSP, 8-state):
-B-EEEEEEEPPPB-TTSPBPHHHHHHHHHHHHHHTTS---EEEE-SSHHHHHHHHHHHHT-TTPEEEE-GGG--------SS--GGGTTTTTT--HHHHHHHHHHHHHHHHHHSS-BSS-EEEEEEE-HHHHHHHHHHHTT--GGGGTT----TT-EEEEEE-TTS--EEEEEEE-TTS-GGGSSTT--SS---/-B-EEEEEEEPPPB-TTSPBPHHHHHHHHHHHHHHTTS---EEEE-SSHHHHHHHHHHHHT-TTPEEEE-GGG--------SS--GGGTTTTTT--HHHHHHHHHHHHHHHHHHSS-BSS-EEEEEEE-HHHHHHHHHHHTT--GGGGTT----TT-EEEEEE-TTS--EEEEEEE-TTS-GGGSSTT--SS---

Radius of gyration: 20.42 Å; Cα contacts (8 Å, |Δi|>4): 901; chains: 2; bounding box: 45×58×49 Å

Sequence (390 aa):
MATRHVYLVRHGAADPFGTLTDVGKRQSQLVGERLAGLPVDSVWHSPLPRAAHSARIVGAALPGAVVREAPELVDHIPYVPVDIPPSWAAFFDGYGAEEAEDGRRRADALTARFACPAATETHEVLVTHAYQVAWLVRDALDAPPVRWLGLNCGNAALTVIEYRDGTAPTVLLYNDMGHLPAELRWTGFGAGTRPMATRHVYLVRHGAADPFGTLTDVGKRQSQLVGERLAGLPVDSVWHSPLPRAAHSARIVGAALPGAVVREAPELVDHIPYVPVDIPPSWAAFFDGYGAEEAEDGRRRADALTARFACPAATETHEVLVTHAYQVAWLVRDALDAPPVRWLGLNCGNAALTVIEYRDGTAPTVLLYNDMGHLPAELRWTGFGAGTRP